Protein 5K91 (pdb70)

CATH classification: 3.30.70.3420

Organism: Cyanothece sp. (strain PCC 7425 / ATCC 29141) (NCBI:txid395961)

Nearest PDB structures (foldseek):
  5k91-assembly1_A  TM=1.006E+00  e=1.770E-37  Cyanothece sp. PCC 7425
  5mau-assembly1_B  TM=1.006E+00  e=3.650E-37  Cyanothece sp. PCC 7425
  5k91-assembly2_D  TM=1.005E+00  e=1.219E-36  Cyanothece sp. PCC 7425
  5k90-assembly2_C  TM=9.990E-01  e=1.445E-35  Cyanothece sp. PCC 7425
  3qpi-assembly2_B  TM=9.893E-01  e=1.207E-24  Nitrobacter winogradskyi Nb-255

Radius of gyration: 34.69 Å; Cα contacts (8 Å, |Δi|>4): 1515; chains: 4; bounding box: 61×82×93 Å

InterPro domains:
  IPR010644 Heme-dependent peroxidase ChdC/CLD [PF06778] (82-177)
  IPR011008 Dimeric alpha-beta barrel [SSF54909] (46-178)

Sequence (699 aa):
NNRYSFIIGGRTGQWQVVKIRNVLGPGLQLVEKVNILNGASAWRLQGFASNIRYAIRTELEALQAVQPMLNRAEAILAVLIPIKKSAQWWEMAQDERRDIFERESHHTAVGLEYLPGVARRLLHCRDLGEEFDFLTWFEFAPEHSSAFNEELLLRMMRASKEWEYVEREVEVWLKRLNNRYSFIIGGRTGQWQVVKIRNVLGPGLQLVEKVNILNGADSAWRLQGFASNIRYAIRTELEALQAVQPMLNNRAEAILAVLIPIKKSAQWWEMAQDERRDIFERESHHTAVGLEYLPGVARRLLHCRDLGEEFDFLTWFEFAPEHSSSAFNEELLLRMMRASKEWEYVEREVEVWLKRLNNRYSFIGGRTGQWQVVKIRNVLGPGLQLVEKVNILNGADSAWRLQGFASNIRYAIRTELEALQAVQPMMLNRAEAILAVLIPIKKSAQWWEMAQDERRDIFERESHHTAVGLEYLPGVARRLLHCRDLGEEFDFLTWFEFAPEHSSSAFNELLLRMMRASKEWEYVEREVEVWLKRLNNRYSFIGGRTGQWQVVKIRNVLGPGLQLVEKVNILNGADSAWRLQGFASNIRYAIRTELEALQAVQPMLNNRAEAILAVLIPIKKSAQWWEEMAQDERRDIFERESHHTAVGLEYLPGVARRLLHCRDLGEEFDFLTWFEFAPEHSSSAFNEELLLRMMRASKEWEYVEREVEVWLKRL

Solvent-accessible surface area: 33075 Å² total; per-residue (Å²): 132,46,42,31,2,4,36,0,7,184,92,22,83,21,89,18,92,94,27,123,79,42,81,38,98,33,16,130,116,20,100,63,0,34,33,82,90,13,100,122,55,30,123,1,16,0,0,37,35,19,66,32,32,11,48,63,92,26,17,92,43,16,108,82,63,65,27,154,36,124,50,89,83,0,57,27,0,0,0,4,0,12,58,15,21,67,118,2,31,129,26,0,13,51,48,1,52,61,9,25,16,161,66,10,93,54,15,50,20,18,45,108,19,25,85,8,5,1,100,78,90,0,16,1,90,9,25,64,32,87,2,2,27,2,16,13,33,6,0,6,71,137,46,26,92,37,0,61,96,15,15,112,89,17,53,90,17,62,4,38,133,25,10,80,24,3,0,3,0,20,1,108,87,125,136,43,43,36,4,6,37,0,4,139,92,24,81,23,86,16,90,98,28,128,83,42,83,41,95,33,15,119,122,20,102,65,0,34,33,86,89,14,113,147,73,41,30,136,11,19,0,0,40,35,19,67,33,34,10,51,64,92,26,16,94,42,18,108,93,50,69,25,135,51,112,30,83,93,0,52,29,0,0,0,4,0,10,59,15,20,69,125,1,31,132,25,0,14,49,50,1,51,62,11,27,16,162,79,11,88,54,13,53,23,16,42,110,16,22,77,8,5,1,96,80,92,0,15,1,88,8,25,64,35,118,3,3,28,1,18,15,34,9,0,8,71,144,56,29,94,37,1,66,95,14,15,114,93,19,53,90,19,74,4,38,129,24,10,82,23,3,0,3,0,22,2,90,69,124,143,44,42,32,2,4,36,0,4,157,82,23,80,20,91,18,90,94,28,123,80,42,81,38,98,33,15,130,115,21,98,64,0,32,34,86,90,17,104,138,70,54,29,119,1,16,0,0,38,34,19,65,29,33,10,49,65,91,25,17,92,44,16,108,83,64,46,24,133,42,124,50,90,82,0,55,28,0,0,0,3,0,11,58,14,20,67,123,2,30,131,27,0,13,48,50,1,51,63,13,26,17,161,77,9,93,52,14,52,21,17,45,109,19,24,86,9,5,1,102,78,92,0,15,1,92,9,26,65,33,85,1,4,28,1,17,14,35,6,0,6,68,132,48,26,89,35,1,61,92,15,14,113,92,18,53,91,16,79,4,37,126,25,10,80,25,4,0,3,0,20,1,100,84,126,144,44,46,33,1,6,37,0,6,143,93,24,81,18,86,16,90,94,28,124,80,44,83,42,97,32,16,133,116,22,106,63,0,34,34,83,90,19,90,148,72,56,28,131,11,16,0,0,38,34,22,66,31,33,11,50,65,93,27,16,94,43,18,109,92,50,69,26,135,41,107,32,83,92,0,51,28,0,0,0,4,0,11,58,15,20,67,119,2,31,133,26,0,13,50,49,1,50,57,13,26,17,162,75,10,90,53,14,53,22,17,42,108,17,21,79,8,4,1,99,78,90,0,16,1,89,8,26,64,42,117,2,3,27,1,18,14,34,4,0,6,70,142,58,28,94,35,1,60,97,13,15,116,92,19,54,90,19,81,4,37,118,32,10,81,25,4,0,3,0,23,2,91,81,127

B-factor: mean 22.39, std 7.95, range [7.85, 58.41]

Secondary structure (DSSP, 8-state):
--EEEEEEES-SSEEEEEEEEEESS-----SEEEEEE----EEEEEE----SS--HHHHHHHHHHPPPTT-TT--EEEEEEEEE-HHHHHS-HHHHHIIIIIIT-HHHHHHTTTTT-EEEEEE-GGGT-SSSEEEEEEE-GGGHHHHHHHHHHHHTSGGGGGEEEEEEEEEEE-/--EEEEEEES-SSEEEEEEEEEESS-----SEEEEEE-----EEEEEE----SS--HHHHHHHHHHPPPTT-TT--EEEEEEEEE-HHHHHS-HHHHHIIIIIIT-HHHHHHTTTTT-EEEEEE-GGGT-SSSEEEEEEE-GGGHHHHHHHHHHHHTSGGGGGEEEEEEEEEEE-/--EEEEEEES-SSEEEEEEEEEESS-----SEEEEES---EEEEEEEE----SS--HHHHHHHHHHPPPTT-TT--EEEEEEEEE-HHHHHS-HHHHHIIIIIIT-HHHHHHTTTTT-EEEEEE-GGGT-SSSEEEEEEE-GGGHHHHHHHHHHHHTSGGGGGEEEEEEEEEEE-/--EEEEEEES-SSEEEEEEEEEESS-----SEEEEEE-----EEEEEE----SS--HHHHHHHHHHPPPTT-TT--EEEEEEEEE-HHHHHS-HHHHHIIIIIIT-HHHHHHTTTTT-EEEEEE-GGGT-SSSEEEEEEE-GGGHHHHHHHHHHHHTSGGGGGEEEEEEEEEEE-

Structure (mmCIF, N/CA/C/O backbone):
data_5K91
#
_entry.id   5K91
#
_cell.length_a   51.146
_cell.length_b   54.697
_cell.length_c   94.266
_cell.angle_alpha   99.060
_cell.angle_beta   94.840
_cell.angle_gamma   99.040
#
_symmetry.space_group_name_H-M   'P 1'
#
loop_
_entity.id
_entity.type
_entity.pdbx_description
1 polymer 'Chlorite dismutase'
2 non-polymer 'PROTOPORPHYRIN IX CONTAINING FE'
3 non-polymer 'FLUORIDE ION'
4 non-polymer GLYCEROL
5 non-polymer 'SULFATE ION'
6 water water
#
loop_
_atom_site.group_PDB
_atom_site.id
_atom_site.type_symbol
_atom_site.label_atom_id
_atom_site.label_alt_id
_atom_site.label_comp_id
_atom_site.label_asym_id
_atom_site.label_entity_id
_atom_site.label_seq_id
_atom_site.pdbx_PDB_ins_code
_atom_site.Cartn_x
_atom_site.Cartn_y
_atom_site.Cartn_z
_atom_site.occupancy
_atom_site.B_iso_or_equiv
_atom_site.auth_seq_id
_atom_site.auth_comp_id
_atom_site.auth_asym_id
_atom_site.auth_atom_id
_atom_site.pdbx_PDB_model_num
ATOM 1 N N . ASN A 1 8 ? 16.096 38.674 111.175 1.00 33.90 2 ASN A N 1
ATOM 2 C 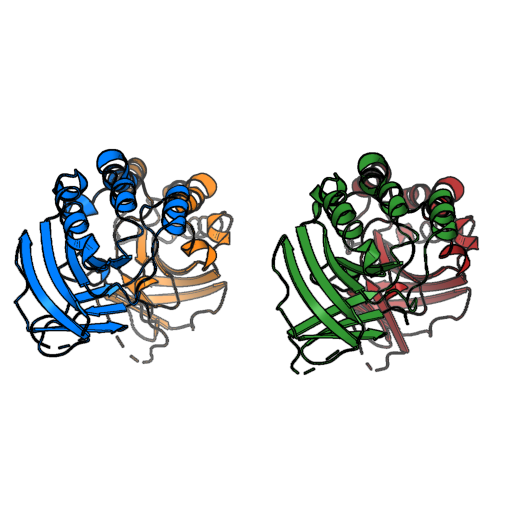CA . ASN A 1 8 ? 15.777 37.506 110.331 1.00 32.21 2 ASN A CA 1
ATOM 3 C C . ASN A 1 8 ? 16.873 37.494 109.273 1.00 28.45 2 ASN A C 1
ATOM 4 O O . ASN A 1 8 ? 17.233 38.554 108.738 1.00 28.18 2 ASN A O 1
ATOM 14 N N . ASN A 1 9 ? 17.427 36.326 108.921 1.00 25.12 3 ASN A N 1
ATOM 15 C CA . ASN A 1 9 ? 18.523 36.293 107.963 1.00 22.55 3 ASN A CA 1
ATOM 16 C C . ASN A 1 9 ? 18.080 35.982 106.546 1.00 19.64 3 ASN A C 1
ATOM 17 O O . ASN A 1 9 ? 18.943 35.869 105.668 1.00 18.63 3 ASN A O 1
ATOM 28 N N . ARG A 1 10 ? 16.783 35.788 106.290 1.00 19.17 4 ARG A N 1
ATOM 29 C CA . ARG A 1 10 ? 16.196 35.459 104.980 1.00 19.27 4 ARG A CA 1
ATOM 30 C C . ARG A 1 10 ? 15.727 36.732 104.257 1.00 19.13 4 ARG A C 1
ATOM 31 O O . ARG A 1 10 ? 15.093 37.611 104.849 1.00 19.95 4 ARG A O 1
ATOM 52 N N . TYR A 1 11 ? 16.015 36.783 102.966 1.00 18.70 5 TYR A N 1
ATOM 53 C CA . TYR A 1 11 ? 15.600 37.907 102.142 1.00 18.23 5 TYR A CA 1
ATOM 54 C C . TYR A 1 11 ? 14.948 37.342 100.891 1.00 18.57 5 TYR A C 1
ATOM 55 O O . TYR A 1 11 ? 15.437 36.372 100.326 1.00 19.67 5 TYR A O 1
ATOM 73 N N . SER A 1 12 ? 13.901 37.992 100.427 1.00 17.16 6 SER A N 1
ATOM 74 C CA . SER A 1 12 ? 13.208 37.631 99.186 1.00 17.23 6 SER A CA 1
ATOM 75 C C . SER A 1 12 ? 13.199 38.847 98.293 1.00 16.01 6 SER A C 1
ATOM 76 O O . SER A 1 12 ? 13.057 39.982 98.754 1.00 17.70 6 SER A O 1
ATOM 84 N N . PHE A 1 13 ? 13.375 38.588 96.997 1.00 15.80 7 PHE A N 1
ATOM 85 C CA . PHE A 1 13 ? 13.407 39.600 95.945 1.00 15.59 7 PHE A CA 1
ATOM 86 C C . PHE A 1 13 ? 12.316 39.162 94.978 1.00 16.24 7 PHE A C 1
ATOM 87 O O . PHE A 1 13 ? 12.440 38.113 94.320 1.00 16.56 7 PHE A O 1
ATOM 104 N N A ILE A 1 14 ? 11.286 39.987 94.816 0.49 16.77 8 ILE A N 1
ATOM 105 N N B ILE A 1 14 ? 11.255 39.974 94.881 0.51 16.91 8 ILE A N 1
ATOM 106 C CA A ILE A 1 14 ? 10.124 39.598 94.023 0.49 17.97 8 ILE A CA 1
ATOM 107 C CA B ILE A 1 14 ? 10.091 39.691 94.042 0.51 18.10 8 ILE A CA 1
ATOM 108 C C A ILE A 1 14 ? 10.020 40.559 92.847 0.49 17.39 8 ILE A C 1
ATOM 109 C C B ILE A 1 14 ? 10.175 40.605 92.840 0.51 17.76 8 ILE A C 1
ATOM 110 O O A ILE A 1 14 ? 9.697 41.741 93.031 0.49 16.99 8 ILE A O 1
ATOM 111 O O B ILE A 1 14 ? 10.106 41.827 92.990 0.51 17.93 8 ILE A O 1
ATOM 142 N N . GLY A 1 15 ? 10.230 40.042 91.636 1.00 17.95 9 GLY A N 1
ATOM 143 C CA . GLY A 1 15 ? 10.152 40.862 90.432 1.00 18.26 9 GLY A CA 1
ATOM 144 C C . GLY A 1 15 ? 8.719 40.982 89.989 1.00 18.62 9 GLY A C 1
ATOM 145 O O . GLY A 1 15 ? 8.040 39.973 89.831 1.00 19.25 9 GLY A O 1
ATOM 150 N N . GLY A 1 16 ? 8.256 42.212 89.807 1.00 18.56 10 GLY A N 1
ATOM 151 C CA . GLY A 1 16 ? 6.862 42.411 89.491 1.00 20.04 10 GLY A CA 1
ATOM 152 C C . GLY A 1 16 ? 6.523 43.872 89.396 1.00 21.01 10 GLY A C 1
ATOM 153 O O . GLY A 1 16 ? 7.312 44.664 88.914 1.00 20.82 10 GLY A O 1
ATOM 157 N N . ARG A 1 17 ? 5.319 44.225 89.813 1.00 22.10 11 ARG A N 1
ATOM 158 C CA . ARG A 1 17 ? 4.794 45.560 89.599 1.00 23.82 11 ARG A CA 1
ATOM 159 C C . ARG A 1 17 ? 4.979 46.458 90.797 1.00 24.99 11 ARG A C 1
ATOM 160 O O . ARG A 1 17 ? 4.643 47.620 90.696 1.00 27.09 11 ARG A O 1
ATOM 181 N N . THR A 1 18 ? 5.373 45.951 91.954 1.00 24.67 12 THR A N 1
ATOM 182 C CA . THR A 1 18 ? 5.532 46.773 93.141 1.00 25.56 12 THR A CA 1
ATOM 183 C C . THR A 1 18 ? 6.904 46.550 93.730 1.00 24.94 12 THR A C 1
ATOM 184 O O . THR A 1 18 ? 7.586 45.561 93.448 1.00 24.35 12 THR A O 1
ATOM 195 N N . GLY A 1 19 ? 7.279 47.455 94.615 1.00 25.55 13 GLY A N 1
ATOM 196 C CA . GLY A 1 19 ? 8.532 47.369 95.295 1.00 24.29 13 GLY A CA 1
ATOM 197 C C . GLY A 1 19 ? 9.226 48.699 95.492 1.00 23.35 13 GLY A C 1
ATOM 198 O O . GLY A 1 19 ? 8.805 49.717 94.946 1.00 24.59 13 GLY A O 1
ATOM 202 N N . GLN A 1 20 ? 10.358 48.667 96.182 1.00 21.54 14 GLN A N 1
ATOM 203 C CA . GLN A 1 20 ? 11.175 49.835 96.514 1.00 21.79 14 GLN A CA 1
ATOM 204 C C . GLN A 1 20 ? 12.176 50.226 95.443 1.00 20.56 14 GLN A C 1
ATOM 205 O O . GLN A 1 20 ? 12.806 51.295 95.559 1.00 20.77 14 GLN A O 1
ATOM 219 N N . TRP A 1 21 ? 12.299 49.391 94.408 1.00 19.28 15 TRP A N 1
ATOM 220 C CA . TRP A 1 21 ? 13.350 49.524 93.406 1.00 17.68 15 TRP A CA 1
ATOM 221 C C . TRP A 1 21 ? 12.736 49.413 92.022 1.00 17.32 15 TRP A C 1
ATOM 222 O O . TRP A 1 21 ? 11.978 48.487 91.754 1.00 18.34 15 TRP A O 1
ATOM 243 N N . GLN A 1 22 ? 13.073 50.365 91.154 1.00 16.68 16 GLN A N 1
ATOM 244 C CA . GLN A 1 22 ? 12.650 50.334 89.773 1.00 17.44 16 GLN A CA 1
ATOM 245 C C . GLN A 1 22 ? 13.696 49.582 88.960 1.00 17.22 16 GLN A C 1
ATOM 246 O O . GLN A 1 22 ? 14.886 49.829 89.116 1.00 18.01 16 GLN A O 1
ATOM 260 N N . VAL A 1 23 ? 13.262 48.663 88.136 1.00 16.47 17 VAL A N 1
ATOM 261 C CA . VAL A 1 23 ? 14.177 47.958 87.232 1.00 16.89 17 VAL A CA 1
ATOM 262 C C . VAL A 1 23 ? 14.587 48.900 86.102 1.00 17.71 17 VAL A C 1
ATOM 263 O O . VAL A 1 23 ? 13.759 49.418 85.329 1.00 20.59 17 VAL A O 1
ATOM 276 N N . VAL A 1 24 ? 15.894 49.119 86.001 1.00 16.39 18 VAL A N 1
ATOM 277 C CA . VAL A 1 24 ? 16.503 49.888 84.888 1.00 17.06 18 VAL A CA 1
ATOM 278 C C . VAL A 1 24 ? 16.703 49.002 83.681 1.00 17.89 18 VAL A C 1
ATOM 279 O O . VAL A 1 24 ? 16.339 49.367 82.564 1.00 19.56 18 VAL A O 1
ATOM 292 N N . LYS A 1 25 ? 17.282 47.825 83.898 1.00 17.27 19 LYS A N 1
ATOM 293 C CA . LYS A 1 25 ? 17.553 46.865 82.814 1.00 16.69 19 LYS A CA 1
ATOM 294 C C . LYS A 1 25 ? 17.838 45.523 83.452 1.00 15.88 19 LYS A C 1
ATOM 295 O O . LYS A 1 25 ? 18.198 45.445 84.631 1.00 16.41 19 LYS A O 1
ATOM 314 N N . ILE A 1 26 ? 17.708 44.464 82.658 1.00 15.91 20 ILE A N 1
ATOM 315 C CA . ILE A 1 26 ? 18.150 43.133 83.002 1.00 15.75 20 ILE A CA 1
ATOM 316 C C . ILE A 1 26 ? 19.102 42.670 81.899 1.00 16.37 20 ILE A C 1
ATOM 317 O O . ILE A 1 26 ? 18.742 42.735 80.732 1.00 19.24 20 ILE A O 1
ATOM 333 N N . ARG A 1 27 ? 20.268 42.208 82.271 1.00 15.30 21 ARG A N 1
ATOM 334 C CA . ARG A 1 27 ? 21.206 41.584 81.337 1.00 15.23 21 ARG A CA 1
ATOM 335 C C . ARG A 1 27 ? 21.312 40.105 81.676 1.00 15.36 21 ARG A C 1
ATOM 336 O O . ARG A 1 27 ? 21.770 39.732 82.749 1.00 16.27 21 ARG A O 1
ATOM 357 N N . ASN A 1 28 ? 20.876 39.273 80.736 1.00 16.42 22 ASN A N 1
ATOM 358 C CA . ASN A 1 28 ? 20.912 37.826 80.908 1.00 17.49 22 ASN A CA 1
ATOM 359 C C . ASN A 1 28 ? 22.269 37.299 80.447 1.00 17.89 22 ASN A C 1
ATOM 360 O O . ASN A 1 28 ? 22.448 36.833 79.336 1.00 19.94 22 ASN A O 1
ATOM 371 N N . VAL A 1 29 ? 23.260 37.396 81.292 1.00 17.08 23 VAL A N 1
ATOM 372 C CA . VAL A 1 29 ? 24.663 37.215 80.938 1.00 17.59 23 VAL A CA 1
ATOM 373 C C . VAL A 1 29 ? 24.947 35.781 80.513 1.00 17.96 23 VAL A C 1
ATOM 374 O O . VAL A 1 29 ? 25.598 35.536 79.488 1.00 19.52 23 VAL A O 1
ATOM 387 N N . LEU A 1 30 ? 24.500 34.791 81.291 1.00 16.76 24 LEU A N 1
ATOM 388 C CA . LEU A 1 30 ? 24.808 33.384 81.042 1.00 17.59 24 LEU A CA 1
ATOM 389 C C . LEU A 1 30 ? 23.677 32.521 81.545 1.00 17.28 24 LEU A C 1
ATOM 390 O O . LEU A 1 30 ? 23.244 32.645 82.710 1.00 16.49 24 LEU A O 1
ATOM 406 N N . GLY A 1 31 ? 23.256 31.577 80.729 1.00 18.13 25 GLY A N 1
ATOM 407 C CA . GLY A 1 31 ? 22.162 30.666 81.028 1.00 19.49 25 GLY A CA 1
ATOM 408 C C . GLY A 1 31 ? 20.808 31.334 81.001 1.00 19.45 25 GLY A C 1
ATOM 409 O O . GLY A 1 31 ? 20.681 32.463 80.568 1.00 19.47 25 GLY A O 1
ATOM 413 N N . PRO A 1 32 ? 19.761 30.627 81.441 1.00 19.88 26 PRO A N 1
ATOM 414 C CA . PRO A 1 32 ? 18.396 31.176 81.359 1.00 20.35 26 PRO A CA 1
ATOM 415 C C . PRO A 1 32 ? 18.291 32.502 82.085 1.00 19.19 26 PRO A C 1
ATOM 416 O O . PRO A 1 32 ? 1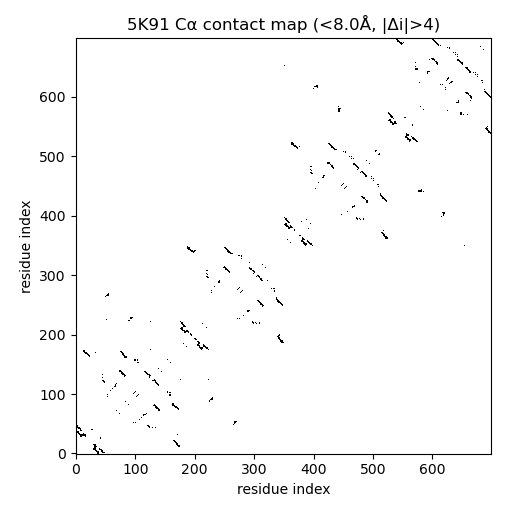8.826 32.669 83.170 1.00 18.49 26 PRO A O 1
ATOM 427 N N . GLY A 1 33 ? 17.601 33.460 81.478 1.00 18.82 27 GLY A N 1
ATOM 428 C CA . GLY A 1 33 ? 17.480 34.766 82.043 1.00 17.63 27 GLY A CA 1
ATOM 429 C C . GLY A 1 33 ? 16.407 34.871 83.104 1.00 18.02 27 GLY A C 1
ATOM 430 O O . GLY A 1 33 ? 15.800 33.893 83.553 1.00 20.17 27 GLY A O 1
ATOM 434 N N . LEU A 1 34 ? 16.170 36.118 83.517 1.00 16.59 28 LEU A N 1
ATOM 435 C CA . LEU A 1 34 ? 14.998 36.456 84.346 1.00 17.04 28 LEU A CA 1
ATOM 436 C C . LEU A 1 34 ? 14.103 37.417 83.581 1.00 17.45 28 LEU A C 1
ATOM 437 O O . LEU A 1 34 ? 14.562 38.353 82.941 1.00 18.17 28 LEU A O 1
ATOM 453 N N . GLN A 1 35 ? 12.800 37.194 83.721 1.00 16.94 29 GLN A N 1
ATOM 454 C CA . GLN A 1 35 ? 11.834 38.016 82.992 1.00 17.59 29 GLN A CA 1
ATOM 455 C C . GLN A 1 35 ? 11.917 39.470 83.411 1.00 17.37 29 GLN A C 1
ATOM 456 O O . GLN A 1 35 ? 12.013 39.799 84.580 1.00 16.68 29 GLN A O 1
ATOM 470 N N . LEU A 1 36 ? 11.904 40.346 82.416 1.00 17.09 30 LEU A N 1
ATOM 471 C CA . LEU A 1 36 ? 11.882 41.773 82.673 1.00 17.21 30 LEU A CA 1
ATOM 472 C C . LEU A 1 36 ? 10.589 42.149 83.360 1.00 17.06 30 LEU A C 1
ATOM 473 O O . LEU A 1 36 ? 9.510 41.663 83.020 1.00 18.64 30 LEU A O 1
ATOM 489 N N . VAL A 1 37 ? 10.709 42.992 84.358 1.00 15.57 31 VAL A N 1
ATOM 490 C CA . VAL A 1 37 ? 9.631 43.435 85.195 1.00 15.66 31 VAL A CA 1
ATOM 491 C C . VAL A 1 37 ? 9.807 44.918 85.486 1.00 15.95 31 VAL A C 1
ATOM 492 O O . VAL A 1 37 ? 10.876 45.479 85.247 1.00 16.72 31 VAL A O 1
ATOM 505 N N . GLU A 1 38 ? 8.766 45.516 86.081 1.00 16.93 32 GLU A N 1
ATOM 506 C CA . GLU A 1 38 ? 8.824 46.959 86.406 1.00 17.96 32 GLU A CA 1
ATOM 507 C C . GLU A 1 38 ? 9.699 47.247 87.612 1.00 17.29 32 GLU A C 1
ATOM 508 O O . GLU A 1 38 ? 10.430 48.243 87.639 1.00 17.23 32 GLU A O 1
ATOM 520 N N . LYS A 1 39 ? 9.567 46.428 88.653 1.00 17.49 33 LYS A N 1
ATOM 521 C CA . LYS A 1 39 ? 10.076 46.763 89.987 1.00 17.17 33 LYS A CA 1
ATOM 522 C C . LYS A 1 39 ? 10.528 45.495 90.693 1.00 16.10 33 LYS A C 1
ATOM 523 O O . LYS A 1 39 ? 10.125 44.389 90.338 1.00 16.55 33 LYS A O 1
ATOM 542 N N . VAL A 1 40 ? 11.331 45.684 91.722 1.00 16.24 34 VAL A N 1
ATOM 543 C CA . VAL A 1 40 ? 11.699 44.602 92.627 1.00 17.15 34 VAL A CA 1
ATOM 544 C C . VAL A 1 40 ? 11.283 45.004 94.020 1.00 17.74 34 VAL A C 1
ATOM 545 O O . VAL A 1 40 ? 11.591 46.120 94.470 1.00 18.31 34 VAL A O 1
ATOM 558 N N . ASN A 1 41 ? 10.597 44.089 94.673 1.00 18.23 35 ASN A N 1
ATOM 559 C CA . ASN A 1 41 ? 10.171 44.225 96.078 1.00 17.72 35 ASN A CA 1
ATOM 560 C C . ASN A 1 41 ? 11.039 43.337 96.953 1.00 17.84 35 ASN A C 1
ATOM 561 O O . ASN A 1 41 ? 11.141 42.126 96.701 1.00 18.52 35 ASN A O 1
ATOM 572 N N . ILE A 1 42 ? 11.677 43.928 97.950 1.00 17.67 36 ILE A N 1
ATOM 573 C CA . ILE A 1 42 ? 12.657 43.214 98.785 1.00 18.21 36 ILE A CA 1
ATOM 574 C C . ILE A 1 42 ? 12.035 43.093 100.173 1.00 19.13 36 ILE A C 1
ATOM 575 O O . ILE A 1 42 ? 11.660 44.101 100.779 1.00 21.14 36 ILE A O 1
ATOM 591 N N . LEU A 1 43 ? 11.887 41.855 100.615 1.00 19.57 37 LEU A N 1
ATOM 592 C CA . LEU A 1 43 ? 11.263 41.510 101.912 1.00 21.83 37 LEU A CA 1
ATOM 593 C C . LEU A 1 43 ? 12.263 40.778 102.795 1.00 22.62 37 LEU A C 1
ATOM 594 O O . LEU A 1 43 ? 12.948 39.863 102.328 1.00 22.16 37 LEU A O 1
ATOM 610 N N . ASN A 1 44 ? 12.375 41.197 104.065 1.00 25.49 38 ASN A N 1
ATOM 611 C CA . ASN A 1 44 ? 13.324 40.566 104.991 1.00 29.00 38 ASN A CA 1
ATOM 612 C C . ASN A 1 44 ? 12.447 39.572 105.705 1.00 32.75 38 ASN A C 1
ATOM 613 O O . ASN A 1 44 ? 11.680 39.937 106.596 1.00 34.88 38 ASN A O 1
ATOM 624 N N . GLY A 1 45 ? 12.413 38.397 105.095 1.00 35.41 39 GLY A N 1
ATOM 625 C CA . GLY A 1 45 ? 11.652 37.215 105.453 1.00 37.48 39 GLY A CA 1
ATOM 626 C C . GLY A 1 45 ? 11.359 36.389 104.210 1.00 38.88 39 GLY A C 1
ATOM 627 O O . GLY A 1 45 ? 11.662 36.786 103.038 1.00 37.90 39 GLY A O 1
ATOM 631 N N . ALA A 1 46 ? 10.783 35.207 104.468 1.00 40.88 40 ALA A N 1
ATOM 632 C CA . ALA A 1 46 ? 10.307 34.254 103.448 1.00 42.15 40 ALA A CA 1
ATOM 633 C C . ALA A 1 46 ? 8.921 34.625 102.871 1.00 42.91 40 ALA A C 1
ATOM 634 O O . ALA A 1 46 ? 8.616 34.375 101.671 1.00 43.37 40 ALA A O 1
ATOM 641 N N . SER A 1 54 ? 3.326 39.352 90.137 1.00 33.99 48 SER A N 1
ATOM 642 C CA . SER A 1 54 ? 4.769 38.942 90.187 1.00 34.10 48 SER A CA 1
ATOM 643 C C . SER A 1 54 ? 5.198 37.937 89.147 1.00 31.80 48 SER A C 1
ATOM 644 O O . SER A 1 54 ? 4.428 37.042 88.773 1.00 33.55 48 SER A O 1
ATOM 651 N N . ALA A 1 55 ? 6.440 38.061 88.686 1.00 28.19 49 ALA A N 1
ATOM 652 C CA . ALA A 1 55 ? 6.998 37.176 87.661 1.00 25.48 49 ALA A CA 1
ATOM 653 C C . ALA A 1 55 ? 8.001 36.173 88.215 1.00 23.90 49 ALA A C 1
ATOM 654 O O . ALA A 1 55 ? 8.115 35.055 87.660 1.00 24.64 49 ALA A O 1
ATOM 661 N N . TRP A 1 56 ? 8.670 36.505 89.308 1.00 21.92 50 TRP A N 1
ATOM 662 C CA . TRP A 1 56 ? 9.644 35.594 89.885 1.00 20.30 50 TRP A CA 1
ATOM 663 C C . TRP A 1 56 ? 9.929 36.025 91.308 1.00 18.29 50 TRP A C 1
ATOM 664 O O . TRP A 1 56 ? 9.735 37.178 91.699 1.00 18.59 50 TRP A O 1
ATOM 685 N N . ARG A 1 57 ? 10.402 35.057 92.075 1.00 18.79 51 ARG A N 1
ATOM 686 C CA . ARG A 1 57 ? 10.861 35.287 93.426 1.00 20.47 51 ARG A CA 1
ATOM 687 C C . ARG A 1 57 ? 12.210 34.608 93.572 1.00 20.42 51 ARG A C 1
ATOM 688 O O . ARG A 1 57 ? 12.323 33.399 93.324 1.00 22.60 51 ARG A O 1
ATOM 709 N N . LEU A 1 58 ? 13.155 35.313 94.136 1.00 17.54 52 LEU A N 1
ATOM 710 C CA . LEU A 1 58 ? 14.450 34.790 94.511 1.00 17.29 52 LEU A CA 1
ATOM 711 C C . LEU A 1 58 ? 14.532 34.906 96.031 1.00 16.61 52 LEU A C 1
ATOM 712 O O . LEU A 1 58 ? 14.034 35.863 96.617 1.00 18.81 52 LEU A O 1
ATOM 728 N N . GLN A 1 59 ? 15.219 33.992 96.667 1.00 16.55 53 GLN A N 1
ATOM 729 C CA . GLN A 1 59 ? 15.393 34.106 98.098 1.00 16.97 53 GLN A CA 1
ATOM 730 C C . GLN A 1 59 ? 16.743 33.573 98.498 1.00 15.76 53 GLN A C 1
ATOM 731 O O . GLN A 1 59 ? 17.317 32.725 97.814 1.00 16.22 53 GLN A O 1
ATOM 745 N N . GLY A 1 60 ? 17.280 34.107 99.579 1.00 14.31 54 GLY A N 1
ATOM 746 C CA . GLY A 1 60 ? 18.521 33.618 100.120 1.00 14.49 54 GLY A CA 1
ATOM 747 C C . GLY A 1 60 ? 18.738 34.105 101.520 1.00 15.02 54 GLY A C 1
ATOM 748 O O . GLY A 1 60 ? 17.960 34.881 102.040 1.00 16.50 54 GLY A O 1
ATOM 752 N N . PHE A 1 61 ? 19.739 33.535 102.151 1.00 13.51 55 PHE A N 1
ATOM 753 C CA . PHE A 1 61 ? 20.073 33.894 103.536 1.00 12.69 55 PHE A CA 1
ATOM 754 C C . PHE A 1 61 ? 21.490 34.449 103.704 1.00 11.03 55 PHE A C 1
ATOM 755 O O . PHE A 1 61 ? 22.439 34.098 103.022 1.00 11.27 55 PHE A O 1
ATOM 772 N N . ALA A 1 62 ? 21.589 35.327 104.701 1.00 13.10 56 ALA A N 1
ATOM 773 C CA . ALA A 1 62 ? 22.872 35.806 105.166 1.00 12.85 56 ALA A CA 1
ATOM 774 C C . ALA A 1 62 ? 23.507 34.735 106.049 1.00 13.84 56 ALA A C 1
ATOM 775 O O . ALA A 1 62 ? 22.813 34.084 106.815 1.00 15.77 56 ALA A O 1
ATOM 782 N N . SER A 1 63 ? 24.814 34.512 105.877 1.00 12.58 57 SER A N 1
ATOM 783 C CA . SER A 1 63 ? 25.500 33.394 106.552 1.00 11.82 57 SER A CA 1
ATOM 784 C C . SER A 1 63 ? 26.875 33.771 107.034 1.00 11.65 57 SER A C 1
ATOM 785 O O . SER A 1 63 ? 27.336 34.916 106.916 1.00 13.28 57 SER A O 1
ATOM 793 N N . ASN A 1 64 ? 27.495 32.820 107.630 1.00 12.53 58 ASN A N 1
ATOM 794 C CA . ASN A 1 64 ? 28.867 32.977 108.056 1.00 12.51 58 ASN A CA 1
ATOM 795 C C . ASN A 1 64 ? 29.854 32.984 106.910 1.00 11.33 58 ASN A C 1
ATOM 796 O O . ASN A 1 64 ? 29.576 32.539 105.811 1.00 11.78 58 ASN A O 1
ATOM 807 N N . ILE A 1 65 ? 31.044 33.527 107.178 1.00 11.87 59 ILE A N 1
ATOM 808 C CA . ILE A 1 65 ? 32.232 33.600 106.282 1.00 12.34 59 ILE A CA 1
ATOM 809 C C . ILE A 1 65 ? 32.611 32.174 105.897 1.00 11.66 59 ILE A C 1
ATOM 810 O O . ILE A 1 65 ? 32.758 31.323 106.769 1.00 12.45 59 ILE A O 1
ATOM 826 N N . ARG A 1 66 ? 32.914 31.986 104.588 1.00 11.16 60 ARG A N 1
ATOM 827 C CA . ARG A 1 66 ? 33.341 30.742 103.979 1.00 10.32 60 ARG A CA 1
ATOM 828 C C . ARG A 1 66 ? 34.769 30.676 103.517 1.00 12.33 60 ARG A C 1
ATOM 829 O O . ARG A 1 66 ? 35.308 29.546 103.453 1.00 14.50 60 ARG A O 1
ATOM 850 N N . TYR A 1 67 ? 35.481 31.819 103.233 1.00 12.87 61 TYR A N 1
ATOM 851 C CA . TYR A 1 67 ? 36.769 31.895 102.570 1.00 12.87 61 TYR A CA 1
ATOM 852 C C . TYR A 1 67 ? 37.683 32.910 103.187 1.00 13.99 61 TYR A C 1
ATOM 853 O O . TYR A 1 67 ? 38.856 32.641 103.344 1.00 15.04 61 TYR A O 1
ATOM 871 N N . ALA A 1 68 ? 37.060 34.060 103.518 1.00 14.94 62 ALA A N 1
ATOM 872 C CA . ALA A 1 68 ? 37.869 35.203 103.942 1.00 15.01 62 ALA A CA 1
ATOM 873 C C . ALA A 1 68 ? 38.636 34.863 105.205 1.00 15.71 62 ALA A C 1
ATOM 874 O O . ALA A 1 68 ? 38.095 34.328 106.176 1.00 15.55 62 ALA A O 1
ATOM 881 N N . ILE A 1 69 ? 39.911 35.218 105.211 1.00 16.30 63 ILE A N 1
ATOM 882 C CA . ILE A 1 69 ? 40.722 35.063 106.404 1.00 16.48 63 ILE A CA 1
ATOM 883 C C . ILE A 1 69 ? 40.755 36.331 107.221 1.00 16.18 63 ILE A C 1
ATOM 884 O O . ILE A 1 69 ? 40.388 37.393 106.734 1.00 16.69 63 ILE A O 1
ATOM 900 N N . ARG A 1 70 ? 41.244 36.213 108.451 1.00 16.22 64 ARG A N 1
ATOM 901 C CA . ARG A 1 70 ? 41.226 37.367 109.353 1.00 17.42 64 ARG A CA 1
ATOM 902 C C . ARG A 1 70 ? 41.859 38.636 108.771 1.00 18.11 64 ARG A C 1
ATOM 903 O O . ARG A 1 70 ? 41.271 39.707 108.861 1.00 18.95 64 ARG A O 1
ATOM 924 N N . THR A 1 71 ? 43.005 38.537 108.121 1.00 18.35 65 THR A N 1
ATOM 925 C CA . THR A 1 71 ? 43.588 39.787 107.595 1.00 19.55 65 THR A CA 1
ATOM 926 C C . THR A 1 71 ? 42.755 40.406 106.485 1.00 18.49 65 THR A C 1
ATOM 927 O O . THR A 1 71 ? 42.715 41.623 106.350 1.00 19.27 65 THR A O 1
ATOM 938 N N . GLU A 1 72 ? 42.040 39.581 105.699 1.00 17.29 66 GLU A N 1
ATOM 939 C CA . GLU A 1 72 ? 41.127 40.072 104.677 1.00 18.16 66 GLU A CA 1
ATOM 940 C C . GLU A 1 72 ? 39.932 40.742 105.318 1.00 17.82 66 GLU A C 1
ATOM 941 O O . GLU A 1 72 ? 39.521 41.825 104.904 1.00 17.48 66 GLU A O 1
ATOM 953 N N . LEU A 1 73 ? 39.311 40.103 106.295 1.00 17.85 67 LEU A N 1
ATOM 954 C CA . LEU A 1 73 ? 38.244 40.785 106.991 1.00 18.67 67 LEU A CA 1
ATOM 955 C C . LEU A 1 73 ? 38.650 42.111 107.584 1.00 19.10 67 LEU A C 1
ATOM 956 O O . LEU A 1 73 ? 37.838 43.039 107.564 1.00 17.87 67 LEU A O 1
ATOM 972 N N . GLU A 1 74 ? 39.857 42.198 108.145 1.00 19.67 68 GLU A N 1
ATOM 973 C CA . GLU A 1 74 ? 40.283 43.488 108.697 1.00 21.62 68 GLU A CA 1
ATOM 974 C C . GLU A 1 74 ? 40.386 44.539 107.597 1.00 20.13 68 GLU A C 1
ATOM 975 O O . GLU A 1 74 ? 39.946 45.683 107.777 1.00 21.01 68 GLU A O 1
ATOM 987 N N . ALA A 1 75 ? 40.906 44.169 106.449 1.00 19.37 69 ALA A N 1
ATOM 988 C CA . ALA A 1 75 ? 41.028 45.099 105.351 1.00 19.68 69 ALA A CA 1
ATOM 989 C C . ALA A 1 75 ? 39.666 45.545 104.878 1.00 18.76 69 ALA A C 1
ATOM 990 O O . ALA A 1 75 ? 39.449 46.720 104.538 1.00 19.72 69 ALA A O 1
ATOM 997 N N . LEU A 1 76 ? 38.757 44.580 104.754 1.00 17.86 70 LEU A N 1
ATOM 998 C CA . LEU A 1 76 ? 37.380 44.890 104.343 1.00 18.28 70 LEU A CA 1
ATOM 999 C C . LEU A 1 76 ? 36.694 45.802 105.336 1.00 19.16 70 LEU A C 1
ATOM 1000 O O . LEU A 1 76 ? 36.026 46.775 104.961 1.00 19.07 70 LEU A O 1
ATOM 1016 N N . GLN A 1 77 ? 36.828 45.492 106.609 1.00 20.37 71 GLN A N 1
ATOM 1017 C CA . GLN A 1 77 ? 36.148 46.265 107.623 1.00 22.67 71 GLN A CA 1
ATOM 1018 C C . GLN A 1 77 ? 36.670 47.695 107.641 1.00 23.04 71 GLN A C 1
ATOM 1019 O O . GLN A 1 77 ? 35.917 48.625 107.963 1.00 23.89 71 GLN A O 1
ATOM 1033 N N . ALA A 1 78 ? 37.943 47.917 107.254 1.00 22.59 72 ALA A N 1
ATOM 1034 C CA . ALA A 1 78 ? 38.494 49.261 107.323 1.00 23.80 72 ALA A CA 1
ATOM 1035 C C . ALA A 1 78 ? 37.882 50.174 106.291 1.00 22.90 72 ALA A C 1
ATOM 1036 O O . ALA A 1 78 ? 37.949 51.395 106.476 1.00 25.43 72 ALA A O 1
ATOM 1043 N N . VAL A 1 79 ? 37.372 49.645 105.177 1.00 21.78 73 VAL A N 1
ATOM 1044 C CA . VAL A 1 79 ? 36.950 50.496 104.072 1.00 21.25 73 VAL A CA 1
ATOM 1045 C C . VAL A 1 79 ? 35.545 50.244 103.578 1.00 21.19 73 VAL A C 1
ATOM 1046 O O . VAL A 1 79 ? 34.994 51.102 102.873 1.00 22.00 73 VAL A O 1
ATOM 1059 N N . GLN A 1 80 ? 34.944 49.086 103.817 1.00 19.63 74 GLN A N 1
ATOM 1060 C CA . GLN A 1 80 ? 33.654 48.809 103.182 1.00 18.04 74 GLN A CA 1
ATOM 1061 C C . GLN A 1 80 ? 32.570 49.740 103.720 1.00 17.67 74 GLN A C 1
ATOM 1062 O O . GLN A 1 80 ? 32.486 49.993 104.930 1.00 19.67 74 GLN A O 1
ATOM 1076 N N . PRO A 1 81 ? 31.710 50.229 102.860 1.00 16.97 75 PRO A N 1
ATOM 1077 C CA . PRO A 1 81 ? 30.617 51.093 103.294 1.00 17.17 75 PRO A CA 1
ATOM 1078 C C . PRO A 1 81 ? 29.428 50.276 103.768 1.00 17.21 75 PRO A C 1
ATOM 1079 O O . PRO A 1 81 ? 29.257 49.090 103.467 1.00 17.98 75 PRO A O 1
ATOM 1090 N N . MET A 1 82 ? 28.570 50.929 104.532 1.00 17.40 76 MET A N 1
ATOM 1091 C CA . MET A 1 82 ? 27.268 50.377 104.882 1.00 17.48 76 MET A CA 1
ATOM 1092 C C . MET A 1 82 ? 26.265 50.426 103.749 1.00 16.69 76 MET A C 1
ATOM 1093 O O . MET A 1 82 ? 26.326 51.284 102.875 1.00 16.98 76 MET A O 1
ATOM 1107 N N . LEU A 1 83 ? 25.280 49.541 103.797 1.00 17.06 77 LEU A N 1
ATOM 1108 C CA . LEU A 1 83 ? 24.142 49.682 102.928 1.00 16.68 77 LEU A CA 1
ATOM 1109 C C . LEU A 1 83 ? 23.317 50.903 103.348 1.00 15.54 77 LEU A C 1
ATOM 1110 O O . LEU A 1 83 ? 23.476 51.422 104.453 1.00 16.61 77 LEU A O 1
ATOM 1126 N N . ASN A 1 84 ? 22.464 51.359 102.458 1.00 15.40 78 ASN A N 1
ATOM 1127 C CA . ASN A 1 84 ? 21.504 52.428 102.741 1.00 16.08 78 ASN A CA 1
ATOM 1128 C C . ASN A 1 84 ? 22.132 53.805 102.870 1.00 14.88 78 ASN A C 1
ATOM 1129 O O . ASN A 1 84 ? 21.516 54.710 103.415 1.00 14.93 78 ASN A O 1
ATOM 1140 N N . ARG A 1 85 ? 23.306 54.034 102.287 1.00 15.33 79 ARG A N 1
ATOM 1141 C CA . ARG A 1 85 ? 23.767 55.406 102.168 1.00 15.39 79 ARG A CA 1
ATOM 1142 C C . ARG A 1 85 ? 22.769 56.225 101.385 1.00 15.18 79 ARG A C 1
ATOM 1143 O O . ARG A 1 85 ? 22.228 55.777 100.379 1.00 16.20 79 ARG A O 1
ATOM 1164 N N . ALA A 1 86 ? 22.601 57.482 101.791 1.00 15.40 80 ALA A N 1
ATOM 1165 C CA . ALA A 1 86 ? 21.724 58.381 101.049 1.00 17.08 80 ALA A CA 1
ATOM 1166 C C . ALA A 1 86 ? 22.135 58.471 99.577 1.00 16.44 80 ALA A C 1
ATOM 1167 O O . ALA A 1 86 ? 21.278 58.514 98.685 1.00 18.04 80 ALA A O 1
ATOM 1174 N N . GLU A 1 87 ? 23.427 58.456 99.305 1.00 15.94 81 GLU A N 1
ATOM 1175 C CA . GLU A 1 87 ? 23.896 58.590 97.931 1.00 16.82 81 GLU A CA 1
ATOM 1176 C C . GLU A 1 87 ? 23.676 57.347 97.072 1.00 16.47 81 GLU A C 1
ATOM 1177 O O . GLU A 1 87 ? 23.868 57.434 95.854 1.00 16.73 81 GLU A O 1
ATOM 1189 N N . ALA A 1 88 ? 23.433 56.181 97.663 1.00 16.58 82 ALA A N 1
ATOM 1190 C CA . ALA A 1 88 ? 23.519 54.921 96.939 1.00 16.26 82 ALA A CA 1
ATOM 1191 C C . ALA A 1 88 ? 22.168 54.606 96.330 1.00 16.76 82 ALA A C 1
ATOM 1192 O O . ALA A 1 88 ? 21.467 53.694 96.745 1.00 18.48 82 ALA A O 1
ATOM 1199 N N . ILE A 1 89 ? 21.864 55.357 95.263 1.00 15.48 83 ILE A N 1
ATOM 1200 C CA . ILE A 1 89 ? 20.563 55.242 94.626 1.00 15.97 83 ILE A CA 1
ATOM 1201 C C . ILE A 1 89 ? 20.528 54.221 93.505 1.00 16.39 83 ILE A C 1
ATOM 1202 O O . ILE A 1 89 ? 19.449 53.942 92.999 1.00 17.72 83 ILE A O 1
ATOM 1218 N N . LEU A 1 90 ? 21.658 53.654 93.114 1.00 15.68 84 LEU A N 1
ATOM 1219 C CA . LEU A 1 90 ? 21.673 52.585 92.144 1.00 15.78 84 LEU A CA 1
ATOM 1220 C C . LEU A 1 90 ? 22.030 51.283 92.841 1.00 15.25 84 LEU A C 1
ATOM 1221 O O . LEU A 1 90 ? 22.786 51.263 93.787 1.00 15.50 84 LEU A O 1
ATOM 1237 N N . ALA A 1 91 ? 21.491 50.202 92.338 1.00 14.60 85 ALA A N 1
ATOM 1238 C CA . ALA A 1 91 ? 21.813 48.881 92.842 1.00 13.89 85 ALA A CA 1
ATOM 1239 C C . ALA A 1 91 ? 21.833 47.892 91.687 1.00 13.17 85 ALA A C 1
ATOM 1240 O O . ALA A 1 91 ? 21.308 48.153 90.623 1.00 13.95 85 ALA A O 1
ATOM 1247 N N . VAL A 1 92 ? 22.452 46.742 91.943 1.00 13.07 86 VAL A N 1
ATOM 1248 C CA . VAL A 1 92 ? 22.502 45.632 91.020 1.00 13.17 86 VAL A CA 1
ATOM 1249 C C . VAL A 1 92 ? 22.345 44.359 91.831 1.00 12.45 86 VAL A C 1
ATOM 1250 O O . VAL A 1 92 ? 23.077 44.147 92.781 1.00 13.32 86 VAL A O 1
ATOM 1263 N N . LEU A 1 93 ? 21.352 43.555 91.455 1.00 11.81 87 LEU A N 1
ATOM 1264 C CA . LEU A 1 93 ? 21.142 42.236 92.009 1.00 11.71 87 LEU A CA 1
ATOM 1265 C C . LEU A 1 93 ? 21.675 41.238 90.991 1.00 12.23 87 LEU A C 1
ATOM 1266 O O . LEU A 1 93 ? 21.220 41.240 89.847 1.00 12.79 87 LEU A O 1
ATOM 1282 N N . ILE A 1 94 ? 22.605 40.406 91.393 1.00 12.10 88 ILE A N 1
ATOM 1283 C CA . ILE A 1 94 ? 23.236 39.437 90.487 1.00 12.32 88 ILE A CA 1
ATOM 1284 C C . ILE A 1 94 ? 23.151 38.016 91.058 1.00 11.61 88 ILE A C 1
ATOM 1285 O O . ILE A 1 94 ? 24.016 37.606 91.851 1.00 12.25 88 ILE A O 1
ATOM 1301 N N . PRO A 1 95 ? 22.140 37.273 90.663 1.00 11.84 89 PRO A N 1
ATOM 1302 C CA . PRO A 1 95 ? 22.096 35.854 91.010 1.00 12.52 89 PRO A CA 1
ATOM 1303 C C . PRO A 1 95 ? 23.153 35.096 90.228 1.00 12.83 89 PRO A C 1
ATOM 1304 O O . PRO A 1 95 ? 23.353 35.356 89.039 1.00 14.45 89 PRO A O 1
ATOM 1315 N N . ILE A 1 96 ? 23.817 34.170 90.919 1.00 12.38 90 ILE A N 1
ATOM 1316 C CA . ILE A 1 96 ? 24.910 33.364 90.414 1.00 12.63 90 ILE A CA 1
ATOM 1317 C C . ILE A 1 96 ? 24.719 31.900 90.732 1.00 12.75 90 ILE A C 1
ATOM 1318 O O . ILE A 1 96 ? 24.341 31.578 91.862 1.00 12.76 90 ILE A O 1
ATOM 1334 N N . LYS A 1 97 ? 25.000 31.020 89.773 1.00 13.17 91 LYS A N 1
ATOM 1335 C CA . LYS A 1 97 ? 25.037 29.582 89.997 1.00 13.53 91 LYS A CA 1
ATOM 1336 C C . LYS A 1 97 ? 26.405 29.072 89.595 1.00 13.75 91 LYS A C 1
ATOM 1337 O O . LYS A 1 97 ? 26.897 29.429 88.520 1.00 14.83 91 LYS A O 1
ATOM 1356 N N . LYS A 1 98 ? 27.002 28.270 90.443 1.00 13.47 92 LYS A N 1
ATOM 1357 C CA . LYS A 1 98 ? 28.255 27.617 90.162 1.00 13.85 92 LYS A CA 1
ATOM 1358 C C . LYS A 1 98 ? 28.019 26.130 89.837 1.00 15.10 92 LYS A C 1
ATOM 1359 O O . LYS A 1 98 ? 27.019 25.526 90.193 1.00 15.91 92 LYS A O 1
ATOM 1378 N N . SER A 1 99 ? 28.979 25.537 89.120 1.00 15.30 93 SER A N 1
ATOM 1379 C CA . SER A 1 99 ? 28.839 24.187 88.604 1.00 16.56 93 SER A CA 1
ATOM 1380 C C . SER A 1 99 ? 29.021 23.109 89.655 1.00 16.13 93 SER A C 1
ATOM 1381 O O . SER A 1 99 ? 29.574 23.289 90.733 1.00 15.61 93 SER A O 1
ATOM 1389 N N . ALA A 1 100 ? 28.533 21.932 89.276 1.00 17.58 94 ALA A N 1
ATOM 1390 C CA . ALA A 1 100 ? 28.694 20.760 90.127 1.00 18.17 94 ALA A CA 1
ATOM 1391 C C . ALA A 1 100 ? 30.151 20.458 90.421 1.00 18.18 94 ALA A C 1
ATOM 1392 O O . ALA A 1 100 ? 30.497 20.062 91.542 1.00 18.51 94 ALA A O 1
ATOM 1399 N N . GLN A 1 101 ? 31.016 20.731 89.462 1.00 18.33 95 GLN A N 1
ATOM 1400 C CA . GLN A 1 101 ? 32.421 20.508 89.668 1.00 19.97 95 GLN A CA 1
ATOM 1401 C C . GLN A 1 101 ? 32.986 21.408 90.742 1.00 18.72 95 GLN A C 1
ATOM 1402 O O . GLN A 1 101 ? 33.826 20.972 91.533 1.00 19.94 95 GLN A O 1
ATOM 1416 N N . TRP A 1 102 ? 32.507 22.653 90.840 1.00 16.65 96 TRP A N 1
ATOM 1417 C CA . TRP A 1 102 ? 32.945 23.526 91.928 1.00 15.30 96 TRP A CA 1
ATOM 1418 C C . TRP A 1 102 ? 32.556 22.949 93.267 1.00 14.22 96 TRP A C 1
ATOM 1419 O O . TRP A 1 102 ? 33.373 22.852 94.174 1.00 14.63 96 TRP A O 1
ATOM 1440 N N . TRP A 1 103 ? 31.306 22.535 93.408 1.00 14.08 97 TRP A N 1
ATOM 1441 C CA . TRP A 1 103 ? 30.800 22.166 94.722 1.00 14.83 97 TRP A CA 1
ATOM 1442 C C . TRP A 1 103 ? 31.386 20.853 95.215 1.00 15.39 97 TRP A C 1
ATOM 1443 O O . TRP A 1 103 ? 31.388 20.607 96.402 1.00 17.02 97 TRP A O 1
ATOM 1464 N N . GLU A 1 104 ? 31.854 19.996 94.325 1.00 15.81 98 GLU A N 1
ATOM 1465 C CA . GLU A 1 104 ? 32.508 18.772 94.736 1.00 17.30 98 GLU A CA 1
ATOM 1466 C C . GLU A 1 104 ? 33.933 18.996 95.214 1.00 16.91 98 GLU A C 1
ATOM 1467 O O . GLU A 1 104 ? 34.512 18.104 95.845 1.00 17.17 98 GLU A O 1
ATOM 1479 N N . MET A 1 105 ? 34.557 20.128 94.910 1.00 16.08 99 MET A N 1
ATOM 1480 C CA . MET A 1 105 ? 35.904 20.388 95.386 1.00 16.77 99 MET A CA 1
ATOM 1481 C C . MET A 1 105 ? 35.947 20.553 96.892 1.00 16.19 99 MET A C 1
ATOM 1482 O O . MET A 1 105 ? 34.969 20.907 97.538 1.00 15.74 99 MET A O 1
ATOM 1496 N N . ALA A 1 106 ? 37.077 20.185 97.455 1.00 14.87 100 ALA A N 1
ATOM 1497 C CA . ALA A 1 106 ? 37.395 20.367 98.846 1.00 15.58 100 ALA A CA 1
ATOM 1498 C C . ALA A 1 106 ? 37.584 21.839 99.170 1.00 14.32 100 ALA A C 1
ATOM 1499 O O . ALA A 1 106 ? 37.667 22.719 98.305 1.00 14.87 100 ALA A O 1
ATOM 1506 N N . GLN A 1 107 ? 37.637 22.100 100.477 1.00 13.50 101 GLN A N 1
ATOM 1507 C CA . GLN A 1 107 ? 37.733 23.493 100.901 1.00 13.40 101 GLN A CA 1
ATOM 1508 C C . GLN A 1 107 ? 39.022 24.177 100.455 1.00 14.37 101 GLN A C 1
ATOM 1509 O O . GLN A 1 107 ? 38.957 25.377 100.086 1.00 14.40 101 GLN A O 1
ATOM 1523 N N . ASP A 1 108 ? 40.182 23.538 100.607 1.00 15.29 102 ASP A N 1
ATOM 1524 C CA . ASP A 1 108 ? 41.412 24.137 100.150 1.00 15.28 102 ASP A CA 1
ATOM 1525 C C . ASP A 1 108 ? 41.361 24.391 98.664 1.00 15.86 102 ASP A C 1
ATOM 1526 O O . ASP A 1 108 ? 41.837 25.435 98.196 1.00 17.47 102 ASP A O 1
ATOM 1535 N N . GLU A 1 109 ? 40.771 23.475 97.883 1.00 16.44 103 GLU A N 1
ATOM 1536 C CA . GLU A 1 109 ? 40.748 23.667 96.452 1.00 16.28 103 GLU A CA 1
ATOM 1537 C C . GLU A 1 109 ? 39.935 24.879 96.079 1.00 15.32 103 GLU A C 1
ATOM 1538 O O . GLU A 1 109 ? 40.324 25.659 95.180 1.00 16.70 103 GLU A O 1
ATOM 1550 N N . ARG A 1 110 ? 38.777 25.047 96.720 1.00 14.46 104 ARG A N 1
ATOM 1551 C CA . ARG A 1 110 ? 37.917 26.189 96.422 1.00 14.25 104 ARG A CA 1
ATOM 1552 C C . ARG A 1 110 ? 38.549 27.513 96.910 1.00 14.04 104 ARG A C 1
ATOM 1553 O O . ARG A 1 110 ? 38.552 28.488 96.166 1.00 14.64 104 ARG A O 1
ATOM 1574 N N . ARG A 1 111 ? 39.142 27.544 98.119 1.00 14.14 105 ARG A N 1
ATOM 1575 C CA . ARG A 1 111 ? 39.811 28.748 98.598 1.00 15.39 105 ARG A CA 1
ATOM 1576 C C . ARG A 1 111 ? 40.929 29.133 97.628 1.00 15.71 105 ARG A C 1
ATOM 1577 O O . ARG A 1 111 ? 41.172 30.309 97.365 1.00 16.29 105 ARG A O 1
ATOM 1598 N N . ASP A 1 112 ? 41.669 28.151 97.128 1.00 16.63 106 ASP A N 1
ATOM 1599 C CA . ASP A 1 112 ? 42.800 28.452 96.255 1.00 18.48 106 ASP A CA 1
ATOM 1600 C C . ASP A 1 112 ? 42.336 29.104 94.972 1.00 17.22 106 ASP A C 1
ATOM 1601 O O . ASP A 1 112 ? 43.008 30.031 94.481 1.00 17.99 106 ASP A O 1
ATOM 1610 N N . ILE A 1 113 ? 41.236 28.622 94.403 1.00 17.27 107 ILE A N 1
ATOM 1611 C CA . ILE A 1 113 ? 40.721 29.256 93.208 1.00 16.50 107 ILE A CA 1
ATOM 1612 C C . ILE A 1 113 ? 40.187 30.634 93.511 1.00 16.21 107 ILE A C 1
ATOM 1613 O O . ILE A 1 113 ? 40.439 31.587 92.764 1.00 16.28 107 ILE A O 1
ATOM 1629 N N . PHE A 1 114 ? 39.402 30.751 94.583 1.00 15.43 108 PHE A N 1
ATOM 1630 C CA . PHE A 1 114 ? 38.775 32.020 94.940 1.00 14.88 108 PHE A CA 1
ATOM 1631 C C . PHE A 1 114 ? 39.775 33.132 95.166 1.00 15.58 108 PHE A C 1
ATOM 1632 O O . PHE A 1 114 ? 39.557 34.235 94.656 1.00 16.00 108 PHE A O 1
ATOM 1649 N N . GLU A 1 115 ? 40.847 32.877 95.919 1.00 16.58 109 GLU A N 1
ATOM 1650 C CA . GLU A 1 115 ? 41.752 33.933 96.313 1.00 18.83 109 GLU A CA 1
ATOM 1651 C C . GLU A 1 115 ? 43.119 33.795 95.667 1.00 19.82 109 GLU A C 1
ATOM 1652 O O . GLU A 1 115 ? 43.544 34.735 94.987 1.00 19.94 109 GLU A O 1
ATOM 1664 N N . ARG A 1 116 ? 43.823 32.690 95.841 1.00 20.29 110 ARG A N 1
ATOM 1665 C CA . ARG A 1 116 ? 45.168 32.591 95.295 1.00 21.30 110 ARG A CA 1
ATOM 1666 C C . ARG A 1 116 ? 45.173 32.789 93.790 1.00 21.12 110 ARG A C 1
ATOM 1667 O O . ARG A 1 116 ? 46.046 33.496 93.283 1.00 22.31 110 ARG A O 1
ATOM 1688 N N . GLU A 1 117 ? 44.233 32.193 93.052 1.00 20.68 111 GLU A N 1
ATOM 1689 C CA . GLU A 1 117 ? 44.213 32.319 91.608 1.00 22.56 111 GLU A CA 1
ATOM 1690 C C . GLU A 1 117 ? 43.451 33.493 91.124 1.00 20.90 111 GLU A C 1
ATOM 1691 O O . GLU A 1 117 ? 43.895 34.188 90.237 1.00 23.34 111 GLU A O 1
ATOM 1703 N N . SER A 1 118 ? 42.295 33.769 91.734 1.00 19.11 112 SER A N 1
ATOM 1704 C CA . SER A 1 118 ? 41.376 34.743 91.157 1.00 19.04 112 SER A CA 1
ATOM 1705 C C . SER A 1 118 ? 41.417 36.068 91.883 1.00 18.55 112 SER A C 1
ATOM 1706 O O . SER A 1 118 ? 40.931 37.069 91.346 1.00 19.82 112 SER A O 1
ATOM 1714 N N . HIS A 1 119 ? 42.001 36.108 93.065 1.00 18.46 113 HIS A N 1
ATOM 1715 C CA . HIS A 1 119 ? 42.270 37.367 93.770 1.00 19.67 113 HIS A CA 1
ATOM 1716 C C . HIS A 1 119 ? 40.973 38.073 94.044 1.00 17.07 113 HIS A C 1
ATOM 1717 O O . HIS A 1 119 ? 40.792 39.305 93.993 1.00 17.63 113 HIS A O 1
ATOM 1731 N N . HIS A 1 120 ? 39.903 37.307 94.368 1.00 15.17 114 HIS A N 1
ATOM 1732 C CA . HIS A 1 120 ? 38.529 37.884 94.474 1.00 14.94 114 HIS A CA 1
ATOM 1733 C C . HIS A 1 120 ? 38.449 39.060 95.409 1.00 15.64 114 HIS A C 1
ATOM 1734 O O . HIS A 1 120 ? 37.925 40.133 95.055 1.00 15.45 114 HIS A O 1
ATOM 1748 N N . THR A 1 121 ? 38.897 38.869 96.654 1.00 16.52 115 THR A N 1
ATOM 1749 C CA . THR A 1 121 ? 38.753 39.907 97.661 1.00 17.42 115 THR A CA 1
ATOM 1750 C C . THR A 1 121 ? 39.668 41.067 97.329 1.00 16.90 115 THR A C 1
ATOM 1751 O O . THR A 1 121 ? 39.320 42.248 97.449 1.00 16.73 115 THR A O 1
ATOM 1762 N N . ALA A 1 122 ? 40.858 40.751 96.871 1.00 17.12 116 ALA A N 1
ATOM 1763 C CA . ALA A 1 122 ? 41.821 41.822 96.536 1.00 18.07 116 ALA A CA 1
ATOM 1764 C C . ALA A 1 122 ? 41.301 42.703 95.421 1.00 18.72 116 ALA A C 1
ATOM 1765 O O . ALA A 1 122 ? 41.489 43.940 95.441 1.00 19.62 116 ALA A O 1
ATOM 1772 N N . VAL A 1 123 ? 40.718 42.092 94.394 1.00 18.35 117 VAL A N 1
ATOM 1773 C CA . VAL A 1 123 ? 40.141 42.873 93.321 1.00 17.51 117 VAL A CA 1
ATOM 1774 C C . VAL A 1 123 ? 38.926 43.656 93.793 1.00 16.56 117 VAL A C 1
ATOM 1775 O O . VAL A 1 123 ? 38.839 44.868 93.529 1.00 16.71 117 VAL A O 1
ATOM 1788 N N . GLY A 1 124 ? 38.016 43.030 94.548 1.00 16.84 118 GLY A N 1
ATOM 1789 C CA . GLY A 1 124 ? 36.876 43.768 94.985 1.00 16.39 118 GLY A CA 1
ATOM 1790 C C . GLY A 1 124 ? 37.214 44.917 95.875 1.00 16.16 118 GLY A C 1
ATOM 1791 O O . GLY A 1 124 ? 36.595 45.962 95.777 1.00 15.73 118 GLY A O 1
ATOM 1795 N N . LEU A 1 125 ? 38.288 44.790 96.687 1.00 16.27 119 LEU A N 1
ATOM 1796 C CA . LEU A 1 125 ? 38.698 45.877 97.557 1.00 17.32 119 LEU A CA 1
ATOM 1797 C C . LEU A 1 125 ? 39.019 47.149 96.771 1.00 16.97 119 LEU A C 1
ATOM 1798 O O . LEU A 1 125 ? 38.895 48.244 97.297 1.00 18.02 119 LEU A O 1
ATOM 1814 N N . GLU A 1 126 ? 39.466 47.021 95.531 1.00 18.06 120 GLU A N 1
ATOM 1815 C CA . GLU A 1 126 ? 39.782 48.190 94.723 1.00 18.71 120 GLU A CA 1
ATOM 1816 C C . GLU A 1 126 ? 38.577 49.057 94.464 1.00 18.58 120 GLU A C 1
ATOM 1817 O O . GLU A 1 126 ? 38.739 50.199 94.035 1.00 20.41 120 GLU A O 1
ATOM 1829 N N . TYR A 1 127 ? 37.361 48.549 94.663 1.00 16.93 121 TYR A N 1
ATOM 1830 C CA . TYR A 1 127 ? 36.108 49.219 94.346 1.00 16.82 121 TYR A CA 1
ATOM 1831 C C . TYR A 1 127 ? 35.422 49.741 95.583 1.00 16.94 121 TYR A C 1
ATOM 1832 O O . TYR A 1 127 ? 34.279 50.235 95.495 1.00 17.28 121 TYR A O 1
ATOM 1850 N N . LEU A 1 128 ? 36.090 49.643 96.716 1.00 17.35 122 LEU A N 1
ATOM 1851 C CA . LEU A 1 128 ? 35.605 50.189 97.984 1.00 17.56 122 LEU A CA 1
ATOM 1852 C C . LEU A 1 128 ? 36.389 51.458 98.271 1.00 18.66 122 LEU A C 1
ATOM 1853 O O . LEU A 1 128 ? 37.575 51.505 97.961 1.00 19.82 122 LEU A O 1
ATOM 1869 N N . PRO A 1 129 ? 35.702 52.421 98.872 1.00 18.91 123 PRO A N 1
ATOM 1870 C CA . PRO A 1 129 ? 34.384 52.454 99.507 1.00 18.73 123 PRO A CA 1
ATOM 1871 C C . PRO A 1 129 ? 33.196 52.758 98.565 1.00 17.47 123 PRO A C 1
ATOM 1872 O O . PRO A 1 129 ? 32.108 52.805 99.079 1.00 18.47 123 PRO A O 1
ATOM 1883 N N . GLY A 1 130 ? 33.416 52.875 97.261 1.00 16.68 124 GLY A N 1
ATOM 1884 C CA . GLY A 1 130 ? 32.323 53.296 96.387 1.00 17.21 124 GLY A CA 1
ATOM 1885 C C . GLY A 1 130 ? 31.176 52.298 96.381 1.00 16.56 124 GLY A C 1
ATOM 1886 O O . GLY A 1 130 ? 30.018 52.667 96.472 1.00 15.82 124 GLY A O 1
ATOM 1890 N N . VAL A 1 131 ? 31.485 50.998 96.378 1.00 14.80 125 VAL A N 1
ATOM 1891 C CA . VAL A 1 131 ? 30.472 49.937 96.240 1.00 15.08 125 VAL A CA 1
ATOM 1892 C C . VAL A 1 131 ? 30.213 49.265 97.590 1.00 14.34 125 VAL A C 1
ATOM 1893 O O . VAL A 1 131 ? 31.136 48.747 98.222 1.00 15.03 125 VAL A O 1
ATOM 1906 N N . ALA A 1 132 ? 28.935 49.270 98.007 1.00 14.15 126 ALA A N 1
ATOM 1907 C CA . ALA A 1 132 ? 28.466 48.452 99.102 1.00 13.28 126 ALA A CA 1
ATOM 1908 C C . ALA A 1 132 ? 27.886 47.140 98.604 1.00 13.65 126 ALA A C 1
ATOM 1909 O O . ALA A 1 132 ? 27.395 47.079 97.493 1.00 15.36 126 ALA A O 1
ATOM 1916 N N . ARG A 1 133 ? 27.910 46.128 99.466 1.00 13.77 127 ARG A N 1
ATOM 1917 C CA . ARG A 1 133 ? 27.521 44.801 98.992 1.00 14.26 127 ARG A CA 1
ATOM 1918 C C . ARG A 1 133 ? 26.847 44.027 100.094 1.00 14.24 127 ARG A C 1
ATOM 1919 O O . ARG A 1 133 ? 27.013 44.289 101.285 1.00 15.06 127 ARG A O 1
ATOM 1940 N N . ARG A 1 134 ? 26.083 43.016 99.648 1.00 13.72 128 ARG A N 1
ATOM 1941 C CA . ARG A 1 134 ? 25.545 42.013 100.529 1.00 13.84 128 ARG A CA 1
ATOM 1942 C C . ARG A 1 134 ? 25.617 40.680 99.809 1.00 12.94 128 ARG A C 1
ATOM 1943 O O . ARG A 1 134 ? 25.302 40.585 98.620 1.00 14.85 128 ARG A O 1
ATOM 1964 N N . LEU A 1 135 ? 26.070 39.634 100.479 1.00 12.81 129 LEU A N 1
ATOM 1965 C CA . LEU A 1 135 ? 26.137 38.268 99.947 1.00 12.01 129 LEU A CA 1
ATOM 1966 C C . LEU A 1 135 ? 25.042 37.401 100.572 1.00 11.03 129 LEU A C 1
ATOM 1967 O O . LEU A 1 135 ? 24.983 37.316 101.809 1.00 12.21 129 LEU A O 1
ATOM 1983 N N . LEU A 1 136 ? 24.184 36.744 99.772 1.00 10.96 130 LEU A N 1
ATOM 1984 C CA . LEU A 1 136 ? 23.189 35.808 100.276 1.00 11.27 130 LEU A CA 1
ATOM 1985 C C . LEU A 1 136 ? 23.478 34.486 99.614 1.00 11.23 130 LEU A C 1
ATOM 1986 O O . LEU A 1 136 ? 23.838 34.389 98.430 1.00 12.46 130 LEU A O 1
ATOM 2002 N N . HIS A 1 137 ? 23.186 33.431 100.350 1.00 11.56 131 HIS A N 1
ATOM 2003 C CA . HIS A 1 137 ? 23.371 32.051 99.930 1.00 11.93 131 HIS A CA 1
ATOM 2004 C C . HIS A 1 137 ? 22.003 31.413 99.692 1.00 11.92 131 HIS A C 1
ATOM 2005 O O . HIS A 1 137 ? 21.072 31.584 100.513 1.00 12.86 131 HIS A O 1
ATOM 2019 N N . CYS A 1 138 ? 21.889 30.587 98.691 1.00 11.24 132 CYS A N 1
ATOM 2020 C CA . CYS A 1 138 ? 20.614 29.904 98.419 1.00 12.56 132 CYS A CA 1
ATOM 2021 C C . CYS A 1 138 ? 20.653 28.487 97.804 1.00 12.07 132 CYS A C 1
ATOM 2022 O O . CYS A 1 138 ? 19.583 27.841 97.694 1.00 13.31 132 CYS A O 1
ATOM 2030 N N . ARG A 1 139 ? 21.873 27.999 97.459 1.00 12.04 133 ARG A N 1
ATOM 2031 C CA . ARG A 1 139 ? 21.993 26.588 97.052 1.00 12.62 133 ARG A CA 1
ATOM 2032 C C . ARG A 1 139 ? 21.328 25.661 98.080 1.00 13.16 133 ARG A C 1
ATOM 2033 O O . ARG A 1 139 ? 20.588 24.728 97.725 1.00 14.33 133 ARG A O 1
ATOM 2054 N N . ASP A 1 140 ? 21.570 25.909 99.360 1.00 13.71 134 ASP A N 1
ATOM 2055 C CA . ASP A 1 140 ? 21.100 25.039 100.419 1.00 14.27 134 ASP A CA 1
ATOM 2056 C C . ASP A 1 140 ? 19.605 25.145 100.609 1.00 15.67 134 ASP A C 1
ATOM 2057 O O . ASP A 1 140 ? 19.047 24.233 101.262 1.00 17.17 134 ASP A O 1
ATOM 2066 N N . LEU A 1 141 ? 18.877 26.125 100.015 1.00 15.76 135 LEU A N 1
ATOM 2067 C CA . LEU A 1 141 ? 17.408 26.200 100.012 1.00 16.96 135 LEU A CA 1
ATOM 2068 C C . LEU A 1 141 ? 16.810 25.441 98.853 1.00 17.60 135 LEU A C 1
ATOM 2069 O O . LEU A 1 141 ? 15.612 25.443 98.722 1.00 19.33 135 LEU A O 1
ATOM 2085 N N . GLY A 1 142 ? 17.635 24.876 97.969 1.00 17.78 136 GLY A N 1
ATOM 2086 C CA . GLY A 1 142 ? 17.073 24.242 96.772 1.00 17.28 136 GLY A CA 1
ATOM 2087 C C . GLY A 1 142 ? 16.689 25.221 95.690 1.00 17.24 136 GLY A C 1
ATOM 2088 O O . GLY A 1 142 ? 15.997 24.855 94.746 1.00 19.37 136 GLY A O 1
ATOM 2092 N N . GLU A 1 143 ? 17.222 26.441 95.749 1.00 16.73 137 GLU A N 1
ATOM 2093 C CA . GLU A 1 143 ? 16.957 27.454 94.728 1.00 16.55 137 GLU A CA 1
ATOM 2094 C C . GLU A 1 143 ? 17.687 27.125 93.441 1.00 17.14 137 GLU A C 1
ATOM 2095 O O . GLU A 1 143 ? 18.644 26.368 93.417 1.00 17.38 137 GLU A O 1
ATOM 2107 N N . GLU A 1 144 ? 17.227 27.747 92.341 1.00 17.60 138 GLU A N 1
ATOM 2108 C CA . GLU A 1 144 ? 17.860 27.561 91.042 1.00 19.63 138 GLU A CA 1
ATOM 2109 C C . GLU A 1 144 ? 19.170 28.291 90.856 1.00 19.01 138 GLU A C 1
ATOM 2110 O O . GLU A 1 144 ? 19.806 28.154 89.828 1.00 22.89 138 GLU A O 1
ATOM 2122 N N . PHE A 1 145 ? 19.469 29.294 91.689 1.00 15.18 139 PHE A N 1
ATOM 2123 C CA . PHE A 1 145 ? 20.753 29.924 91.801 1.00 13.79 139 PHE A CA 1
ATOM 2124 C C . PHE A 1 145 ? 21.401 29.469 93.105 1.00 13.09 139 PHE A C 1
ATOM 2125 O O . PHE A 1 145 ? 20.726 28.910 93.974 1.00 14.26 139 PHE A O 1
ATOM 2142 N N . ASP A 1 146 ? 22.690 29.694 93.219 1.00 12.59 140 ASP A N 1
ATOM 2143 C CA . ASP A 1 146 ? 23.459 29.403 94.448 1.00 11.73 140 ASP A CA 1
ATOM 2144 C C . ASP A 1 146 ? 23.647 30.578 95.361 1.00 11.70 140 ASP A C 1
ATOM 2145 O O . ASP A 1 146 ? 23.739 30.405 96.574 1.00 12.63 140 ASP A O 1
ATOM 2154 N N . PHE A 1 147 ? 23.742 31.794 94.808 1.00 11.78 141 PHE A N 1
ATOM 2155 C CA . PHE A 1 147 ? 24.093 33.034 95.493 1.00 11.49 141 PHE A CA 1
ATOM 2156 C C . PHE A 1 147 ? 23.096 34.076 94.954 1.00 11.81 141 PHE A C 1
ATOM 2157 O O . PHE A 1 147 ? 22.797 34.108 93.750 1.00 12.63 141 PHE A O 1
ATOM 2174 N N . LEU A 1 148 ? 22.716 35.016 95.794 1.00 11.75 142 LEU A N 1
ATOM 2175 C CA . LEU A 1 148 ? 22.187 36.302 95.384 1.00 12.05 142 LEU A CA 1
ATOM 2176 C C . LEU A 1 148 ? 23.154 37.360 95.865 1.00 11.75 142 LEU A C 1
ATOM 2177 O O . LEU A 1 148 ? 23.404 37.458 97.068 1.00 13.28 142 LEU A O 1
ATOM 2193 N N . THR A 1 149 ? 23.825 38.081 94.954 1.00 11.44 143 THR A N 1
ATOM 2194 C CA . THR A 1 149 ? 24.729 39.136 95.317 1.00 11.75 143 THR A CA 1
ATOM 2195 C C . THR A 1 149 ? 24.056 40.438 95.056 1.00 12.55 143 THR A C 1
ATOM 2196 O O . THR A 1 149 ? 23.326 40.615 94.102 1.00 13.83 143 THR A O 1
ATOM 2207 N N . TRP A 1 150 ? 24.306 41.360 95.941 1.00 12.12 144 TRP A N 1
ATOM 2208 C CA . TRP A 1 150 ? 23.679 42.673 95.921 1.00 10.65 144 TRP A CA 1
ATOM 2209 C C . TRP A 1 150 ? 24.734 43.728 96.047 1.00 11.11 144 TRP A C 1
ATOM 2210 O O . TRP A 1 150 ? 25.606 43.635 96.894 1.00 12.67 144 TRP A O 1
ATOM 2231 N N . PHE A 1 151 ? 24.592 44.753 95.201 1.00 11.84 145 PHE A N 1
ATOM 2232 C CA . PHE A 1 151 ? 25.567 45.850 95.183 1.00 12.36 145 PHE A CA 1
ATOM 2233 C C . PHE A 1 151 ? 24.836 47.165 95.109 1.00 13.68 145 PHE A C 1
ATOM 2234 O O . PHE A 1 151 ? 23.837 47.238 94.417 1.00 15.44 145 PHE A O 1
ATOM 2251 N N . GLU A 1 152 ? 25.309 48.210 95.785 1.00 13.12 146 GLU A N 1
ATOM 2252 C CA . GLU A 1 152 ? 24.693 49.538 95.658 1.00 13.77 146 GLU A CA 1
ATOM 2253 C C . GLU A 1 152 ? 25.734 50.599 95.709 1.00 14.41 146 GLU A C 1
ATOM 2254 O O . GLU A 1 152 ? 26.726 50.474 96.402 1.00 14.51 146 GLU A O 1
ATOM 2266 N N . PHE A 1 153 ? 25.422 51.684 95.023 1.00 14.46 147 PHE A N 1
ATOM 2267 C CA . PHE A 1 153 ? 26.423 52.729 94.842 1.00 14.98 147 PHE A CA 1
ATOM 2268 C C . PHE A 1 153 ? 25.780 53.982 94.232 1.00 15.15 147 PHE A C 1
ATOM 2269 O O . PHE A 1 153 ? 24.707 53.929 93.665 1.00 15.58 147 PHE A O 1
ATOM 2286 N N . ALA A 1 154 ? 26.471 55.095 94.358 1.00 16.26 148 ALA A N 1
ATOM 2287 C CA . ALA A 1 154 ? 26.096 56.326 93.676 1.00 17.43 148 ALA A CA 1
ATOM 2288 C C . ALA A 1 154 ? 26.425 56.203 92.193 1.00 16.75 148 ALA A C 1
ATOM 2289 O O . ALA A 1 154 ? 27.314 55.447 91.805 1.00 16.75 148 ALA A O 1
ATOM 2296 N N . PRO A 1 155 ? 25.754 56.979 91.353 1.00 19.03 149 PRO A N 1
ATOM 2297 C CA . PRO A 1 155 ? 25.972 56.869 89.915 1.00 20.92 149 PRO A CA 1
ATOM 2298 C C . PRO A 1 155 ? 27.387 57.100 89.485 1.00 21.45 149 PRO A C 1
ATOM 2299 O O . PRO A 1 155 ? 27.787 56.567 88.435 1.00 22.91 149 PRO A O 1
ATOM 2310 N N . GLU A 1 156 ? 28.175 57.856 90.219 1.00 21.69 150 GLU A N 1
ATOM 2311 C CA . GLU A 1 156 ? 29.536 58.106 89.779 1.00 24.15 150 GLU A CA 1
ATOM 2312 C C . GLU A 1 156 ? 30.359 56.835 89.735 1.00 23.05 150 GLU A C 1
ATOM 2313 O O . GLU A 1 156 ? 31.400 56.825 89.064 1.00 24.36 150 GLU A O 1
ATOM 2325 N N . HIS A 1 157 ? 29.913 55.757 90.395 1.00 21.04 151 HIS A N 1
ATOM 2326 C CA . HIS A 1 157 ? 30.631 54.499 90.418 1.00 19.50 151 HIS A CA 1
ATOM 2327 C C . HIS A 1 157 ? 30.127 53.463 89.422 1.00 18.90 151 HIS A C 1
ATOM 2328 O O . HIS A 1 157 ? 30.683 52.360 89.363 1.00 18.69 151 HIS A O 1
ATOM 2342 N N . SER A 1 158 ? 29.170 53.822 88.576 1.00 18.96 152 SER A N 1
ATOM 2343 C CA . SER A 1 158 ? 28.620 52.850 87.635 1.00 19.91 152 SER A CA 1
ATOM 2344 C C . SER A 1 158 ? 29.695 52.323 86.687 1.00 19.20 152 SER A C 1
ATOM 2345 O O . SER A 1 158 ? 29.747 51.124 86.419 1.00 18.19 152 SER A O 1
ATOM 2353 N N . SER A 1 159 ? 30.501 53.215 86.096 1.00 19.61 153 SER A N 1
ATOM 2354 C CA . SER A 1 159 ? 31.534 52.749 85.155 1.00 20.38 153 SER A CA 1
ATOM 2355 C C . SER A 1 159 ? 32.506 51.805 85.820 1.00 19.08 153 SER A C 1
ATOM 2356 O O . SER A 1 159 ? 32.859 50.775 85.241 1.00 19.25 153 SER A O 1
ATOM 2364 N N . ALA A 1 160 ? 32.944 52.136 87.026 1.00 18.86 154 ALA A N 1
ATOM 2365 C CA . ALA A 1 160 ? 33.899 51.292 87.736 1.00 18.44 154 ALA A CA 1
ATOM 2366 C C . ALA A 1 160 ? 33.235 49.946 88.053 1.00 17.89 154 ALA A C 1
ATOM 2367 O O . ALA A 1 160 ? 33.872 48.886 87.924 1.00 17.72 154 ALA A O 1
ATOM 2374 N N . PHE A 1 161 ? 31.946 49.945 88.438 1.00 17.58 155 PHE A N 1
ATOM 2375 C CA . PHE A 1 161 ? 31.325 48.679 88.752 1.00 16.54 155 PHE A CA 1
ATOM 2376 C C . PHE A 1 161 ? 31.259 47.807 87.513 1.00 16.13 155 PHE A C 1
ATOM 2377 O O . PHE A 1 161 ? 31.493 46.598 87.587 1.00 15.80 155 PHE A O 1
ATOM 2394 N N . ASN A 1 162 ? 30.976 48.396 86.355 1.00 17.02 156 ASN A N 1
ATOM 2395 C CA . ASN A 1 162 ? 30.964 47.631 85.122 1.00 18.40 156 ASN A CA 1
ATOM 2396 C C . ASN A 1 162 ? 32.345 47.046 84.804 1.00 17.55 156 ASN A C 1
ATOM 2397 O O . ASN A 1 162 ? 32.442 45.903 84.320 1.00 18.20 156 ASN A O 1
ATOM 2408 N N A GLU A 1 163 ? 33.399 47.815 85.068 0.50 17.47 157 GLU A N 1
ATOM 2409 N N B GLU A 1 163 ? 33.428 47.760 85.115 0.50 17.74 157 GLU A N 1
ATOM 2410 C CA A GLU A 1 163 ? 34.762 47.308 84.985 0.50 17.44 157 GLU A CA 1
ATOM 2411 C CA B GLU A 1 163 ? 34.755 47.169 84.927 0.50 17.97 157 GLU A CA 1
ATOM 2412 C C A GLU A 1 163 ? 34.950 46.078 85.858 0.50 16.57 157 GLU A C 1
ATOM 2413 C C B GLU A 1 163 ? 35.014 46.034 85.901 0.50 16.90 157 GLU A C 1
ATOM 2414 O O A GLU A 1 163 ? 35.402 45.038 85.379 0.50 16.83 157 GLU A O 1
ATOM 2415 O O B GLU A 1 163 ? 35.657 45.045 85.551 0.50 17.30 157 GLU A O 1
ATOM 2438 N N . LEU A 1 164 ? 34.569 46.187 87.139 1.00 16.69 158 LEU A N 1
ATOM 2439 C CA . LEU A 1 164 ? 34.721 45.088 88.090 1.00 16.35 158 LEU A CA 1
ATOM 2440 C C . LEU A 1 164 ? 34.033 43.834 87.583 1.00 15.93 158 LEU A C 1
ATOM 2441 O O . LEU A 1 164 ? 34.592 42.753 87.680 1.00 15.98 158 LEU A O 1
ATOM 2458 N N . LEU A 1 165 ? 32.812 43.962 87.055 1.00 16.01 159 LEU A N 1
ATOM 2459 C CA . LEU A 1 165 ? 32.115 42.778 86.559 1.00 15.57 159 LEU A CA 1
ATOM 2460 C C . LEU A 1 165 ? 32.940 42.069 85.489 1.00 15.78 159 LEU A C 1
ATOM 2461 O O . LEU A 1 165 ? 33.055 40.846 85.513 1.00 17.41 159 LEU A O 1
ATOM 2477 N N . LEU A 1 166 ? 33.526 42.826 84.558 1.00 16.45 160 LEU A N 1
ATOM 2478 C CA . LEU A 1 166 ? 34.320 42.189 83.511 1.00 17.25 160 LEU A CA 1
ATOM 2479 C C . LEU A 1 166 ? 35.616 41.611 84.060 1.00 16.92 160 LEU A C 1
ATOM 2480 O O . LEU A 1 166 ? 36.071 40.576 83.568 1.00 18.42 160 LEU A O 1
ATOM 2496 N N . ARG A 1 167 ? 36.231 42.242 85.057 1.00 17.51 161 ARG A N 1
ATOM 2497 C CA . ARG A 1 167 ? 37.431 41.660 85.675 1.00 18.39 161 ARG A CA 1
ATOM 2498 C C . ARG A 1 167 ? 37.104 40.336 86.359 1.00 17.79 161 ARG A C 1
ATOM 2499 O O . ARG A 1 167 ? 37.832 39.337 86.240 1.00 18.86 161 ARG A O 1
ATOM 2520 N N A MET A 1 168 ? 35.970 40.290 87.059 0.48 17.61 162 MET A N 1
ATOM 2521 N N B MET A 1 168 ? 35.957 40.273 87.027 0.52 17.17 162 MET A N 1
ATOM 2522 C CA A MET A 1 168 ? 35.564 39.038 87.700 0.48 17.66 162 MET A CA 1
ATOM 2523 C CA B MET A 1 168 ? 35.581 39.012 87.673 0.52 17.07 162 MET A CA 1
ATOM 2524 C C A MET A 1 168 ? 35.305 37.952 86.661 0.48 17.27 162 MET A C 1
ATOM 2525 C C B MET A 1 168 ? 35.304 37.936 86.643 0.52 16.97 162 MET A C 1
ATOM 2526 O O A MET A 1 168 ? 35.722 36.794 86.833 0.48 17.59 162 MET A O 1
ATOM 2527 O O B MET A 1 168 ? 35.699 36.770 86.812 0.52 17.31 162 MET A O 1
ATOM 2554 N N . ARG A 1 169 ? 34.617 38.295 85.573 1.00 17.46 163 ARG A N 1
ATOM 2555 C CA . ARG A 1 169 ? 34.311 37.310 84.556 1.00 19.55 163 ARG A CA 1
ATOM 2556 C C . ARG A 1 169 ? 35.545 36.774 83.869 1.00 19.81 163 ARG A C 1
ATOM 2557 O O . ARG A 1 169 ? 35.465 35.691 83.268 1.00 22.23 163 ARG A O 1
ATOM 2579 N N . ALA A 1 170 ? 36.669 37.484 83.952 1.00 18.61 164 ALA A N 1
ATOM 2580 C CA . ALA A 1 170 ? 37.937 37.013 83.364 1.00 19.96 164 ALA A CA 1
ATOM 2581 C C . ALA A 1 170 ? 38.704 36.057 84.288 1.00 21.10 164 ALA A C 1
ATOM 2582 O O . ALA A 1 170 ? 39.705 35.464 83.877 1.00 23.40 164 ALA A O 1
ATOM 2589 N N . SER A 1 171 ? 38.249 35.859 85.531 1.00 20.45 165 SER A N 1
ATOM 2590 C CA . SER A 1 171 ? 38.997 35.115 86.535 1.00 20.01 165 SER A CA 1
ATOM 2591 C C . SER A 1 171 ? 38.777 33.608 86.438 1.00 18.96 165 SER A C 1
ATOM 2592 O O . SER A 1 171 ? 37.769 33.120 85.875 1.00 18.79 165 SER A O 1
ATOM 2600 N N . LYS A 1 172 ? 39.699 32.867 87.061 1.00 19.06 166 LYS A N 1
ATOM 2601 C CA . LYS A 1 172 ? 39.564 31.412 87.151 1.00 19.24 166 LYS A CA 1
ATOM 2602 C C . LYS A 1 172 ? 38.246 31.026 87.820 1.00 17.45 166 LYS A C 1
ATOM 2603 O O . LYS A 1 172 ? 37.595 30.060 87.401 1.00 18.08 166 LYS A O 1
ATOM 2622 N N . GLU A 1 173 ? 37.877 31.696 88.917 1.00 17.30 167 GLU A N 1
ATOM 2623 C CA . GLU A 1 173 ? 36.608 31.388 89.614 1.00 16.44 167 GLU A CA 1
ATOM 2624 C C . GLU A 1 173 ? 35.451 31.356 88.646 1.00 15.99 167 GLU A C 1
ATOM 2625 O O . GLU A 1 173 ? 34.524 30.531 88.768 1.00 15.32 167 GLU A O 1
ATOM 2637 N N . TRP A 1 174 ? 35.423 32.313 87.711 1.00 15.50 168 TRP A N 1
ATOM 2638 C CA . TRP A 1 174 ? 34.300 32.418 86.822 1.00 16.40 168 TRP A CA 1
ATOM 2639 C C . TRP A 1 174 ? 34.221 31.308 85.766 1.00 17.46 168 TRP A C 1
ATOM 2640 O O . TRP A 1 174 ? 33.172 31.114 85.168 1.00 17.48 168 TRP A O 1
ATOM 2661 N N . GLU A 1 175 ? 35.234 30.484 85.620 1.00 17.61 169 GLU A N 1
ATOM 2662 C CA . GLU A 1 175 ? 35.117 29.318 84.755 1.00 18.86 169 GLU A CA 1
ATOM 2663 C C . GLU A 1 175 ? 34.164 28.302 85.337 1.00 17.82 169 GLU A C 1
ATOM 2664 O O . GLU A 1 175 ? 33.673 27.449 84.637 1.00 19.51 169 GLU A O 1
ATOM 2676 N N . TYR A 1 176 ? 33.813 28.449 86.627 1.00 16.42 170 TYR A N 1
ATOM 2677 C CA . TYR A 1 176 ? 32.848 27.585 87.290 1.00 16.97 170 TYR A CA 1
ATOM 2678 C C . TYR A 1 176 ? 31.476 28.202 87.402 1.00 17.42 170 TYR A C 1
ATOM 2679 O O . TYR A 1 176 ? 30.581 27.532 87.903 1.00 18.73 170 TYR A O 1
ATOM 2697 N N . VAL A 1 177 ? 31.253 29.410 86.887 1.00 16.27 171 VAL A N 1
ATOM 2698 C CA . VAL A 1 177 ? 29.934 30.020 86.915 1.00 15.98 171 VAL A CA 1
ATOM 2699 C C . VAL A 1 177 ? 29.159 29.526 85.706 1.00 16.60 171 VAL A C 1
ATOM 2700 O O . VAL A 1 177 ? 29.598 29.686 84.573 1.00 18.92 171 VAL A O 1
ATOM 2713 N N . GLU A 1 178 ? 27.964 28.972 85.944 1.00 15.89 172 GLU A N 1
ATOM 2714 C CA . GLU A 1 178 ? 27.106 28.443 84.912 1.00 17.59 172 GLU A CA 1
ATOM 2715 C C . GLU A 1 178 ? 25.853 29.224 84.672 1.00 16.73 172 GLU A C 1
ATOM 2716 O O . GLU A 1 178 ? 25.228 29.008 83.632 1.00 18.63 172 GLU A O 1
ATOM 2728 N N . ARG A 1 179 ? 25.474 30.128 85.567 1.00 16.04 173 ARG A N 1
ATOM 2729 C CA . ARG A 1 179 ? 24.308 30.961 85.339 1.00 16.32 173 ARG A CA 1
ATOM 2730 C C . ARG A 1 179 ? 24.585 32.306 86.008 1.00 15.51 173 ARG A C 1
ATOM 2731 O O . ARG A 1 179 ? 25.073 32.335 87.132 1.00 16.31 173 ARG A O 1
ATOM 2752 N N . GLU A 1 180 ? 24.238 33.401 85.347 1.00 16.06 174 GLU A N 1
ATOM 2753 C CA . GLU A 1 180 ? 24.438 34.733 85.880 1.00 15.92 174 GLU A CA 1
ATOM 2754 C C . GLU A 1 180 ? 23.449 35.679 85.211 1.00 15.10 174 GLU A C 1
ATOM 2755 O O . GLU A 1 180 ? 23.311 35.650 83.984 1.00 16.09 174 GLU A O 1
ATOM 2767 N N . VAL A 1 181 ? 22.792 36.526 86.004 1.00 13.87 175 VAL A N 1
ATOM 2768 C CA . VAL A 1 181 ? 21.894 37.548 85.505 1.00 14.79 175 VAL A CA 1
ATOM 2769 C C . VAL A 1 181 ? 22.160 38.828 86.262 1.00 14.78 175 VAL A C 1
ATOM 2770 O O . VAL A 1 181 ? 22.450 38.786 87.449 1.00 15.17 175 VAL A O 1
ATOM 2783 N N . GLU A 1 182 ? 22.110 39.953 85.595 1.00 15.00 176 GLU A N 1
ATOM 2784 C CA . GLU A 1 182 ? 22.233 41.260 86.239 1.00 14.91 176 GLU A CA 1
ATOM 2785 C C . GLU A 1 182 ? 20.888 41.971 86.222 1.00 14.44 176 GLU A C 1
ATOM 2786 O O . GLU A 1 182 ? 20.327 42.193 85.149 1.00 15.88 176 GLU A O 1
ATOM 2798 N N . VAL A 1 183 ? 20.382 42.365 87.378 1.00 14.00 177 VAL A N 1
ATOM 2799 C CA . VAL A 1 183 ? 19.157 43.138 87.481 1.00 14.43 177 VAL A CA 1
ATOM 2800 C C . VAL A 1 183 ? 19.563 44.508 88.005 1.00 14.39 177 VAL A C 1
ATOM 2801 O O . VAL A 1 183 ? 19.876 44.651 89.202 1.00 14.07 177 VAL A O 1
ATOM 2814 N N . TRP A 1 184 ? 19.574 45.505 87.140 1.00 14.30 178 TRP A N 1
ATOM 2815 C CA . TRP A 1 184 ? 19.981 46.867 87.501 1.00 14.42 178 TRP A CA 1
ATOM 2816 C C . TRP A 1 184 ? 18.756 47.626 88.012 1.00 14.30 178 TRP A C 1
ATOM 2817 O O . TRP A 1 184 ? 17.691 47.567 87.381 1.00 15.18 178 TRP A O 1
ATOM 2838 N N . LEU A 1 185 ? 18.933 48.309 89.146 1.00 14.00 179 LEU A N 1
ATOM 2839 C CA . LEU A 1 185 ? 17.814 48.899 89.873 1.00 14.82 179 LEU A CA 1
ATOM 2840 C C . LEU A 1 185 ? 18.107 50.362 90.201 1.00 15.07 179 LEU A C 1
ATOM 2841 O O . LEU A 1 185 ? 19.263 50.783 90.380 1.00 15.31 179 LEU A O 1
ATOM 2857 N N . LYS A 1 186 ? 17.054 51.136 90.444 1.00 15.74 180 LYS A N 1
ATOM 2858 C CA . LYS A 1 186 ? 17.182 52.511 90.919 1.00 17.56 180 LYS A CA 1
ATOM 2859 C C . LYS A 1 186 ? 16.213 52.663 92.092 1.00 17.50 180 LYS A C 1
ATOM 2860 O O . LYS A 1 186 ? 15.073 52.195 92.072 1.00 17.68 180 LYS A O 1
ATOM 2879 N N . ARG A 1 187 ? 16.691 53.290 93.131 1.00 18.35 181 ARG A N 1
ATOM 2880 C CA . ARG A 1 187 ? 15.918 53.370 94.378 1.00 19.73 181 ARG A CA 1
ATOM 2881 C C . ARG A 1 187 ? 14.774 54.359 94.191 1.00 21.15 181 ARG A C 1
ATOM 2882 O O . ARG A 1 187 ? 14.986 55.494 93.766 1.00 23.59 181 ARG A O 1
ATOM 2903 N N . LEU A 1 188 ? 13.555 53.929 94.506 1.00 21.53 182 LEU A N 1
ATOM 2904 C CA . LEU A 1 188 ? 12.392 54.819 94.401 1.00 23.90 182 LEU A CA 1
ATOM 2905 C C . LEU A 1 188 ? 12.230 55.718 95.591 1.00 26.40 182 LEU A C 1
ATOM 2906 O O . LEU A 1 188 ? 11.566 56.743 95.482 1.00 29.69 182 LEU A O 1
ATOM 2923 N N . ASN B 1 8 ? 16.332 15.765 97.494 1.00 36.71 2 ASN B N 1
ATOM 2924 C CA . ASN B 1 8 ? 16.070 16.775 98.506 1.00 35.14 2 ASN B CA 1
ATOM 2925 C C . ASN B 1 8 ? 17.124 16.694 99.646 1.00 31.69 2 ASN B C 1
ATOM 2926 O O . ASN B 1 8 ? 17.529 15.645 100.180 1.00 30.89 2 ASN B O 1
ATOM 2936 N N . ASN B 1 9 ? 17.645 17.850 99.967 1.00 27.92 3 ASN B N 1
ATOM 2937 C CA . ASN B 1 9 ? 18.725 17.886 100.920 1.00 25.63 3 ASN B CA 1
ATOM 2938 C C . ASN B 1 9 ? 18.265 18.190 102.331 1.00 22.27 3 ASN B C 1
ATOM 2939 O O . ASN B 1 9 ? 19.117 18.241 103.221 1.00 20.56 3 ASN B O 1
ATOM 2950 N N . ARG B 1 10 ? 16.969 18.324 102.547 1.00 21.34 4 ARG B N 1
ATOM 2951 C CA . ARG B 1 10 ? 16.385 18.608 103.872 1.00 21.15 4 ARG B CA 1
ATOM 2952 C C . ARG B 1 10 ? 15.897 17.348 104.598 1.00 20.30 4 ARG B C 1
ATOM 2953 O O . ARG B 1 10 ? 15.277 16.471 104.012 1.00 21.73 4 ARG B O 1
ATOM 2974 N N . TYR B 1 11 ? 16.217 17.259 105.880 1.00 19.06 5 TYR B N 1
ATOM 2975 C CA . TYR B 1 11 ? 15.814 16.162 106.746 1.00 19.14 5 TYR B CA 1
ATOM 2976 C C . TYR B 1 11 ? 15.187 16.739 108.002 1.00 18.46 5 TYR B C 1
ATOM 2977 O O . TYR B 1 11 ? 15.633 17.744 108.527 1.00 19.47 5 TYR B O 1
ATOM 2995 N N . SER B 1 12 ? 14.109 16.079 108.438 1.00 18.15 6 SER B N 1
ATOM 2996 C CA . SER B 1 12 ? 13.433 16.447 109.647 1.00 19.25 6 SER B CA 1
ATOM 2997 C C . SER B 1 12 ? 13.424 15.229 110.586 1.00 17.54 6 SER B C 1
ATOM 2998 O O . SER B 1 12 ? 13.294 14.069 110.144 1.00 18.92 6 SER B O 1
ATOM 3006 N N . PHE B 1 13 ? 13.615 15.498 111.875 1.00 17.72 7 PHE B N 1
ATOM 3007 C CA . PHE B 1 13 ? 13.625 14.481 112.947 1.00 17.38 7 PHE B CA 1
ATOM 3008 C C . PHE B 1 13 ? 12.535 14.893 113.933 1.00 17.39 7 PHE B C 1
ATOM 3009 O O . PHE B 1 13 ? 12.640 15.947 114.570 1.00 18.22 7 PHE B O 1
ATOM 3026 N N A ILE B 1 14 ? 11.474 14.086 113.989 0.43 17.85 8 ILE B N 1
ATOM 3027 N N B ILE B 1 14 ? 11.474 14.103 114.054 0.57 18.12 8 ILE B N 1
ATOM 3028 C CA A ILE B 1 14 ? 10.323 14.332 114.839 0.43 18.80 8 ILE B CA 1
ATOM 3029 C CA B ILE B 1 14 ? 10.321 14.495 114.854 0.57 19.56 8 ILE B CA 1
ATOM 3030 C C A ILE B 1 14 ? 10.443 13.435 116.065 0.43 18.13 8 ILE B C 1
ATOM 3031 C C B ILE B 1 14 ? 10.232 13.524 116.019 0.57 18.26 8 ILE B C 1
ATOM 3032 O O A ILE B 1 14 ? 10.495 12.204 115.953 0.43 17.84 8 ILE B O 1
ATOM 3033 O O B ILE B 1 14 ? 9.965 12.335 115.812 0.57 17.62 8 ILE B O 1
ATOM 3064 N N . GLY B 1 15 ? 10.448 14.043 117.232 1.00 18.57 9 GLY B N 1
ATOM 3065 C CA . GLY B 1 15 ? 10.417 13.272 118.473 1.00 18.89 9 GLY B CA 1
ATOM 3066 C C . GLY B 1 15 ? 8.982 13.133 118.932 1.00 19.52 9 GLY B C 1
ATOM 3067 O O . GLY B 1 15 ? 8.276 14.135 119.000 1.00 20.85 9 GLY B O 1
ATOM 3072 N N . GLY B 1 16 ? 8.477 11.908 119.088 1.00 19.26 10 GLY B N 1
ATOM 3073 C CA . GLY B 1 16 ? 7.081 11.717 119.397 1.00 20.68 10 GLY B CA 1
ATOM 3074 C C . GLY B 1 16 ? 6.800 10.250 119.567 1.00 21.95 10 GLY B C 1
ATOM 3075 O O . GLY B 1 16 ? 7.582 9.463 120.096 1.00 21.98 10 GLY B O 1
ATOM 3079 N N . ARG B 1 17 ? 5.602 9.874 119.159 1.00 23.58 11 ARG B N 1
ATOM 3080 C CA . ARG B 1 17 ? 5.103 8.536 119.448 1.00 25.04 11 ARG B CA 1
ATOM 3081 C C . ARG B 1 17 ? 5.326 7.571 118.294 1.00 26.08 11 ARG B C 1
ATOM 3082 O O . ARG B 1 17 ? 5.123 6.367 118.480 1.00 27.63 11 ARG B O 1
ATOM 3103 N N . THR B 1 18 ? 5.743 8.070 117.114 1.00 25.97 12 THR B N 1
ATOM 3104 C CA . THR B 1 18 ? 5.887 7.241 115.926 1.00 26.82 12 THR B CA 1
ATOM 3105 C C . THR B 1 18 ? 7.274 7.431 115.310 1.00 25.30 12 THR B C 1
ATOM 3106 O O . THR B 1 18 ? 7.978 8.414 115.550 1.00 24.69 12 THR B O 1
ATOM 3117 N N . GLY B 1 19 ? 7.651 6.479 114.473 1.00 25.65 13 GLY B N 1
ATOM 3118 C CA . GLY B 1 19 ? 8.890 6.591 113.734 1.00 25.23 13 GLY B CA 1
ATOM 3119 C C . GLY B 1 19 ? 9.657 5.295 113.531 1.00 24.88 13 GLY B C 1
ATOM 3120 O O . GLY B 1 19 ? 9.287 4.237 114.041 1.00 25.47 13 GLY B O 1
ATOM 3124 N N . GLN B 1 20 ? 10.764 5.376 112.816 1.00 24.26 14 GLN B N 1
ATOM 3125 C CA . GLN B 1 20 ? 11.600 4.222 112.500 1.00 24.16 14 GLN B CA 1
ATOM 3126 C C . GLN B 1 20 ? 12.600 3.866 113.581 1.00 21.57 14 GLN B C 1
ATOM 3127 O O . GLN B 1 20 ? 13.242 2.813 113.486 1.00 22.54 14 GLN B O 1
ATOM 3141 N N . TRP B 1 21 ? 12.742 4.715 114.598 1.00 19.56 15 TRP B N 1
ATOM 3142 C CA . TRP B 1 21 ? 13.781 4.598 115.590 1.00 18.82 15 TRP B CA 1
ATOM 3143 C C . TRP B 1 21 ? 13.152 4.714 116.987 1.00 18.32 15 TRP B C 1
ATOM 3144 O O . TRP B 1 21 ? 12.376 5.638 117.272 1.00 19.73 15 TRP B O 1
ATOM 3165 N N . GLN B 1 22 ? 13.510 3.796 117.839 1.00 17.80 16 GLN B N 1
ATOM 3166 C CA . GLN B 1 22 ? 13.072 3.846 119.233 1.00 18.64 16 GLN B CA 1
ATOM 3167 C C . GLN B 1 22 ? 14.098 4.602 120.082 1.00 17.28 16 GLN B C 1
ATOM 3168 O O . GLN B 1 22 ? 15.298 4.354 119.946 1.00 17.45 16 GLN B O 1
ATOM 3182 N N . VAL B 1 23 ? 13.630 5.526 120.915 1.00 16.98 17 VAL B N 1
ATOM 3183 C CA . VAL B 1 23 ? 14.525 6.223 121.807 1.00 17.76 17 VAL B CA 1
ATOM 3184 C C . VAL B 1 23 ? 14.967 5.290 122.925 1.00 18.23 17 VAL B C 1
ATOM 3185 O O . VAL B 1 23 ? 14.139 4.793 123.705 1.00 21.48 17 VAL B O 1
ATOM 3198 N N . VAL B 1 24 ? 16.268 5.132 123.067 1.00 17.87 18 VAL B N 1
ATOM 3199 C CA . VAL B 1 24 ? 16.884 4.410 124.172 1.00 18.45 18 VAL B CA 1
ATOM 3200 C C . VAL B 1 24 ? 17.068 5.302 125.365 1.00 18.76 18 VAL B C 1
ATOM 3201 O O . VAL B 1 24 ? 16.724 4.944 126.491 1.00 20.35 18 VAL B O 1
ATOM 3214 N N . LYS B 1 25 ? 17.599 6.509 125.142 1.00 18.44 19 LYS B N 1
ATOM 3215 C CA . LYS B 1 25 ? 17.780 7.480 126.211 1.00 18.43 19 LYS B CA 1
ATOM 3216 C C . LYS B 1 25 ? 18.084 8.828 125.562 1.00 17.04 19 LYS B C 1
ATOM 3217 O O . LYS B 1 25 ? 18.473 8.881 124.384 1.00 16.93 19 LYS B O 1
ATOM 3236 N N . ILE B 1 26 ? 17.926 9.879 126.332 1.00 17.27 20 ILE B N 1
ATOM 3237 C CA . ILE B 1 26 ? 18.384 11.206 125.950 1.00 17.43 20 ILE B CA 1
ATOM 3238 C C . ILE B 1 26 ? 19.291 11.726 127.047 1.00 18.39 20 ILE B C 1
ATOM 3239 O O . ILE B 1 26 ? 18.898 11.684 128.217 1.00 20.07 20 ILE B O 1
ATOM 3255 N N . ARG B 1 27 ? 20.490 12.185 126.691 1.00 17.48 21 ARG B N 1
ATOM 3256 C CA . ARG B 1 27 ? 21.397 12.818 127.613 1.00 18.23 21 ARG B CA 1
ATOM 3257 C C . ARG B 1 27 ? 21.451 14.285 127.292 1.00 18.06 21 ARG B C 1
ATOM 3258 O O . ARG B 1 27 ? 21.884 14.658 126.213 1.00 18.11 21 ARG B O 1
ATOM 3279 N N . ASN B 1 28 ? 21.020 15.122 128.220 1.00 19.04 22 ASN B N 1
ATOM 3280 C CA . ASN B 1 28 ? 21.028 16.578 128.026 1.00 19.66 22 ASN B CA 1
ATOM 3281 C C . ASN B 1 28 ? 22.385 17.126 128.484 1.00 19.65 22 ASN B C 1
ATOM 3282 O O . ASN B 1 28 ? 22.562 17.568 129.620 1.00 21.46 22 ASN B O 1
ATOM 3293 N N . VAL B 1 29 ? 23.382 17.024 127.610 1.00 18.22 23 VAL B N 1
ATOM 3294 C CA . VAL B 1 29 ? 24.794 17.272 127.938 1.00 19.44 23 VAL B CA 1
ATOM 3295 C C . VAL B 1 29 ? 25.031 18.694 128.381 1.00 19.47 23 VAL B C 1
ATOM 3296 O O . VAL B 1 29 ? 25.737 18.931 129.369 1.00 20.58 23 VAL B O 1
ATOM 3309 N N . LEU B 1 30 ? 24.549 19.661 127.609 1.00 18.91 24 LEU B N 1
ATOM 3310 C CA . LEU B 1 30 ? 24.849 21.048 127.865 1.00 19.28 24 LEU B CA 1
ATOM 3311 C C . LEU B 1 30 ? 23.718 21.922 127.368 1.00 19.29 24 LEU B C 1
ATOM 3312 O O . LEU B 1 30 ? 23.260 21.802 126.223 1.00 19.90 24 LEU B O 1
ATOM 3328 N N . GLY B 1 31 ? 23.260 22.823 128.229 1.00 21.07 25 GLY B N 1
ATOM 3329 C CA . GLY B 1 31 ? 22.168 23.714 127.904 1.00 21.21 25 GLY B CA 1
ATOM 3330 C C . GLY B 1 31 ? 20.802 23.054 127.933 1.00 22.01 25 GLY B C 1
ATOM 3331 O O . GLY B 1 31 ? 20.652 21.921 128.357 1.00 22.33 25 GLY B O 1
ATOM 3335 N N . PRO B 1 32 ? 19.791 23.726 127.426 1.00 21.89 26 PRO B N 1
ATOM 3336 C CA . PRO B 1 32 ? 18.438 23.165 127.535 1.00 21.75 26 PRO B CA 1
ATOM 3337 C C . PRO B 1 32 ? 18.332 21.848 126.807 1.00 20.61 26 PRO B C 1
ATOM 3338 O O . PRO B 1 32 ? 18.861 21.675 125.702 1.00 20.41 26 PRO B O 1
ATOM 3349 N N . GLY B 1 33 ? 17.597 20.912 127.386 1.00 20.49 27 GLY B N 1
ATOM 3350 C CA . GLY B 1 33 ? 17.488 19.598 126.814 1.00 20.37 27 GLY B CA 1
ATOM 3351 C C . GLY B 1 33 ? 16.419 19.454 125.734 1.00 19.45 27 GLY B C 1
ATOM 3352 O O . GLY B 1 33 ? 15.843 20.411 125.214 1.00 21.30 27 GLY B O 1
ATOM 3356 N N . LEU B 1 34 ? 16.212 18.223 125.342 1.00 18.08 28 LEU B N 1
ATOM 3357 C CA . LEU B 1 34 ? 15.096 17.850 124.508 1.00 18.84 28 LEU B CA 1
ATOM 3358 C C . LEU B 1 34 ? 14.196 16.906 125.277 1.00 19.05 28 LEU B C 1
ATOM 3359 O O . LEU B 1 34 ? 14.666 15.992 125.965 1.00 19.13 28 LEU B O 1
ATOM 3375 N N . GLN B 1 35 ? 12.895 17.111 125.154 1.00 18.36 29 GLN B N 1
ATOM 3376 C CA . GLN B 1 35 ? 11.918 16.296 125.905 1.00 19.69 29 GLN B CA 1
ATOM 3377 C C . GLN B 1 35 ? 12.048 14.824 125.514 1.00 18.03 29 GLN B C 1
ATOM 3378 O O . GLN B 1 35 ? 12.115 14.459 124.339 1.00 18.17 29 GLN B O 1
ATOM 3392 N N . LEU B 1 36 ? 12.108 13.962 126.525 1.00 17.63 30 LEU B N 1
ATOM 3393 C CA . LEU B 1 36 ? 12.030 12.545 126.277 1.00 17.38 30 LEU B CA 1
ATOM 3394 C C . LEU B 1 36 ? 10.752 12.148 125.557 1.00 17.81 30 LEU B C 1
ATOM 3395 O O . LEU B 1 36 ? 9.642 12.609 125.897 1.00 19.21 30 LEU B O 1
ATOM 3411 N N . VAL B 1 37 ? 10.920 11.249 124.581 1.00 17.90 31 VAL B N 1
ATOM 3412 C CA . VAL B 1 37 ? 9.861 10.798 123.719 1.00 17.78 31 VAL B CA 1
ATOM 3413 C C . VAL B 1 37 ? 10.089 9.321 123.449 1.00 17.76 31 VAL B C 1
ATOM 3414 O O . VAL B 1 37 ? 11.137 8.785 123.749 1.00 17.30 31 VAL B O 1
ATOM 3427 N N . GLU B 1 38 ? 9.065 8.665 122.895 1.00 17.95 32 GLU B N 1
ATOM 3428 C CA . GLU B 1 38 ? 9.192 7.231 122.612 1.00 18.50 32 GLU B CA 1
ATOM 3429 C C . GLU B 1 38 ? 10.048 6.915 121.393 1.00 17.58 32 GLU B C 1
ATOM 3430 O O . GLU B 1 38 ? 10.758 5.924 121.395 1.00 17.75 32 GLU B O 1
ATOM 3442 N N . LYS B 1 39 ? 9.887 7.684 120.319 1.00 17.89 33 LYS B N 1
ATOM 3443 C CA . LYS B 1 39 ? 10.459 7.364 119.010 1.00 18.82 33 LYS B CA 1
ATOM 3444 C C . LYS B 1 39 ? 10.837 8.635 118.294 1.00 17.33 33 LYS B C 1
ATOM 3445 O O . LYS B 1 39 ? 10.447 9.745 118.651 1.00 17.95 33 LYS B O 1
ATOM 3464 N N . VAL B 1 40 ? 11.668 8.445 117.282 1.00 16.97 34 VAL B N 1
ATOM 3465 C CA . VAL B 1 40 ? 11.937 9.524 116.348 1.00 17.90 34 VAL B CA 1
ATOM 3466 C C . VAL B 1 40 ? 11.566 9.096 114.958 1.00 19.34 34 VAL B C 1
ATOM 3467 O O . VAL B 1 40 ? 11.901 7.979 114.532 1.00 19.57 34 VAL B O 1
ATOM 3480 N N . ASN B 1 41 ? 10.880 10.001 114.269 1.00 19.51 35 ASN B N 1
ATOM 3481 C CA . ASN B 1 41 ? 10.455 9.786 112.897 1.00 20.89 35 ASN B CA 1
ATOM 3482 C C . ASN B 1 41 ? 11.325 10.675 112.032 1.00 20.16 35 ASN B C 1
ATOM 3483 O O . ASN B 1 41 ? 11.455 11.887 112.289 1.00 19.61 35 ASN B O 1
ATOM 3494 N N . ILE B 1 42 ? 11.948 10.094 111.030 1.00 20.60 36 ILE B N 1
ATOM 3495 C CA . ILE B 1 42 ? 12.894 10.838 110.179 1.00 21.16 36 ILE B CA 1
ATOM 3496 C C . ILE B 1 42 ? 12.332 10.929 108.783 1.00 21.60 36 ILE B C 1
ATOM 3497 O O . ILE B 1 42 ? 11.959 9.901 108.203 1.00 23.16 36 ILE B O 1
ATOM 3513 N N . LEU B 1 43 ? 12.239 12.156 108.291 1.00 22.17 37 LEU B N 1
ATOM 3514 C CA . LEU B 1 43 ? 11.635 12.418 106.990 1.00 24.83 37 LEU B CA 1
ATOM 3515 C C . LEU B 1 43 ? 12.630 13.195 106.133 1.00 25.62 37 LEU B C 1
ATOM 3516 O O . LEU B 1 43 ? 13.311 14.089 106.605 1.00 24.94 37 LEU B O 1
ATOM 3532 N N . ASN B 1 44 ? 12.720 12.802 104.871 1.00 28.11 38 ASN B N 1
ATOM 3533 C CA . ASN B 1 44 ? 13.570 13.501 103.902 1.00 31.30 38 ASN B CA 1
ATOM 3534 C C . ASN B 1 44 ? 12.634 14.445 103.172 1.00 34.07 38 ASN B C 1
ATOM 3535 O O . ASN B 1 44 ? 11.768 13.990 102.409 1.00 35.76 38 ASN B O 1
ATOM 3546 N N . GLY B 1 45 ? 12.803 15.730 103.434 1.00 36.32 39 GLY B N 1
ATOM 3547 C CA . GLY B 1 45 ? 11.803 16.762 103.276 1.00 37.54 39 GLY B CA 1
ATOM 3548 C C . GLY B 1 45 ? 11.598 17.557 104.569 1.00 38.21 39 GLY B C 1
ATOM 3549 O O . GLY B 1 45 ? 11.988 17.144 105.679 1.00 36.95 39 GLY B O 1
ATOM 3553 N N . ALA B 1 46 ? 10.942 18.709 104.379 1.00 39.85 40 ALA B N 1
ATOM 3554 C CA . ALA B 1 46 ? 10.468 19.652 105.416 1.00 40.55 40 ALA B CA 1
ATOM 3555 C C . ALA B 1 46 ? 9.085 19.239 105.951 1.00 41.10 40 ALA B C 1
ATOM 3556 O O . ALA B 1 46 ? 8.181 18.903 105.181 1.00 41.76 40 ALA B O 1
ATOM 3563 N N . ASP B 1 53 ? 0.810 14.014 118.156 1.00 38.27 47 ASP B N 1
ATOM 3564 C CA . ASP B 1 53 ? 1.367 13.633 119.465 1.00 38.94 47 ASP B CA 1
ATOM 3565 C C . ASP B 1 53 ? 2.894 13.726 119.557 1.00 37.50 47 ASP B C 1
ATOM 3566 O O . ASP B 1 53 ? 3.510 12.997 120.321 1.00 37.12 47 ASP B O 1
ATOM 3574 N N . SER B 1 54 ? 3.489 14.613 118.786 1.00 35.26 48 SER B N 1
ATOM 3575 C CA . SER B 1 54 ? 4.938 14.795 118.787 1.00 33.71 48 SER B CA 1
ATOM 3576 C C . SER B 1 54 ? 5.319 15.956 119.704 1.00 32.27 48 SER B C 1
ATOM 3577 O O . SER B 1 54 ? 4.489 16.817 120.023 1.00 34.42 48 SER B O 1
ATOM 3585 N N . ALA B 1 55 ? 6.566 15.957 120.157 1.00 29.07 49 ALA B N 1
ATOM 3586 C CA . ALA B 1 55 ? 7.070 16.902 121.142 1.00 26.47 49 ALA B CA 1
ATOM 3587 C C . ALA B 1 55 ? 8.061 17.922 120.576 1.00 25.66 49 ALA B C 1
ATOM 3588 O O . ALA B 1 55 ? 8.156 19.045 121.090 1.00 26.60 49 ALA B O 1
ATOM 3595 N N . TRP B 1 56 ? 8.857 17.561 119.580 1.00 22.92 50 TRP B N 1
ATOM 3596 C CA . TRP B 1 56 ? 9.819 18.502 118.975 1.00 21.46 50 TRP B CA 1
ATOM 3597 C C . TRP B 1 56 ? 10.089 18.069 117.551 1.00 19.93 50 TRP B C 1
ATOM 3598 O O . TRP B 1 56 ? 9.862 16.897 117.175 1.00 19.55 50 TRP B O 1
ATOM 3619 N N . ARG B 1 57 ? 10.549 19.035 116.764 1.00 20.72 51 ARG B N 1
ATOM 3620 C CA . ARG B 1 57 ? 10.963 18.790 115.394 1.00 21.42 51 ARG B CA 1
ATOM 3621 C C . ARG B 1 57 ? 12.311 19.462 115.241 1.00 20.78 51 ARG B C 1
ATOM 3622 O O . ARG B 1 57 ? 12.441 20.630 115.596 1.00 23.67 51 ARG B O 1
ATOM 3643 N N . LEU B 1 58 ? 13.297 18.754 114.720 1.00 19.12 52 LEU B N 1
ATOM 3644 C CA . LEU B 1 58 ? 14.595 19.319 114.337 1.00 18.88 52 LEU B CA 1
ATOM 3645 C C . LEU B 1 58 ? 14.670 19.165 112.823 1.00 18.91 52 LEU B C 1
ATOM 3646 O O . LEU B 1 58 ? 14.156 18.214 112.251 1.00 19.88 52 LEU B O 1
ATOM 3662 N N . GLN B 1 59 ? 15.333 20.112 112.154 1.00 18.17 53 GLN B N 1
ATOM 3663 C CA . GLN B 1 59 ? 15.526 19.947 110.722 1.00 18.46 53 GLN B CA 1
ATOM 3664 C C . GLN B 1 59 ? 16.867 20.523 110.323 1.00 16.48 53 GLN B C 1
ATOM 3665 O O . GLN B 1 59 ? 17.370 21.427 110.975 1.00 16.62 53 GLN B O 1
ATOM 3679 N N . GLY B 1 60 ? 17.435 20.028 109.247 1.00 15.30 54 GLY B N 1
ATOM 3680 C CA . GLY B 1 60 ? 18.708 20.526 108.740 1.00 14.63 54 GLY B CA 1
ATOM 3681 C C . GLY B 1 60 ? 18.855 20.117 107.304 1.00 14.84 54 GLY B C 1
ATOM 3682 O O . GLY B 1 60 ? 18.146 19.278 106.802 1.00 15.55 54 GLY B O 1
ATOM 3686 N N . PHE B 1 61 ? 19.865 20.633 106.669 1.00 13.79 55 PHE B N 1
ATOM 3687 C CA . PHE B 1 61 ? 20.172 20.297 105.303 1.00 13.47 55 PHE B CA 1
ATOM 3688 C C . PHE B 1 61 ? 21.591 19.774 105.133 1.00 12.85 55 PHE B C 1
ATOM 3689 O O . PHE B 1 61 ? 22.529 20.115 105.849 1.00 12.42 55 PHE B O 1
ATOM 3706 N N . ALA B 1 62 ? 21.730 18.863 104.164 1.00 12.46 56 ALA B N 1
ATOM 3707 C CA . ALA B 1 62 ? 23.054 18.416 103.750 1.00 12.44 56 ALA B CA 1
ATOM 3708 C C . ALA B 1 62 ? 23.732 19.487 102.869 1.00 12.59 56 ALA B C 1
ATOM 3709 O O . ALA B 1 62 ? 23.007 20.140 102.110 1.00 15.41 56 ALA B O 1
ATOM 3716 N N . SER B 1 63 ? 25.013 19.752 103.033 1.00 11.67 57 SER B N 1
ATOM 3717 C CA . SER B 1 63 ? 25.634 20.894 102.370 1.00 11.61 57 SER B CA 1
ATOM 3718 C C . SER B 1 63 ? 26.935 20.523 101.865 1.00 11.21 57 SER B C 1
ATOM 3719 O O . SER B 1 63 ? 27.530 19.421 102.009 1.00 12.58 57 SER B O 1
ATOM 3727 N N . ASN B 1 64 ? 27.375 21.583 101.215 1.00 11.98 58 ASN B N 1
ATOM 3728 C CA . ASN B 1 64 ? 28.708 21.440 100.857 1.00 11.46 58 ASN B CA 1
ATOM 3729 C C . ASN B 1 64 ? 29.746 21.405 101.991 1.00 8.93 58 ASN B C 1
ATOM 3730 O O . ASN B 1 64 ? 29.641 21.814 103.084 1.00 11.50 58 ASN B O 1
ATOM 3741 N N . ILE B 1 65 ? 30.988 20.923 101.743 1.00 8.38 59 ILE B N 1
ATOM 3742 C CA . ILE B 1 65 ? 32.180 20.859 102.619 1.00 8.84 59 ILE B CA 1
ATOM 3743 C C . ILE B 1 65 ? 32.627 22.270 103.009 1.00 11.68 59 ILE B C 1
ATOM 3744 O O . ILE B 1 65 ? 32.898 23.097 102.138 1.00 12.27 59 ILE B O 1
ATOM 3760 N N . ARG B 1 66 ? 32.924 22.483 104.322 1.00 11.39 60 ARG B N 1
ATOM 3761 C CA . ARG B 1 66 ? 33.157 23.808 104.916 1.00 10.11 60 ARG B CA 1
ATOM 3762 C C . ARG B 1 66 ? 34.677 23.879 105.337 1.00 11.46 60 ARG B C 1
ATOM 3763 O O . ARG B 1 66 ? 35.202 24.984 105.519 1.00 13.37 60 ARG B O 1
ATOM 3784 N N . TYR B 1 67 ? 35.399 22.716 105.714 1.00 10.68 61 TYR B N 1
ATOM 3785 C CA . TYR B 1 67 ? 36.800 22.624 106.289 1.00 12.34 61 TYR B CA 1
ATOM 3786 C C . TYR B 1 67 ? 37.810 21.609 105.705 1.00 14.07 61 TYR B C 1
ATOM 3787 O O . TYR B 1 67 ? 38.995 21.877 105.589 1.00 15.38 61 TYR B O 1
ATOM 3805 N N . ALA B 1 68 ? 37.246 20.391 105.443 1.00 13.88 62 ALA B N 1
ATOM 3806 C CA . ALA B 1 68 ? 38.106 19.317 105.027 1.00 14.67 62 ALA B CA 1
ATOM 3807 C C . ALA B 1 68 ? 38.808 19.680 103.728 1.00 13.69 62 ALA B C 1
ATOM 3808 O O . ALA B 1 68 ? 38.234 20.231 102.801 1.00 15.21 62 ALA B O 1
ATOM 3815 N N . ILE B 1 69 ? 40.090 19.386 103.689 1.00 13.91 63 ILE B N 1
ATOM 3816 C CA . ILE B 1 69 ? 40.987 19.559 102.554 1.00 15.26 63 ILE B CA 1
ATOM 3817 C C . ILE B 1 69 ? 40.933 18.296 101.744 1.00 15.56 63 ILE B C 1
ATOM 3818 O O . ILE B 1 69 ? 40.523 17.228 102.205 1.00 14.86 63 ILE B O 1
ATOM 3834 N N . ARG B 1 70 ? 41.478 18.362 100.527 1.00 15.81 64 ARG B N 1
ATOM 3835 C CA . ARG B 1 70 ? 41.381 17.216 99.645 1.00 16.86 64 ARG B CA 1
ATOM 3836 C C . ARG B 1 70 ? 42.036 15.966 100.233 1.00 17.91 64 ARG B C 1
ATOM 3837 O O . ARG B 1 70 ? 41.480 14.899 100.108 1.00 17.13 64 ARG B O 1
ATOM 3858 N N . THR B 1 71 ? 43.182 16.071 100.869 1.00 17.76 65 THR B N 1
ATOM 3859 C CA . THR B 1 71 ? 43.807 14.849 101.393 1.00 17.79 65 THR B CA 1
ATOM 3860 C C . THR B 1 71 ? 42.979 14.239 102.517 1.00 16.91 65 THR B C 1
ATOM 3861 O O . THR B 1 71 ? 42.978 13.012 102.711 1.00 17.88 65 THR B O 1
ATOM 3872 N N . GLU B 1 72 ? 42.298 15.064 103.291 1.00 16.30 66 GLU B N 1
ATOM 3873 C CA . GLU B 1 72 ? 41.387 14.571 104.299 1.00 16.03 66 GLU B CA 1
ATOM 3874 C C . GLU B 1 72 ? 40.177 13.875 103.686 1.00 14.80 66 GLU B C 1
ATOM 3875 O O . GLU B 1 72 ? 39.795 12.793 104.116 1.00 15.03 66 GLU B O 1
ATOM 3887 N N . LEU B 1 73 ? 39.591 14.471 102.670 1.00 15.14 67 LEU B N 1
ATOM 3888 C CA . LEU B 1 73 ? 38.510 13.818 101.967 1.00 16.24 67 LEU B CA 1
ATOM 3889 C C . LEU B 1 73 ? 38.937 12.490 101.382 1.00 17.29 67 LEU B C 1
ATOM 3890 O O . LEU B 1 73 ? 38.185 11.513 101.379 1.00 17.46 67 LEU B O 1
ATOM 3906 N N . GLU B 1 74 ? 40.133 12.429 100.806 1.00 18.06 68 GLU B N 1
ATOM 3907 C CA . GLU B 1 74 ? 40.651 11.150 100.316 1.00 18.92 68 GLU B CA 1
ATOM 3908 C C . GLU B 1 74 ? 40.725 10.100 101.439 1.00 18.00 68 GLU B C 1
ATOM 3909 O O . GLU B 1 74 ? 40.355 8.921 101.234 1.00 18.41 68 GLU B O 1
ATOM 3921 N N . ALA B 1 75 ? 41.264 10.464 102.604 1.00 17.48 69 ALA B N 1
ATOM 3922 C CA . ALA B 1 75 ? 41.351 9.511 103.701 1.00 18.06 69 ALA B CA 1
ATOM 3923 C C . ALA B 1 75 ? 39.961 9.080 104.162 1.00 16.96 69 ALA B C 1
ATOM 3924 O O . ALA B 1 75 ? 39.721 7.883 104.417 1.00 17.58 69 ALA B O 1
ATOM 3931 N N . LEU B 1 76 ? 39.007 10.022 104.241 1.00 15.59 70 LEU B N 1
ATOM 3932 C CA . LEU B 1 76 ? 37.642 9.695 104.657 1.00 15.45 70 LEU B CA 1
ATOM 3933 C C . LEU B 1 76 ? 36.999 8.777 103.630 1.00 16.63 70 LEU B C 1
ATOM 3934 O O . LEU B 1 76 ? 36.348 7.790 103.966 1.00 16.92 70 LEU B O 1
ATOM 3950 N N . GLN B 1 77 ? 37.186 9.077 102.360 1.00 17.33 71 GLN B N 1
ATOM 3951 C CA . GLN B 1 77 ? 36.544 8.283 101.323 1.00 18.18 71 GLN B CA 1
ATOM 3952 C C . GLN B 1 77 ? 37.099 6.852 101.307 1.00 18.45 71 GLN B C 1
ATOM 3953 O O . GLN B 1 77 ? 36.391 5.906 100.925 1.00 19.84 71 GLN B O 1
ATOM 3967 N N . ALA B 1 78 ? 38.371 6.668 101.684 1.00 18.87 72 ALA B N 1
ATOM 3968 C CA . ALA B 1 78 ? 38.956 5.339 101.667 1.00 19.76 72 ALA B CA 1
ATOM 3969 C C . ALA B 1 78 ? 38.291 4.418 102.673 1.00 19.55 72 ALA B C 1
ATOM 3970 O O . ALA B 1 78 ? 38.303 3.212 102.471 1.00 21.00 72 ALA B O 1
ATOM 3977 N N . VAL B 1 79 ? 37.764 4.935 103.774 1.00 19.27 73 VAL B N 1
ATOM 3978 C CA . VAL B 1 79 ? 37.319 4.111 104.885 1.00 18.17 73 VAL B CA 1
ATOM 3979 C C . VAL B 1 79 ? 35.879 4.354 105.354 1.00 17.64 73 VAL B C 1
ATOM 3980 O O . VAL B 1 79 ? 35.353 3.486 106.054 1.00 18.91 73 VAL B O 1
ATOM 3993 N N . GLN B 1 80 ? 35.194 5.471 105.044 1.00 16.35 74 GLN B N 1
ATOM 3994 C CA . GLN B 1 80 ? 33.951 5.721 105.714 1.00 15.22 74 GLN B CA 1
ATOM 3995 C C . GLN B 1 80 ? 32.900 4.744 105.178 1.00 14.91 74 GLN B C 1
ATOM 3996 O O . GLN B 1 80 ? 32.797 4.519 103.953 1.00 15.73 74 GLN B O 1
ATOM 4010 N N . PRO B 1 81 ? 32.055 4.228 106.065 1.00 13.90 75 PRO B N 1
ATOM 4011 C CA . PRO B 1 81 ? 31.030 3.277 105.674 1.00 14.80 75 PRO B CA 1
ATOM 4012 C C . PRO B 1 81 ? 29.763 3.951 105.167 1.00 15.24 75 PRO B C 1
ATOM 4013 O O . PRO B 1 81 ? 29.444 5.094 105.479 1.00 15.74 75 PRO B O 1
ATOM 4024 N N . MET B 1 82 ? 28.997 3.197 104.391 1.00 15.38 76 MET B N 1
ATOM 4025 C CA . MET B 1 82 ? 27.661 3.605 103.988 1.00 16.07 76 MET B CA 1
ATOM 4026 C C . MET B 1 82 ? 26.700 3.695 105.184 1.00 16.18 76 MET B C 1
ATOM 4027 O O . MET B 1 82 ? 26.864 3.004 106.176 1.00 15.65 76 MET B O 1
ATOM 4041 N N . LEU B 1 83 ? 25.674 4.507 105.032 1.00 17.09 77 LEU B N 1
ATOM 4042 C CA . LEU B 1 83 ? 24.529 4.478 105.922 1.00 17.30 77 LEU B CA 1
ATOM 4043 C C . LEU B 1 83 ? 23.697 3.233 105.625 1.00 17.71 77 LEU B C 1
ATOM 4044 O O . LEU B 1 83 ? 23.734 2.666 104.547 1.00 18.26 77 LEU B O 1
ATOM 4060 N N A ASN B 1 84 ? 22.946 2.796 106.627 0.56 17.85 78 ASN B N 1
ATOM 4061 N N B ASN B 1 84 ? 22.958 2.789 106.634 0.44 17.70 78 ASN B N 1
ATOM 4062 C CA A ASN B 1 84 ? 21.965 1.715 106.505 0.56 19.11 78 ASN B CA 1
ATOM 4063 C CA B ASN B 1 84 ? 21.990 1.695 106.483 0.44 18.61 78 ASN B CA 1
ATOM 4064 C C A ASN B 1 84 ? 22.597 0.314 106.361 0.56 18.93 78 ASN B C 1
ATOM 4065 C C B ASN B 1 84 ? 22.669 0.347 106.204 0.44 18.53 78 ASN B C 1
ATOM 4066 O O A ASN B 1 84 ? 21.936 -0.643 105.915 0.56 19.45 78 ASN B O 1
ATOM 4067 O O B ASN B 1 84 ? 22.127 -0.510 105.481 0.44 18.95 78 ASN B O 1
ATOM 4088 N N . ARG B 1 85 ? 23.821 0.135 106.849 1.00 18.11 79 ARG B N 1
ATOM 4089 C CA . ARG B 1 85 ? 24.352 -1.214 106.934 1.00 18.85 79 ARG B CA 1
ATOM 4090 C C . ARG B 1 85 ? 23.445 -2.073 107.783 1.00 19.57 79 ARG B C 1
ATOM 4091 O O . ARG B 1 85 ? 22.851 -1.609 108.755 1.00 19.84 79 ARG B O 1
ATOM 4113 N N . ALA B 1 86 ? 23.344 -3.338 107.433 1.00 20.83 80 ALA B N 1
ATOM 4114 C CA . ALA B 1 86 ? 22.446 -4.218 108.170 1.00 21.71 80 ALA B CA 1
ATOM 4115 C C . ALA B 1 86 ? 22.780 -4.265 109.644 1.00 21.55 80 ALA B C 1
ATOM 4116 O O . ALA B 1 86 ? 21.881 -4.366 110.507 1.00 23.03 80 ALA B O 1
ATOM 4123 N N . GLU B 1 87 ? 24.055 -4.250 109.975 1.00 21.45 81 GLU B N 1
ATOM 4124 C CA . GLU B 1 87 ? 24.425 -4.365 111.364 1.00 21.15 81 GLU B CA 1
ATOM 4125 C C . GLU B 1 87 ? 24.263 -3.087 112.172 1.00 19.13 81 GLU B C 1
ATOM 4126 O O . GLU B 1 87 ? 24.424 -3.151 113.398 1.00 19.85 81 GLU B O 1
ATOM 4138 N N . ALA B 1 88 ? 24.065 -1.925 111.534 1.00 18.55 82 ALA B N 1
ATOM 4139 C CA . ALA B 1 88 ? 24.067 -0.631 112.217 1.00 18.27 82 ALA B CA 1
ATOM 4140 C C . ALA B 1 88 ? 22.700 -0.336 112.841 1.00 18.29 82 ALA B C 1
ATOM 4141 O O . ALA B 1 88 ? 21.927 0.529 112.420 1.00 20.12 82 ALA B O 1
ATOM 4148 N N . ILE B 1 89 ? 22.412 -1.105 113.882 1.00 18.12 83 ILE B N 1
ATOM 4149 C CA . ILE B 1 89 ? 21.109 -1.050 114.547 1.00 17.93 83 ILE B CA 1
ATOM 4150 C C . ILE B 1 89 ? 21.040 -0.007 115.648 1.00 17.56 83 ILE B C 1
ATOM 4151 O O . ILE B 1 89 ? 19.962 0.232 116.180 1.00 19.43 83 ILE B O 1
ATOM 4167 N N . LEU B 1 90 ? 22.140 0.619 116.008 1.00 16.37 84 LEU B N 1
ATOM 4168 C CA . LEU B 1 90 ? 22.146 1.695 116.971 1.00 16.72 84 LEU B CA 1
ATOM 4169 C C . LEU B 1 90 ? 22.458 2.980 116.252 1.00 15.72 84 LEU B C 1
ATOM 4170 O O . LEU B 1 90 ? 23.268 3.019 115.326 1.00 16.40 84 LEU B O 1
ATOM 4186 N N . ALA B 1 91 ? 21.898 4.054 116.729 1.00 15.43 85 ALA B N 1
ATOM 4187 C CA . ALA B 1 91 ? 22.204 5.385 116.215 1.00 14.97 85 ALA B CA 1
ATOM 4188 C C . ALA B 1 91 ? 22.194 6.395 117.343 1.00 14.50 85 ALA B C 1
ATOM 4189 O O . ALA B 1 91 ? 21.663 6.158 118.441 1.00 15.20 85 ALA B O 1
ATOM 4196 N N . VAL B 1 92 ? 22.819 7.535 117.063 1.00 14.16 86 VAL B N 1
ATOM 4197 C CA . VAL B 1 92 ? 22.823 8.666 117.968 1.00 14.11 86 VAL B CA 1
ATOM 4198 C C . VAL B 1 92 ? 22.621 9.929 117.142 1.00 13.79 86 VAL B C 1
ATOM 4199 O O . VAL B 1 92 ? 23.355 10.142 116.181 1.00 14.52 86 VAL B O 1
ATOM 4212 N N . LEU B 1 93 ? 21.624 10.721 117.518 1.00 13.38 87 LEU B N 1
ATOM 4213 C CA . LEU B 1 93 ? 21.412 12.029 116.957 1.00 13.25 87 LEU B CA 1
ATOM 4214 C C . LEU B 1 93 ? 21.918 13.063 117.937 1.00 12.84 87 LEU B C 1
ATOM 4215 O O . LEU B 1 93 ? 21.452 13.069 119.105 1.00 14.09 87 LEU B O 1
ATOM 4231 N N . ILE B 1 94 ? 22.844 13.910 117.536 1.00 12.83 88 ILE B N 1
ATOM 4232 C CA . ILE B 1 94 ? 23.481 14.843 118.447 1.00 13.02 88 ILE B CA 1
ATOM 4233 C C . ILE B 1 94 ? 23.318 16.253 117.876 1.00 12.10 88 ILE B C 1
ATOM 4234 O O . ILE B 1 94 ? 24.146 16.734 117.080 1.00 12.53 88 ILE B O 1
ATOM 4250 N N . PRO B 1 95 ? 22.263 16.970 118.255 1.00 12.70 89 PRO B N 1
ATOM 4251 C CA . PRO B 1 95 ? 22.187 18.404 117.864 1.00 13.56 89 PRO B CA 1
ATOM 4252 C C . PRO B 1 95 ? 23.199 19.226 118.664 1.00 14.39 89 PRO B C 1
ATOM 4253 O O . PRO B 1 95 ? 23.378 19.033 119.878 1.00 15.53 89 PRO B O 1
ATOM 4264 N N . ILE B 1 96 ? 23.864 20.185 117.980 1.00 13.56 90 ILE B N 1
ATOM 4265 C CA . ILE B 1 96 ? 24.923 21.001 118.544 1.00 13.92 90 ILE B CA 1
ATOM 4266 C C . ILE B 1 96 ? 24.714 22.442 118.156 1.00 13.99 90 ILE B C 1
ATOM 4267 O O . ILE B 1 96 ? 24.346 22.752 117.017 1.00 13.49 90 ILE B O 1
ATOM 4283 N N . LYS B 1 97 ? 24.963 23.330 119.111 1.00 14.95 91 LYS B N 1
ATOM 4284 C CA . LYS B 1 97 ? 24.993 24.759 118.856 1.00 14.82 91 LYS B CA 1
ATOM 4285 C C . LYS B 1 97 ? 26.336 25.304 119.296 1.00 14.99 91 LYS B C 1
ATOM 4286 O O . LYS B 1 97 ? 26.799 24.984 120.407 1.00 16.53 91 LYS B O 1
ATOM 4305 N N . LYS B 1 98 ? 26.955 26.122 118.415 1.00 14.22 92 LYS B N 1
ATOM 4306 C CA . LYS B 1 98 ? 28.189 26.826 118.716 1.00 14.38 92 LYS B CA 1
ATOM 4307 C C . LYS B 1 98 ? 27.900 28.293 119.037 1.00 16.13 92 LYS B C 1
ATOM 4308 O O . LYS B 1 98 ? 26.855 28.835 118.687 1.00 17.02 92 LYS B O 1
ATOM 4327 N N . SER B 1 99 ? 28.841 28.891 119.767 1.00 16.71 93 SER B N 1
ATOM 4328 C CA . SER B 1 99 ? 28.672 30.225 120.299 1.00 17.34 93 SER B CA 1
ATOM 4329 C C . SER B 1 99 ? 28.803 31.310 119.229 1.00 17.63 93 SER B C 1
ATOM 4330 O O . SER B 1 99 ? 29.407 31.132 118.159 1.00 17.17 93 SER B O 1
ATOM 4338 N N . ALA B 1 100 ? 28.356 32.487 119.604 1.00 19.13 94 ALA B N 1
ATOM 4339 C CA . ALA B 1 100 ? 28.464 33.647 118.719 1.00 19.74 94 ALA B CA 1
ATOM 4340 C C . ALA B 1 100 ? 29.917 33.985 118.464 1.00 19.55 94 ALA B C 1
ATOM 4341 O O . ALA B 1 100 ? 30.282 34.341 117.350 1.00 19.58 94 ALA B O 1
ATOM 4348 N N . GLN B 1 101 ? 30.787 33.730 119.446 1.00 19.49 95 GLN B N 1
ATOM 4349 C CA . GLN B 1 101 ? 32.211 33.980 119.250 1.00 20.87 95 GLN B CA 1
ATOM 4350 C C . GLN B 1 101 ? 32.789 33.081 118.148 1.00 19.43 95 GLN B C 1
ATOM 4351 O O . GLN B 1 101 ? 33.652 33.483 117.355 1.00 19.79 95 GLN B O 1
ATOM 4365 N N . TRP B 1 102 ? 32.321 31.842 118.068 1.00 17.93 96 TRP B N 1
ATOM 4366 C CA . TRP B 1 102 ? 32.792 30.970 116.996 1.00 16.23 96 TRP B CA 1
ATOM 4367 C C . TRP B 1 102 ? 32.394 31.534 115.648 1.00 15.77 96 TRP B C 1
ATOM 4368 O O . TRP B 1 102 ? 33.220 31.655 114.726 1.00 15.72 96 TRP B O 1
ATOM 4389 N N . TRP B 1 103 ? 31.141 31.891 115.499 1.00 15.70 97 TRP B N 1
ATOM 4390 C CA . TRP B 1 103 ? 30.669 32.271 114.167 1.00 16.30 97 TRP B CA 1
ATOM 4391 C C . TRP B 1 103 ? 31.232 33.593 113.682 1.00 17.08 97 TRP B C 1
ATOM 4392 O O . TRP B 1 103 ? 31.227 33.839 112.490 1.00 18.81 97 TRP B O 1
ATOM 4413 N N . GLU B 1 104 ? 31.650 34.463 114.589 1.00 17.37 98 GLU B N 1
ATOM 4414 C CA . GLU B 1 104 ? 32.303 35.704 114.186 1.00 18.71 98 GLU B CA 1
ATOM 4415 C C . GLU B 1 104 ? 33.710 35.492 113.692 1.00 17.19 98 GLU B C 1
ATOM 4416 O O . GLU B 1 104 ? 34.273 36.389 113.068 1.00 17.90 98 GLU B O 1
ATOM 4428 N N . MET B 1 105 ? 34.344 34.380 114.035 1.00 16.90 99 MET B N 1
ATOM 4429 C CA . MET B 1 105 ? 35.708 34.147 113.563 1.00 16.70 99 MET B CA 1
ATOM 4430 C C . MET B 1 105 ? 35.747 33.989 112.052 1.00 16.10 99 MET B C 1
ATOM 4431 O O . MET B 1 105 ? 34.791 33.564 111.411 1.00 15.50 99 MET B O 1
ATOM 4445 N N . ALA B 1 106 ? 36.899 34.324 111.504 1.00 15.95 100 ALA B N 1
ATOM 4446 C CA . ALA B 1 106 ? 37.170 34.146 110.094 1.00 15.20 100 ALA B CA 1
ATOM 4447 C C . ALA B 1 106 ? 37.450 32.678 109.779 1.00 14.70 100 ALA B C 1
ATOM 4448 O O . ALA B 1 106 ? 37.552 31.804 110.653 1.00 15.54 100 ALA B O 1
ATOM 4455 N N . GLN B 1 107 ? 37.518 32.421 108.465 1.00 14.43 101 GLN B N 1
ATOM 4456 C CA . GLN B 1 107 ? 37.548 31.031 108.015 1.00 14.38 101 GLN B CA 1
ATOM 4457 C C . GLN B 1 107 ? 38.833 30.385 108.493 1.00 14.90 101 GLN B C 1
ATOM 4458 O O . GLN B 1 107 ? 38.883 29.216 108.874 1.00 16.00 101 GLN B O 1
ATOM 4472 N N . ASP B 1 108 ? 39.957 31.086 108.367 1.00 15.24 102 ASP B N 1
ATOM 4473 C CA . ASP B 1 108 ? 41.221 30.506 108.832 1.00 16.21 102 ASP B CA 1
ATOM 4474 C C . ASP B 1 108 ? 41.266 30.245 110.323 1.00 16.17 102 ASP B C 1
ATOM 4475 O O . ASP B 1 108 ? 41.809 29.240 110.769 1.00 17.22 102 ASP B O 1
ATOM 4484 N N . GLU B 1 109 ? 40.695 31.142 111.122 1.00 15.57 103 GLU B N 1
ATOM 4485 C CA . GLU B 1 109 ? 40.645 30.947 112.563 1.00 15.93 103 GLU B CA 1
ATOM 4486 C C . GLU B 1 109 ? 39.833 29.712 112.912 1.00 16.03 103 GLU B C 1
ATOM 4487 O O . GLU B 1 109 ? 40.223 28.917 113.747 1.00 17.71 103 GLU B O 1
ATOM 4499 N N . ARG B 1 110 ? 38.716 29.532 112.259 1.00 15.55 104 ARG B N 1
ATOM 4500 C CA . ARG B 1 110 ? 37.901 28.360 112.555 1.00 15.51 104 ARG B CA 1
ATOM 4501 C C . ARG B 1 110 ? 38.530 27.052 112.070 1.00 15.16 104 ARG B C 1
ATOM 4502 O O . ARG B 1 110 ? 38.540 26.067 112.792 1.00 15.50 104 ARG B O 1
ATOM 4523 N N . ARG B 1 111 ? 39.128 27.063 110.856 1.00 14.55 105 ARG B N 1
ATOM 4524 C CA . ARG B 1 111 ? 39.833 25.885 110.393 1.00 14.98 105 ARG B CA 1
ATOM 4525 C C . ARG B 1 111 ? 40.968 25.513 111.338 1.00 15.08 105 ARG B C 1
ATOM 4526 O O . ARG B 1 111 ? 41.150 24.324 111.651 1.00 16.74 105 ARG B O 1
ATOM 4547 N N . ASP B 1 112 ? 41.702 26.501 111.819 1.00 16.09 106 ASP B N 1
ATOM 4548 C CA . ASP B 1 112 ? 42.802 26.219 112.747 1.00 17.94 106 ASP B CA 1
ATOM 4549 C C . ASP B 1 112 ? 42.334 25.573 114.041 1.00 17.80 106 ASP B C 1
ATOM 4550 O O . ASP B 1 112 ? 42.975 24.666 114.530 1.00 18.43 106 ASP B O 1
ATOM 4559 N N . ILE B 1 113 ? 41.218 26.006 114.582 1.00 17.46 107 ILE B N 1
ATOM 4560 C CA . ILE B 1 113 ? 40.692 25.362 115.768 1.00 17.73 107 ILE B CA 1
ATOM 4561 C C . ILE B 1 113 ? 40.207 23.966 115.453 1.00 17.27 107 ILE B C 1
ATOM 4562 O O . ILE B 1 113 ? 40.470 23.024 116.212 1.00 17.54 107 ILE B O 1
ATOM 4578 N N . PHE B 1 114 ? 39.427 23.835 114.372 1.00 16.50 108 PHE B N 1
ATOM 4579 C CA . PHE B 1 114 ? 38.758 22.572 114.010 1.00 16.29 108 PHE B CA 1
ATOM 4580 C C . PHE B 1 114 ? 39.768 21.462 113.810 1.00 16.09 108 PHE B C 1
ATOM 4581 O O . PHE B 1 114 ? 39.599 20.364 114.372 1.00 16.95 108 PHE B O 1
ATOM 4598 N N . GLU B 1 115 ? 40.863 21.733 113.042 1.00 16.82 109 GLU B N 1
ATOM 4599 C CA . GLU B 1 115 ? 41.829 20.678 112.724 1.00 19.51 109 GLU B CA 1
ATOM 4600 C C . GLU B 1 115 ? 43.191 20.843 113.362 1.00 19.60 109 GLU B C 1
ATOM 4601 O O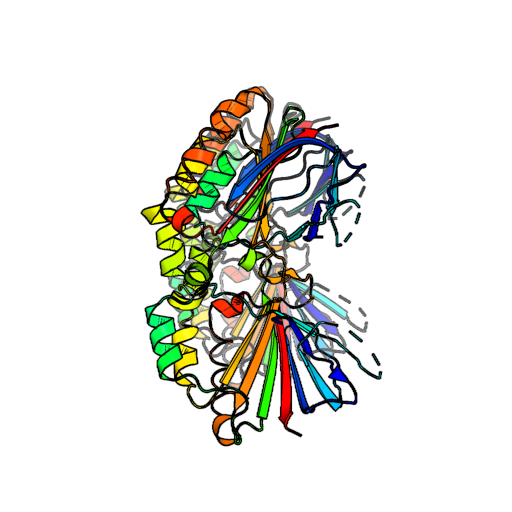 . GLU B 1 115 ? 43.676 19.908 113.987 1.00 19.21 109 GLU B O 1
ATOM 4613 N N . ARG B 1 116 ? 43.814 21.995 113.220 1.00 20.79 110 ARG B N 1
ATOM 4614 C CA . ARG B 1 116 ? 45.170 22.088 113.715 1.00 23.50 110 ARG B CA 1
ATOM 4615 C C . ARG B 1 116 ? 45.249 21.913 115.209 1.00 24.22 110 ARG B C 1
ATOM 4616 O O . ARG B 1 116 ? 46.163 21.253 115.700 1.00 24.93 110 ARG B O 1
ATOM 4637 N N . GLU B 1 117 ? 44.304 22.494 115.946 1.00 22.13 111 GLU B N 1
ATOM 4638 C CA . GLU B 1 117 ? 44.260 22.368 117.376 1.00 22.75 111 GLU B CA 1
ATOM 4639 C C . GLU B 1 117 ? 43.462 21.182 117.859 1.00 21.81 111 GLU B C 1
ATOM 4640 O O . GLU B 1 117 ? 43.910 20.485 118.779 1.00 23.76 111 GLU B O 1
ATOM 4652 N N . SER B 1 118 ? 42.323 20.916 117.265 1.00 20.02 112 SER B N 1
ATOM 4653 C CA . SER B 1 118 ? 41.442 19.905 117.793 1.00 18.64 112 SER B CA 1
ATOM 4654 C C . SER B 1 118 ? 41.532 18.570 117.080 1.00 18.35 112 SER B C 1
ATOM 4655 O O . SER B 1 118 ? 41.053 17.552 117.621 1.00 19.68 112 SER B O 1
ATOM 4663 N N . HIS B 1 119 ? 42.092 18.529 115.881 1.00 17.60 113 HIS B N 1
ATOM 4664 C CA . HIS B 1 119 ? 42.294 17.273 115.149 1.00 17.42 113 HIS B CA 1
ATOM 4665 C C . HIS B 1 119 ? 40.978 16.558 114.947 1.00 16.38 113 HIS B C 1
ATOM 4666 O O . HIS B 1 119 ? 40.899 15.325 114.969 1.00 18.00 113 HIS B O 1
ATOM 4680 N N . HIS B 1 120 ? 39.929 17.299 114.610 1.00 15.64 114 HIS B N 1
ATOM 4681 C CA . HIS B 1 120 ? 38.592 16.711 114.546 1.00 15.03 114 HIS B CA 1
ATOM 4682 C C . HIS B 1 120 ? 38.511 15.555 113.553 1.00 15.05 114 HIS B C 1
ATOM 4683 O O . HIS B 1 120 ? 38.056 14.443 113.907 1.00 15.67 114 HIS B O 1
ATOM 4697 N N . THR B 1 121 ? 39.108 15.748 112.354 1.00 15.72 115 THR B N 1
ATOM 4698 C CA . THR B 1 121 ? 39.013 14.705 111.361 1.00 16.73 115 THR B CA 1
ATOM 4699 C C . THR B 1 121 ? 39.962 13.549 111.664 1.00 16.35 115 THR B C 1
ATOM 4700 O O . THR B 1 121 ? 39.574 12.376 111.521 1.00 17.31 115 THR B O 1
ATOM 4711 N N . ALA B 1 122 ? 41.169 13.856 112.102 1.00 16.78 116 ALA B N 1
ATOM 4712 C CA . ALA B 1 122 ? 42.093 12.784 112.448 1.00 17.53 116 ALA B CA 1
ATOM 4713 C C . ALA B 1 122 ? 41.564 11.897 113.559 1.00 18.07 116 ALA B C 1
ATOM 4714 O O . ALA B 1 122 ? 41.719 10.678 113.504 1.00 18.60 116 ALA B O 1
ATOM 4721 N N . VAL B 1 123 ? 41.006 12.497 114.601 1.00 17.95 117 VAL B N 1
ATOM 4722 C CA . VAL B 1 123 ? 40.425 11.728 115.701 1.00 17.37 117 VAL B CA 1
ATOM 4723 C C . VAL B 1 123 ? 39.212 10.947 115.228 1.00 15.89 117 VAL B C 1
ATOM 4724 O O . VAL B 1 123 ? 39.105 9.737 115.465 1.00 16.47 117 VAL B O 1
ATOM 4737 N N . GLY B 1 124 ? 38.324 11.577 114.486 1.00 15.26 118 GLY B N 1
ATOM 4738 C CA . GLY B 1 124 ? 37.180 10.839 114.009 1.00 14.81 118 GLY B CA 1
ATOM 4739 C C . GLY B 1 124 ? 37.544 9.665 113.133 1.00 15.08 118 GLY B C 1
ATOM 4740 O O . GLY B 1 124 ? 36.900 8.626 113.202 1.00 15.55 118 GLY B O 1
ATOM 4744 N N . LEU B 1 125 ? 38.573 9.813 112.305 1.00 15.78 119 LEU B N 1
ATOM 4745 C CA . LEU B 1 125 ? 39.015 8.714 111.435 1.00 16.79 119 LEU B CA 1
ATOM 4746 C C . LEU B 1 125 ? 39.350 7.450 112.213 1.00 16.92 119 LEU B C 1
ATOM 4747 O O . LEU B 1 125 ? 39.235 6.341 111.679 1.00 17.57 119 LEU B O 1
ATOM 4763 N N . GLU B 1 126 ? 39.768 7.584 113.473 1.00 17.57 120 GLU B N 1
ATOM 4764 C CA . GLU B 1 126 ? 40.120 6.410 114.292 1.00 18.18 120 GLU B CA 1
ATOM 4765 C C . GLU B 1 126 ? 38.930 5.524 114.561 1.00 18.02 120 GLU B C 1
ATOM 4766 O O . GLU B 1 126 ? 39.144 4.404 114.990 1.00 19.98 120 GLU B O 1
ATOM 4778 N N . TYR B 1 127 ? 37.726 6.031 114.369 1.00 16.52 121 TYR B N 1
ATOM 4779 C CA . TYR B 1 127 ? 36.497 5.337 114.719 1.00 15.69 121 TYR B CA 1
ATOM 4780 C C . TYR B 1 127 ? 35.810 4.833 113.500 1.00 15.96 121 TYR B C 1
ATOM 4781 O O . TYR B 1 127 ? 34.698 4.290 113.606 1.00 16.33 121 TYR B O 1
ATOM 4799 N N . LEU B 1 128 ? 36.443 4.966 112.332 1.00 16.47 122 LEU B N 1
ATOM 4800 C CA . LEU B 1 128 ? 35.917 4.396 111.105 1.00 16.81 122 LEU B CA 1
ATOM 4801 C C . LEU B 1 128 ? 36.695 3.123 110.808 1.00 18.36 122 LEU B C 1
ATOM 4802 O O . LEU B 1 128 ? 37.886 3.039 111.113 1.00 19.47 122 LEU B O 1
ATOM 4818 N N . PRO B 1 129 ? 36.054 2.114 110.211 1.00 18.04 123 PRO B N 1
ATOM 4819 C CA . PRO B 1 129 ? 34.741 2.072 109.622 1.00 18.12 123 PRO B CA 1
ATOM 4820 C C . PRO B 1 129 ? 33.589 1.763 110.564 1.00 16.80 123 PRO B C 1
ATOM 4821 O O . PRO B 1 129 ? 32.452 1.729 110.080 1.00 18.02 123 PRO B O 1
ATOM 4832 N N . GLY B 1 130 ? 33.856 1.556 111.834 1.00 16.09 124 GLY B N 1
ATOM 4833 C CA . GLY B 1 130 ? 32.777 1.209 112.735 1.00 16.58 124 GLY B CA 1
ATOM 4834 C C . GLY B 1 130 ? 31.597 2.170 112.702 1.00 16.08 124 GLY B C 1
ATOM 4835 O O . GLY B 1 130 ? 30.428 1.773 112.625 1.00 15.68 124 GLY B O 1
ATOM 4839 N N . VAL B 1 131 ? 31.878 3.480 112.760 1.00 15.80 125 VAL B N 1
ATOM 4840 C CA . VAL B 1 131 ? 30.842 4.522 112.841 1.00 14.95 125 VAL B CA 1
ATOM 4841 C C . VAL B 1 131 ? 30.570 5.132 111.473 1.00 14.78 125 VAL B C 1
ATOM 4842 O O . VAL B 1 131 ? 31.495 5.650 110.839 1.00 14.81 125 VAL B O 1
ATOM 4855 N N . ALA B 1 132 ? 29.337 5.093 111.055 1.00 14.28 126 ALA B N 1
ATOM 4856 C CA . ALA B 1 132 ? 28.820 5.860 109.912 1.00 14.06 126 ALA B CA 1
ATOM 4857 C C . ALA B 1 132 ? 28.219 7.162 110.402 1.00 14.77 126 ALA B C 1
ATOM 4858 O O . ALA B 1 132 ? 27.718 7.222 111.522 1.00 14.97 126 ALA B O 1
ATOM 4865 N N . ARG B 1 133 ? 28.197 8.178 109.552 1.00 14.39 127 ARG B N 1
ATOM 4866 C CA . ARG B 1 133 ? 27.857 9.507 109.965 1.00 14.57 127 ARG B CA 1
ATOM 4867 C C . ARG B 1 133 ? 27.162 10.275 108.868 1.00 13.51 127 ARG B C 1
ATOM 4868 O O . ARG B 1 133 ? 27.338 10.022 107.681 1.00 14.71 127 ARG B O 1
ATOM 4889 N N . ARG B 1 134 ? 26.365 11.258 109.315 1.00 12.81 128 ARG B N 1
ATOM 4890 C CA . ARG B 1 134 ? 25.860 12.308 108.440 1.00 13.62 128 ARG B CA 1
ATOM 4891 C C . ARG B 1 134 ? 25.886 13.632 109.190 1.00 12.73 128 ARG B C 1
ATOM 4892 O O . ARG B 1 134 ? 25.531 13.694 110.370 1.00 14.74 128 ARG B O 1
ATOM 4913 N N . LEU B 1 135 ? 26.279 14.696 108.506 1.00 12.30 129 LEU B N 1
ATOM 4914 C CA . LEU B 1 135 ? 26.334 16.065 109.022 1.00 11.46 129 LEU B CA 1
ATOM 4915 C C . LEU B 1 135 ? 25.204 16.853 108.363 1.00 10.30 129 LEU B C 1
ATOM 4916 O O . LEU B 1 135 ? 25.189 16.939 107.117 1.00 11.88 129 LEU B O 1
ATOM 4932 N N . LEU B 1 136 ? 24.316 17.504 109.118 1.00 10.56 130 LEU B N 1
ATOM 4933 C CA . LEU B 1 136 ? 23.285 18.409 108.655 1.00 11.31 130 LEU B CA 1
ATOM 4934 C C . LEU B 1 136 ? 23.552 19.760 109.285 1.00 11.05 130 LEU B C 1
ATOM 4935 O O . LEU B 1 136 ? 23.945 19.880 110.447 1.00 12.31 130 LEU B O 1
ATOM 4951 N N . HIS B 1 137 ? 23.236 20.796 108.518 1.00 11.07 131 HIS B N 1
ATOM 4952 C CA . HIS B 1 137 ? 23.415 22.193 108.945 1.00 12.57 131 HIS B CA 1
ATOM 4953 C C . HIS B 1 137 ? 22.040 22.796 109.172 1.00 13.34 131 HIS B C 1
ATOM 4954 O O . HIS B 1 137 ? 21.151 22.641 108.349 1.00 13.70 131 HIS B O 1
ATOM 4968 N N . CYS B 1 138 ? 21.972 23.638 110.175 1.00 12.39 132 CYS B N 1
ATOM 4969 C CA . CYS B 1 138 ? 20.704 24.283 110.426 1.00 14.03 132 CYS B CA 1
ATOM 4970 C C . CYS B 1 138 ? 20.717 25.683 111.019 1.00 14.30 132 CYS B C 1
ATOM 4971 O O . CYS B 1 138 ? 19.637 26.288 111.114 1.00 14.75 132 CYS B O 1
ATOM 4979 N N . ARG B 1 139 ? 21.864 26.225 111.336 1.00 13.36 133 ARG B N 1
ATOM 4980 C CA . ARG B 1 139 ? 21.914 27.615 111.767 1.00 13.90 133 ARG B CA 1
ATOM 4981 C C . ARG B 1 139 ? 21.288 28.527 110.737 1.00 14.09 133 ARG B C 1
ATOM 4982 O O . ARG B 1 139 ? 20.538 29.449 111.106 1.00 14.78 133 ARG B O 1
ATOM 5003 N N . ASP B 1 140 ? 21.530 28.278 109.462 1.00 13.74 134 ASP B N 1
ATOM 5004 C CA . ASP B 1 140 ? 21.057 29.153 108.409 1.00 14.11 134 ASP B CA 1
ATOM 5005 C C . ASP B 1 140 ? 19.540 29.074 108.210 1.00 16.20 134 ASP B C 1
ATOM 5006 O O . ASP B 1 140 ? 18.974 29.957 107.545 1.00 17.39 134 ASP B O 1
ATOM 5015 N N . LEU B 1 141 ? 18.853 28.076 108.788 1.00 16.04 135 LEU B N 1
ATOM 5016 C CA . LEU B 1 141 ? 17.415 27.935 108.781 1.00 17.41 135 LEU B CA 1
ATOM 5017 C C . LEU B 1 141 ? 16.805 28.699 109.924 1.00 18.00 135 LEU B C 1
ATOM 5018 O O . LEU B 1 141 ? 15.582 28.690 110.038 1.00 19.64 135 LEU B O 1
ATOM 5034 N N . GLY B 1 142 ? 17.599 29.255 110.816 1.00 17.26 136 GLY B N 1
ATOM 5035 C CA . GLY B 1 142 ? 17.038 29.901 112.025 1.00 18.42 136 GLY B CA 1
ATOM 5036 C C . GLY B 1 142 ? 16.651 28.948 113.140 1.00 18.94 136 GLY B C 1
ATOM 5037 O O . GLY B 1 142 ? 15.851 29.320 114.014 1.00 20.31 136 GLY B O 1
ATOM 5041 N N . GLU B 1 143 ? 17.170 27.725 113.117 1.00 18.48 137 GLU B N 1
ATOM 5042 C CA . GLU B 1 143 ? 16.858 26.716 114.123 1.00 18.37 137 GLU B CA 1
ATOM 5043 C C . GLU B 1 143 ? 17.601 27.038 115.403 1.00 19.59 137 GLU B C 1
ATOM 5044 O O . GLU B 1 143 ? 18.548 27.823 115.434 1.00 20.00 137 GLU B O 1
ATOM 5056 N N . GLU B 1 144 ? 17.116 26.420 116.490 1.00 20.61 138 GLU B N 1
ATOM 5057 C CA . GLU B 1 144 ? 17.743 26.569 117.786 1.00 22.07 138 GLU B CA 1
ATOM 5058 C C . GLU B 1 144 ? 19.110 25.950 117.851 1.00 21.35 138 GLU B C 1
ATOM 5059 O O . GLU B 1 144 ? 19.895 26.344 118.692 1.00 26.60 138 GLU B O 1
ATOM 5071 N N . PHE B 1 145 ? 19.387 24.882 117.143 1.00 16.96 139 PHE B N 1
ATOM 5072 C CA . PHE B 1 145 ? 20.726 24.296 117.046 1.00 15.30 139 PHE B CA 1
ATOM 5073 C C . PHE B 1 145 ? 21.367 24.757 115.738 1.00 14.62 139 PHE B C 1
ATOM 5074 O O . PHE B 1 145 ? 20.689 25.305 114.849 1.00 15.74 139 PHE B O 1
ATOM 5091 N N . ASP B 1 146 ? 22.691 24.577 115.649 1.00 13.44 140 ASP B N 1
ATOM 5092 C CA . ASP B 1 146 ? 23.418 24.885 114.420 1.00 12.95 140 ASP B CA 1
ATOM 5093 C C . ASP B 1 146 ? 23.617 23.688 113.519 1.00 12.15 140 ASP B C 1
ATOM 5094 O O . ASP B 1 146 ? 23.763 23.861 112.297 1.00 12.96 140 ASP B O 1
ATOM 5103 N N . PHE B 1 147 ? 23.785 22.494 114.085 1.00 11.71 141 PHE B N 1
ATOM 5104 C CA . PHE B 1 147 ? 24.074 21.278 113.371 1.00 11.34 141 PHE B CA 1
ATOM 5105 C C . PHE B 1 147 ? 23.162 20.191 113.929 1.00 11.92 141 PHE B C 1
ATOM 5106 O O . PHE B 1 147 ? 22.899 20.150 115.141 1.00 12.77 141 PHE B O 1
ATOM 5123 N N . LEU B 1 148 ? 22.844 19.232 113.084 1.00 11.56 142 LEU B N 1
ATOM 5124 C CA . LEU B 1 148 ? 22.363 17.927 113.498 1.00 13.11 142 LEU B CA 1
ATOM 5125 C C . LEU B 1 148 ? 23.365 16.916 113.027 1.00 13.21 142 LEU B C 1
ATOM 5126 O O . LEU B 1 148 ? 23.595 16.791 111.813 1.00 13.96 142 LEU B O 1
ATOM 5142 N N . THR B 1 149 ? 23.983 16.231 113.944 1.00 12.68 143 THR B N 1
ATOM 5143 C CA . THR B 1 149 ? 24.920 15.172 113.655 1.00 13.05 143 THR B CA 1
ATOM 5144 C C . THR B 1 149 ? 24.292 13.827 113.920 1.00 12.47 143 THR B C 1
ATOM 5145 O O . THR B 1 149 ? 23.517 13.668 114.851 1.00 13.99 143 THR B O 1
ATOM 5156 N N . TRP B 1 150 ? 24.557 12.894 113.042 1.00 12.54 144 TRP B N 1
ATOM 5157 C CA . TRP B 1 150 ? 23.966 11.568 113.034 1.00 13.09 144 TRP B CA 1
ATOM 5158 C C . TRP B 1 150 ? 25.053 10.535 112.939 1.00 13.05 144 TRP B C 1
ATOM 5159 O O . TRP B 1 150 ? 25.923 10.633 112.076 1.00 13.49 144 TRP B O 1
ATOM 5180 N N . PHE B 1 151 ? 24.958 9.526 113.789 1.00 12.75 145 PHE B N 1
ATOM 5181 C CA . PHE B 1 151 ? 25.933 8.442 113.821 1.00 12.90 145 PHE B CA 1
ATOM 5182 C C . PHE B 1 151 ? 25.190 7.121 113.960 1.00 13.37 145 PHE B C 1
ATOM 5183 O O . PHE B 1 151 ? 24.174 7.050 114.669 1.00 14.79 145 PHE B O 1
ATOM 5200 N N . GLU B 1 152 ? 25.713 6.098 113.290 1.00 14.27 146 GLU B N 1
ATOM 5201 C CA . GLU B 1 152 ? 25.103 4.782 113.392 1.00 15.30 146 GLU B CA 1
ATOM 5202 C C . GLU B 1 152 ? 26.161 3.694 113.336 1.00 14.30 146 GLU B C 1
ATOM 5203 O O . GLU B 1 152 ? 27.180 3.815 112.666 1.00 14.22 146 GLU B O 1
ATOM 5215 N N . PHE B 1 153 ? 25.902 2.596 114.056 1.00 14.43 147 PHE B N 1
ATOM 5216 C CA . PHE B 1 153 ? 26.933 1.604 114.277 1.00 15.21 147 PHE B CA 1
ATOM 5217 C C . PHE B 1 153 ? 26.306 0.367 114.934 1.00 16.30 147 PHE B C 1
ATOM 5218 O O . PHE B 1 153 ? 25.200 0.395 115.450 1.00 16.74 147 PHE B O 1
ATOM 5235 N N . ALA B 1 154 ? 27.030 -0.727 114.839 1.00 16.96 148 ALA B N 1
ATOM 5236 C CA . ALA B 1 154 ? 26.697 -1.949 115.523 1.00 17.82 148 ALA B CA 1
ATOM 5237 C C . ALA B 1 154 ? 27.028 -1.836 117.026 1.00 18.48 148 ALA B C 1
ATOM 5238 O O . ALA B 1 154 ? 27.903 -1.078 117.431 1.00 18.03 148 ALA B O 1
ATOM 5245 N N . PRO B 1 155 ? 26.390 -2.652 117.847 1.00 19.84 149 PRO B N 1
ATOM 5246 C CA . PRO B 1 155 ? 26.628 -2.590 119.296 1.00 21.19 149 PRO B CA 1
ATOM 5247 C C . PRO B 1 155 ? 28.062 -2.800 119.702 1.00 21.78 149 PRO B C 1
ATOM 5248 O O . PRO B 1 155 ? 28.532 -2.232 120.706 1.00 22.05 149 PRO B O 1
ATOM 5259 N N . GLU B 1 156 ? 28.817 -3.577 118.931 1.00 22.20 150 GLU B N 1
ATOM 5260 C CA . GLU B 1 156 ? 30.212 -3.756 119.301 1.00 24.52 150 GLU B CA 1
ATOM 5261 C C . GLU B 1 156 ? 31.026 -2.480 119.261 1.00 23.18 150 GLU B C 1
ATOM 5262 O O . GLU B 1 156 ? 32.110 -2.474 119.854 1.00 24.55 150 GLU B O 1
ATOM 5274 N N . HIS B 1 157 ? 30.529 -1.402 118.635 1.00 20.82 151 HIS B N 1
ATOM 5275 C CA . HIS B 1 157 ? 31.240 -0.131 118.611 1.00 20.14 151 HIS B CA 1
ATOM 5276 C C . HIS B 1 157 ? 30.706 0.895 119.591 1.00 19.88 151 HIS B C 1
ATOM 5277 O O . HIS B 1 157 ? 31.163 2.024 119.570 1.00 19.27 151 HIS B O 1
ATOM 5291 N N . SER B 1 158 ? 29.716 0.547 120.393 1.00 19.50 152 SER B N 1
ATOM 5292 C CA . SER B 1 158 ? 29.170 1.495 121.353 1.00 19.83 152 SER B CA 1
ATOM 5293 C C . SER B 1 158 ? 30.212 2.037 122.289 1.00 18.67 152 SER B C 1
ATOM 5294 O O . SER B 1 158 ? 30.235 3.238 122.553 1.00 18.15 152 SER B O 1
ATOM 5302 N N A SER B 1 159 ? 31.042 1.164 122.865 0.65 18.76 153 SER B N 1
ATOM 5303 N N B SER B 1 159 ? 31.064 1.174 122.842 0.35 18.80 153 SER B N 1
ATOM 5304 C CA A SER B 1 159 ? 32.043 1.662 123.796 0.65 20.24 153 SER B CA 1
ATOM 5305 C CA B SER B 1 159 ? 32.046 1.665 123.801 0.35 19.64 153 SER B CA 1
ATOM 5306 C C A SER B 1 159 ? 33.000 2.628 123.121 0.65 19.72 153 SER B C 1
ATOM 5307 C C B SER B 1 159 ? 33.053 2.600 123.147 0.35 19.30 153 SER B C 1
ATOM 5308 O O A SER B 1 159 ? 33.336 3.665 123.697 0.65 19.46 153 SER B O 1
ATOM 5309 O O B SER B 1 159 ? 33.491 3.574 123.769 0.35 19.12 153 SER B O 1
ATOM 5324 N N . ALA B 1 160 ? 33.444 2.308 121.908 1.00 18.74 154 ALA B N 1
ATOM 5325 C CA . ALA B 1 160 ? 34.368 3.168 121.188 1.00 18.04 154 ALA B CA 1
ATOM 5326 C C . ALA B 1 160 ? 33.713 4.507 120.885 1.00 17.59 154 ALA B C 1
ATOM 5327 O O . ALA B 1 160 ? 34.321 5.553 121.065 1.00 17.52 154 ALA B O 1
ATOM 5335 N N . PHE B 1 161 ? 32.442 4.489 120.524 1.00 17.21 155 PHE B N 1
ATOM 5336 C CA . PHE B 1 161 ? 31.764 5.753 120.231 1.00 16.17 155 PHE B CA 1
ATOM 5337 C C . PHE B 1 161 ? 31.695 6.619 121.486 1.00 16.10 155 PHE B C 1
ATOM 5338 O O . PHE B 1 161 ? 31.870 7.825 121.425 1.00 15.40 155 PHE B O 1
ATOM 5355 N N . ASN B 1 162 ? 31.425 5.999 122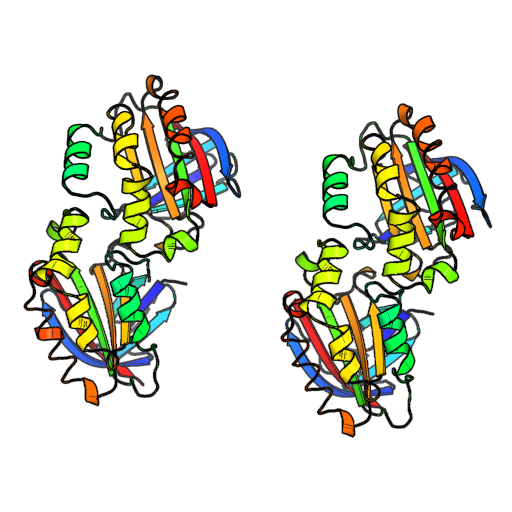.648 1.00 17.28 156 ASN B N 1
ATOM 5356 C CA . ASN B 1 162 ? 31.424 6.744 123.900 1.00 17.23 156 ASN B CA 1
ATOM 5357 C C . ASN B 1 162 ? 32.784 7.372 124.188 1.00 17.11 156 ASN B C 1
ATOM 5358 O O . ASN B 1 162 ? 32.843 8.516 124.663 1.00 18.01 156 ASN B O 1
ATOM 5369 N N A GLU B 1 163 ? 33.853 6.651 123.886 0.52 16.74 157 GLU B N 1
ATOM 5370 N N B GLU B 1 163 ? 33.885 6.693 123.839 0.48 16.66 157 GLU B N 1
ATOM 5371 C CA A GLU B 1 163 ? 35.207 7.176 123.951 0.52 16.58 157 GLU B CA 1
ATOM 5372 C CA B GLU B 1 163 ? 35.216 7.273 124.038 0.48 16.49 157 GLU B CA 1
ATOM 5373 C C A GLU B 1 163 ? 35.336 8.426 123.092 0.52 15.63 157 GLU B C 1
ATOM 5374 C C B GLU B 1 163 ? 35.475 8.415 123.064 0.48 15.56 157 GLU B C 1
ATOM 5375 O O A GLU B 1 163 ? 35.676 9.512 123.575 0.52 16.12 157 GLU B O 1
ATOM 5376 O O B GLU B 1 163 ? 36.146 9.390 123.425 0.48 15.81 157 GLU B O 1
ATOM 5399 N N . LEU B 1 164 ? 34.989 8.285 121.821 1.00 14.97 158 LEU B N 1
ATOM 5400 C CA . LEU B 1 164 ? 35.092 9.404 120.866 1.00 15.05 158 LEU B CA 1
ATOM 5401 C C . LEU B 1 164 ? 34.391 10.641 121.396 1.00 15.07 158 LEU B C 1
ATOM 5402 O O . LEU B 1 164 ? 34.906 11.751 121.308 1.00 15.27 158 LEU B O 1
ATOM 5419 N N . LEU B 1 165 ? 33.160 10.504 121.898 1.00 14.99 159 LEU B N 1
ATOM 5420 C CA . LEU B 1 165 ? 32.454 11.634 122.473 1.00 14.66 159 LEU B CA 1
ATOM 5421 C C . LEU B 1 165 ? 33.309 12.339 123.514 1.00 15.60 159 LEU B C 1
ATOM 5422 O O . LEU B 1 165 ? 33.374 13.572 123.528 1.00 16.69 159 LEU B O 1
ATOM 5438 N N . LEU B 1 166 ? 33.868 11.574 124.443 1.00 15.93 160 LEU B N 1
ATOM 5439 C CA . LEU B 1 166 ? 34.620 12.219 125.484 1.00 16.23 160 LEU B CA 1
ATOM 5440 C C . LEU B 1 166 ? 35.890 12.870 124.939 1.00 16.96 160 LEU B C 1
ATOM 5441 O O . LEU B 1 166 ? 36.330 13.924 125.433 1.00 18.37 160 LEU B O 1
ATOM 5457 N N . ARG B 1 167 ? 36.501 12.281 123.932 1.00 17.26 161 ARG B N 1
ATOM 5458 C CA . ARG B 1 167 ? 37.680 12.936 123.356 1.00 17.49 161 ARG B CA 1
ATOM 5459 C C . ARG B 1 167 ? 37.293 14.262 122.688 1.00 18.21 161 ARG B C 1
ATOM 5460 O O . ARG B 1 167 ? 38.001 15.280 122.819 1.00 19.08 161 ARG B O 1
ATOM 5481 N N A MET B 1 168 ? 36.222 14.236 121.889 0.37 18.02 162 MET B N 1
ATOM 5482 N N B MET B 1 168 ? 36.197 14.269 121.945 0.63 17.54 162 MET B N 1
ATOM 5483 C CA A MET B 1 168 ? 35.766 15.475 121.276 0.37 17.95 162 MET B CA 1
ATOM 5484 C CA B MET B 1 168 ? 35.839 15.529 121.304 0.63 17.02 162 MET B CA 1
ATOM 5485 C C A MET B 1 168 ? 35.530 16.523 122.347 0.37 18.11 162 MET B C 1
ATOM 5486 C C B MET B 1 168 ? 35.415 16.575 122.305 0.63 18.01 162 MET B C 1
ATOM 5487 O O A MET B 1 168 ? 36.065 17.639 122.272 0.37 17.82 162 MET B O 1
ATOM 5488 O O B MET B 1 168 ? 35.652 17.779 122.105 0.63 17.90 162 MET B O 1
ATOM 5515 N N . ARG B 1 169 ? 34.762 16.171 123.396 1.00 18.97 163 ARG B N 1
ATOM 5516 C CA . ARG B 1 169 ? 34.419 17.193 124.382 1.00 21.00 163 ARG B CA 1
ATOM 5517 C C . ARG B 1 169 ? 35.629 17.801 125.085 1.00 21.69 163 ARG B C 1
ATOM 5518 O O . ARG B 1 169 ? 35.482 18.877 125.678 1.00 23.10 163 ARG B O 1
ATOM 5540 N N . ALA B 1 170 ? 36.797 17.178 124.994 1.00 21.88 164 ALA B N 1
ATOM 5541 C CA . ALA B 1 170 ? 38.012 17.646 125.626 1.00 24.06 164 ALA B CA 1
ATOM 5542 C C . ALA B 1 170 ? 38.775 18.573 124.706 1.00 24.24 164 ALA B C 1
ATOM 5543 O O . ALA B 1 170 ? 39.745 19.155 125.144 1.00 26.36 164 ALA B O 1
ATOM 5550 N N . SER B 1 171 ? 38.315 18.789 123.470 1.00 22.38 165 SER B N 1
ATOM 5551 C CA . SER B 1 171 ? 39.085 19.510 122.463 1.00 21.92 165 SER B CA 1
ATOM 5552 C C . SER B 1 171 ? 38.842 21.011 122.525 1.00 21.29 165 SER B C 1
ATOM 5553 O O . SER B 1 171 ? 37.856 21.486 123.080 1.00 21.02 165 SER B O 1
ATOM 5561 N N . LYS B 1 172 ? 39.736 21.779 121.882 1.00 21.32 166 LYS B N 1
ATOM 5562 C CA . LYS B 1 172 ? 39.522 23.220 121.826 1.00 21.71 166 LYS B CA 1
ATOM 5563 C C . LYS B 1 172 ? 38.212 23.587 121.144 1.00 20.06 166 LYS B C 1
ATOM 5564 O O . LYS B 1 172 ? 37.536 24.562 121.540 1.00 19.52 166 LYS B O 1
ATOM 5583 N N . GLU B 1 173 ? 37.856 22.876 120.097 1.00 18.64 167 GLU B N 1
ATOM 5584 C CA . GLU B 1 173 ? 36.627 23.199 119.357 1.00 17.77 167 GLU B CA 1
ATOM 5585 C C . GLU B 1 173 ? 35.421 23.194 120.302 1.00 16.63 167 GLU B C 1
ATOM 5586 O O . GLU B 1 173 ? 34.478 23.984 120.155 1.00 16.97 167 GLU B O 1
ATOM 5598 N N . TRP B 1 174 ? 35.419 22.267 121.233 1.00 16.59 168 TRP B N 1
ATOM 5599 C CA . TRP B 1 174 ? 34.255 22.113 122.087 1.00 16.82 168 TRP B CA 1
ATOM 5600 C C . TRP B 1 174 ? 34.173 23.213 123.111 1.00 18.18 168 TRP B C 1
ATOM 5601 O O . TRP B 1 174 ? 33.158 23.363 123.766 1.00 18.03 168 TRP B O 1
ATOM 5622 N N . GLU B 1 175 ? 35.207 24.040 123.267 1.00 18.29 169 GLU B N 1
ATOM 5623 C CA . GLU B 1 175 ? 35.097 25.244 124.121 1.00 20.20 169 GLU B CA 1
ATOM 5624 C C . GLU B 1 175 ? 34.101 26.228 123.572 1.00 19.42 169 GLU B C 1
ATOM 5625 O O . GLU B 1 175 ? 33.608 27.090 124.309 1.00 21.22 169 GLU B O 1
ATOM 5637 N N . TYR B 1 176 ? 33.743 26.087 122.301 1.00 18.11 170 TYR B N 1
ATOM 5638 C CA . TYR B 1 176 ? 32.766 26.935 121.625 1.00 18.94 170 TYR B CA 1
ATOM 5639 C C . TYR B 1 176 ? 31.402 26.305 121.500 1.00 19.31 170 TYR B C 1
ATOM 5640 O O . TYR B 1 176 ? 30.497 26.920 120.973 1.00 20.50 170 TYR B O 1
ATOM 5658 N N . VAL B 1 177 ? 31.224 25.093 121.973 1.00 18.08 171 VAL B N 1
ATOM 5659 C CA . VAL B 1 177 ? 29.916 24.455 121.967 1.00 17.98 171 VAL B CA 1
ATOM 5660 C C . VAL B 1 177 ? 29.106 24.932 123.167 1.00 18.82 171 VAL B C 1
ATOM 5661 O O . VAL B 1 177 ? 29.572 24.879 124.309 1.00 20.36 171 VAL B O 1
ATOM 5674 N N . GLU B 1 178 ? 27.940 25.469 122.900 1.00 18.74 172 GLU B N 1
ATOM 5675 C CA . GLU B 1 178 ? 27.096 26.003 123.954 1.00 20.39 172 GLU B CA 1
ATOM 5676 C C . GLU B 1 178 ? 25.788 25.248 124.186 1.00 20.42 172 GLU B C 1
ATOM 5677 O O . GLU B 1 178 ? 25.161 25.448 125.252 1.00 21.87 172 GLU B O 1
ATOM 5689 N N . ARG B 1 179 ? 25.380 24.323 123.299 1.00 19.44 173 ARG B N 1
ATOM 5690 C CA . ARG B 1 179 ? 24.215 23.474 123.566 1.00 20.05 173 ARG B CA 1
ATOM 5691 C C . ARG B 1 179 ? 24.492 22.152 122.877 1.00 19.55 173 ARG B C 1
ATOM 5692 O O . ARG B 1 179 ? 25.009 22.124 121.755 1.00 19.77 173 ARG B O 1
ATOM 5713 N N . GLU B 1 180 ? 24.228 21.048 123.571 1.00 19.81 174 GLU B N 1
ATOM 5714 C CA . GLU B 1 180 ? 24.455 19.729 123.038 1.00 19.86 174 GLU B CA 1
ATOM 5715 C C . GLU B 1 180 ? 23.515 18.744 123.715 1.00 18.62 174 GLU B C 1
ATOM 5716 O O . GLU B 1 180 ? 23.362 18.789 124.947 1.00 19.17 174 GLU B O 1
ATOM 5728 N N . VAL B 1 181 ? 22.900 17.852 122.929 1.00 16.75 175 VAL B N 1
ATOM 5729 C CA . VAL B 1 181 ? 22.007 16.822 123.433 1.00 16.65 175 VAL B CA 1
ATOM 5730 C C . VAL B 1 181 ? 22.352 15.564 122.677 1.00 15.81 175 VAL B C 1
ATOM 5731 O O . VAL B 1 181 ? 22.566 15.606 121.479 1.00 15.96 175 VAL B O 1
ATOM 5744 N N . GLU B 1 182 ? 22.236 14.426 123.340 1.00 16.14 176 GLU B N 1
ATOM 5745 C CA . GLU B 1 182 ? 22.417 13.128 122.714 1.00 16.13 176 GLU B CA 1
ATOM 5746 C C . GLU B 1 182 ? 21.107 12.372 122.717 1.00 16.01 176 GLU B C 1
ATOM 5747 O O . GLU B 1 182 ? 20.567 12.104 123.806 1.00 17.81 176 GLU B O 1
ATOM 5759 N N . VAL B 1 183 ? 20.616 11.980 121.577 1.00 14.74 177 VAL B N 1
ATOM 5760 C CA . VAL B 1 183 ? 19.373 11.168 121.468 1.00 14.92 177 VAL B CA 1
ATOM 5761 C C . VAL B 1 183 ? 19.818 9.791 120.968 1.00 15.23 177 VAL B C 1
ATOM 5762 O O . VAL B 1 183 ? 20.143 9.628 119.774 1.00 15.36 177 VAL B O 1
ATOM 5775 N N . TRP B 1 184 ? 19.863 8.795 121.859 1.00 15.07 178 TRP B N 1
ATOM 5776 C CA . TRP B 1 184 ? 20.271 7.449 121.509 1.00 15.06 178 TRP B CA 1
ATOM 5777 C C . TRP B 1 184 ? 19.083 6.652 121.023 1.00 15.46 178 TRP B C 1
ATOM 5778 O O . TRP B 1 184 ? 18.021 6.701 121.627 1.00 16.54 178 TRP B O 1
ATOM 5799 N N . LEU B 1 185 ? 19.290 5.971 119.928 1.00 16.03 179 LEU B N 1
ATOM 5800 C CA . LEU B 1 185 ? 18.221 5.321 119.186 1.00 15.78 179 LEU B CA 1
ATOM 5801 C C . LEU B 1 185 ? 18.548 3.872 118.865 1.00 16.67 179 LEU B C 1
ATOM 5802 O O . LEU B 1 185 ? 19.710 3.496 118.720 1.00 17.40 179 LEU B O 1
ATOM 5818 N N . LYS B 1 186 ? 17.502 3.096 118.684 1.00 17.48 180 LYS B N 1
ATOM 5819 C CA . LYS B 1 186 ? 17.642 1.739 118.195 1.00 19.06 180 LYS B CA 1
ATOM 5820 C C . LYS B 1 186 ? 16.703 1.561 116.989 1.00 18.29 180 LYS B C 1
ATOM 5821 O O . LYS B 1 186 ? 15.535 1.999 117.005 1.00 19.66 180 LYS B O 1
ATOM 5840 N N . ARG B 1 187 ? 17.222 0.889 115.970 1.00 19.85 181 ARG B N 1
ATOM 5841 C CA . ARG B 1 187 ? 16.449 0.767 114.743 1.00 21.02 181 ARG B CA 1
ATOM 5842 C C . ARG B 1 187 ? 15.315 -0.227 114.940 1.00 21.85 181 ARG B C 1
ATOM 5843 O O . ARG B 1 187 ? 15.554 -1.372 115.350 1.00 23.08 181 ARG B O 1
ATOM 5864 N N . LEU B 1 188 ? 14.106 0.186 114.574 1.00 22.31 182 LEU B N 1
ATOM 5865 C CA . LEU B 1 188 ? 12.924 -0.693 114.644 1.00 24.74 182 LEU B CA 1
ATOM 5866 C C . LEU B 1 188 ? 12.816 -1.554 113.392 1.00 27.59 182 LEU B C 1
ATOM 5867 O O . LEU B 1 188 ? 13.403 -1.360 112.367 1.00 28.76 182 LEU B O 1
ATOM 5884 N N . ASN C 1 8 ? 33.489 57.460 157.578 1.00 32.05 2 ASN C N 1
ATOM 5885 C CA . ASN C 1 8 ? 33.254 56.297 156.702 1.00 30.56 2 ASN C CA 1
ATOM 5886 C C . ASN C 1 8 ? 34.234 56.347 155.536 1.00 27.63 2 ASN C C 1
ATOM 5887 O O . A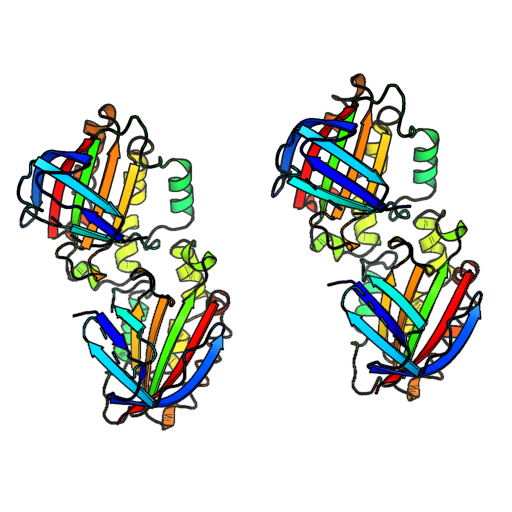SN C 1 8 ? 34.492 57.406 154.956 1.00 27.28 2 ASN C O 1
ATOM 5897 N N . ASN C 1 9 ? 34.778 55.187 155.184 1.00 24.95 3 ASN C N 1
ATOM 5898 C CA . ASN C 1 9 ? 35.839 55.131 154.199 1.00 23.17 3 ASN C CA 1
ATOM 5899 C C . ASN C 1 9 ? 35.348 54.831 152.802 1.00 20.09 3 ASN C C 1
ATOM 5900 O O . ASN C 1 9 ? 36.205 54.747 151.914 1.00 19.41 3 ASN C O 1
ATOM 5911 N N . ARG C 1 10 ? 34.065 54.679 152.554 1.00 19.93 4 ARG C N 1
ATOM 5912 C CA . ARG C 1 10 ? 33.506 54.342 151.260 1.00 20.15 4 ARG C CA 1
ATOM 5913 C C . ARG C 1 10 ? 33.035 55.595 150.543 1.00 19.19 4 ARG C C 1
ATOM 5914 O O . ARG C 1 10 ? 32.409 56.469 151.134 1.00 20.96 4 ARG C O 1
ATOM 5935 N N . TYR C 1 11 ? 33.327 55.650 149.237 1.00 18.63 5 TYR C N 1
ATOM 5936 C CA . TYR C 1 11 ? 32.923 56.747 148.366 1.00 19.04 5 TYR C CA 1
ATOM 5937 C C . TYR C 1 11 ? 32.265 56.179 147.116 1.00 18.39 5 TYR C C 1
ATOM 5938 O O . TYR C 1 11 ? 32.790 55.228 146.515 1.00 19.91 5 TYR C O 1
ATOM 5956 N N . SER C 1 12 ? 31.185 56.834 146.681 1.00 18.02 6 SER C N 1
ATOM 5957 C CA . SER C 1 12 ? 30.502 56.481 145.462 1.00 18.14 6 SER C CA 1
ATOM 5958 C C . SER C 1 12 ? 30.468 57.674 144.523 1.00 17.06 6 SER C C 1
ATOM 5959 O O . SER C 1 12 ? 30.298 58.827 144.949 1.00 18.14 6 SER C O 1
ATOM 5967 N N . PHE C 1 13 ? 30.668 57.410 143.246 1.00 17.33 7 PHE C N 1
ATOM 5968 C CA . PHE C 1 13 ? 30.697 58.431 142.189 1.00 16.51 7 PHE C CA 1
ATOM 5969 C C . PHE C 1 13 ? 29.607 58.040 141.208 1.00 17.46 7 PHE C C 1
ATOM 5970 O O . PHE C 1 13 ? 29.698 56.982 140.567 1.00 17.26 7 PHE C O 1
ATOM 5987 N N . ILE C 1 14 ? 28.557 58.856 141.103 1.00 17.73 8 ILE C N 1
ATOM 5988 C CA . ILE C 1 14 ? 27.380 58.532 140.265 1.00 19.16 8 ILE C CA 1
ATOM 5989 C C . ILE C 1 14 ? 27.370 59.473 139.083 1.00 18.46 8 ILE C C 1
ATOM 5990 O O . ILE C 1 14 ? 27.181 60.670 139.257 1.00 18.97 8 ILE C O 1
ATOM 6006 N N . GLY C 1 15 ? 27.526 58.934 137.875 1.00 18.70 9 GLY C N 1
ATOM 6007 C CA . GLY C 1 15 ? 27.501 59.755 136.691 1.00 19.70 9 GLY C CA 1
ATOM 6008 C C . GLY C 1 15 ? 26.061 59.852 136.248 1.00 19.02 9 GLY C C 1
ATOM 6009 O O . GLY C 1 15 ? 25.378 58.829 136.151 1.00 19.42 9 GLY C O 1
ATOM 6013 N N . GLY C 1 16 ? 25.574 61.078 136.007 1.00 19.01 10 GLY C N 1
ATOM 6014 C CA . GLY C 1 16 ? 24.171 61.250 135.706 1.00 20.29 10 GLY C CA 1
ATOM 6015 C C . GLY C 1 16 ? 23.797 62.701 135.561 1.00 21.57 10 GLY C C 1
ATOM 6016 O O . GLY C 1 16 ? 24.583 63.520 135.155 1.00 20.70 10 GLY C O 1
ATOM 6020 N N . ARG C 1 17 ? 22.588 63.049 135.920 1.00 23.13 11 ARG C N 1
ATOM 6021 C CA . ARG C 1 17 ? 22.058 64.385 135.725 1.00 24.46 11 ARG C CA 1
ATOM 6022 C C . ARG C 1 17 ? 22.229 65.297 136.929 1.00 25.71 11 ARG C C 1
ATOM 6023 O O . ARG C 1 17 ? 21.966 66.496 136.783 1.00 27.64 11 ARG C O 1
ATOM 6044 N N . THR C 1 18 ? 22.663 64.811 138.082 1.00 25.34 12 THR C N 1
ATOM 6045 C CA . THR C 1 18 ? 22.834 65.641 139.260 1.00 26.46 12 THR C CA 1
ATOM 6046 C C . THR C 1 18 ? 24.194 65.424 139.904 1.00 25.79 12 THR C C 1
ATOM 6047 O O . THR C 1 18 ? 24.903 64.449 139.641 1.00 25.35 12 THR C O 1
ATOM 6058 N N . GLY C 1 19 ? 24.548 66.340 140.796 1.00 25.91 13 GLY C N 1
ATOM 6059 C CA . GLY C 1 19 ? 25.823 66.231 141.499 1.00 25.35 13 GLY C CA 1
ATOM 6060 C C . GLY C 1 19 ? 26.540 67.532 141.770 1.00 24.04 13 GLY C C 1
ATOM 6061 O O . GLY C 1 19 ? 26.124 68.566 141.301 1.00 25.30 13 GLY C O 1
ATOM 6065 N N . GLN C 1 20 ? 27.674 67.473 142.464 1.00 23.41 14 GLN C N 1
ATOM 6066 C CA . GLN C 1 20 ? 28.437 68.673 142.803 1.00 23.11 14 GLN C CA 1
ATOM 6067 C C . GLN C 1 20 ? 29.454 69.059 141.742 1.00 21.49 14 GLN C C 1
ATOM 6068 O O . GLN C 1 20 ? 30.092 70.111 141.872 1.00 22.06 14 GLN C O 1
ATOM 6082 N N . TRP C 1 21 ? 29.590 68.246 140.685 1.00 20.04 15 TRP C N 1
ATOM 6083 C CA . TRP C 1 21 ? 30.637 68.399 139.690 1.00 18.30 15 TRP C CA 1
ATOM 6084 C C . TRP C 1 21 ? 30.008 68.304 138.309 1.00 17.49 15 TRP C C 1
ATOM 6085 O O . TRP C 1 21 ? 29.240 67.384 138.035 1.00 18.42 15 TRP C O 1
ATOM 6106 N N . GLN C 1 22 ? 30.357 69.234 137.443 1.00 17.09 16 GLN C N 1
ATOM 6107 C CA . GLN C 1 22 ? 29.937 69.209 136.066 1.00 18.51 16 GLN C CA 1
ATOM 6108 C C . GLN C 1 22 ? 30.972 68.450 135.249 1.00 16.64 16 GLN C C 1
ATOM 6109 O O . GLN C 1 22 ? 32.170 68.708 135.375 1.00 17.29 16 GLN C O 1
ATOM 6123 N N . VAL C 1 23 ? 30.530 67.608 134.331 1.00 15.91 17 VAL C N 1
ATOM 6124 C CA . VAL C 1 23 ? 31.446 66.885 133.451 1.00 16.46 17 VAL C CA 1
ATOM 6125 C C . VAL C 1 23 ? 31.874 67.809 132.310 1.00 18.64 17 VAL C C 1
ATOM 6126 O O . VAL C 1 23 ? 31.061 68.271 131.522 1.00 21.27 17 VAL C O 1
ATOM 6139 N N . VAL C 1 24 ? 33.182 68.029 132.215 1.00 17.41 18 VAL C N 1
ATOM 6140 C CA . VAL C 1 24 ? 33.830 68.769 131.132 1.00 17.55 18 VAL C CA 1
ATOM 6141 C C . VAL C 1 24 ? 34.026 67.871 129.912 1.00 17.86 18 VAL C C 1
ATOM 6142 O O . VAL C 1 24 ? 33.651 68.221 128.805 1.00 20.48 18 VAL C O 1
ATOM 6155 N N . LYS C 1 25 ? 34.574 66.670 130.130 1.00 17.70 19 LYS C N 1
ATOM 6156 C CA . LYS C 1 25 ? 34.779 65.696 129.065 1.00 17.40 19 LYS C CA 1
ATOM 6157 C C . LYS C 1 25 ? 35.108 64.364 129.697 1.00 15.94 19 LYS C C 1
ATOM 6158 O O . LYS C 1 25 ? 35.495 64.303 130.848 1.00 16.84 19 LYS C O 1
ATOM 6177 N N . ILE C 1 26 ? 35.012 63.312 128.899 1.00 15.97 20 ILE C N 1
ATOM 6178 C CA . ILE C 1 26 ? 35.450 61.989 129.245 1.00 15.84 20 ILE C CA 1
ATOM 6179 C C . ILE C 1 26 ? 36.408 61.558 128.130 1.00 16.18 20 ILE C C 1
ATOM 6180 O O . ILE C 1 26 ? 36.010 61.541 126.969 1.00 18.88 20 ILE C O 1
ATOM 6196 N N . ARG C 1 27 ? 37.560 61.082 128.497 1.00 15.54 21 ARG C N 1
ATOM 6197 C CA . ARG C 1 27 ? 38.504 60.471 127.567 1.00 15.83 21 ARG C CA 1
ATOM 6198 C C . ARG C 1 27 ? 38.599 58.988 127.913 1.00 15.34 21 ARG C C 1
ATOM 6199 O O . ARG C 1 27 ? 39.046 58.604 129.003 1.00 15.67 21 ARG C O 1
ATOM 6220 N N . ASN C 1 28 ? 38.203 58.159 126.971 1.00 15.95 22 ASN C N 1
ATOM 6221 C CA . ASN C 1 28 ? 38.214 56.714 127.154 1.00 16.66 22 ASN C CA 1
ATOM 6222 C C . ASN C 1 28 ? 39.563 56.185 126.700 1.00 17.46 22 ASN C C 1
ATOM 6223 O O . ASN C 1 28 ? 39.743 55.736 125.553 1.00 19.37 22 ASN C O 1
ATOM 6234 N N . VAL C 1 29 ? 40.538 56.214 127.572 1.00 16.92 23 VAL C N 1
ATOM 6235 C CA . VAL C 1 29 ? 41.933 56.041 127.213 1.00 17.72 23 VAL C CA 1
ATOM 6236 C C . VAL C 1 29 ? 42.215 54.613 126.767 1.00 17.51 23 VAL C C 1
ATOM 6237 O O . VAL C 1 29 ? 42.928 54.398 125.778 1.00 18.57 23 VAL C O 1
ATOM 6250 N N . LEU C 1 30 ? 41.787 53.611 127.544 1.00 16.74 24 LEU C N 1
ATOM 6251 C CA . LEU C 1 30 ? 42.150 52.222 127.285 1.00 17.25 24 LEU C CA 1
ATOM 6252 C C . LEU C 1 30 ? 40.993 51.371 127.759 1.00 16.42 24 LEU C C 1
ATOM 6253 O O . LEU C 1 30 ? 40.567 51.505 128.911 1.00 16.63 24 LEU C O 1
ATOM 6269 N N . GLY C 1 31 ? 40.555 50.452 126.932 1.00 18.43 25 GLY C N 1
ATOM 6270 C CA . GLY C 1 31 ? 39.492 49.537 127.284 1.00 19.16 25 GLY C CA 1
ATOM 6271 C C . GLY C 1 31 ? 38.126 50.184 127.227 1.00 19.55 25 GLY C C 1
ATOM 6272 O O . GLY C 1 31 ? 37.983 51.311 126.776 1.00 19.53 25 GLY C O 1
ATOM 6276 N N . PRO C 1 32 ? 37.081 49.486 127.675 1.00 20.27 26 PRO C N 1
ATOM 6277 C CA . PRO C 1 32 ? 35.717 50.049 127.590 1.00 19.68 26 PRO C CA 1
ATOM 6278 C C . PRO C 1 32 ? 35.607 51.374 128.318 1.00 18.47 26 PRO C C 1
ATOM 6279 O O . PRO C 1 32 ? 36.135 51.542 129.425 1.00 18.83 26 PRO C O 1
ATOM 6290 N N . GLY C 1 33 ? 34.872 52.310 127.734 1.00 18.54 27 GLY C N 1
ATOM 6291 C CA . GLY C 1 33 ? 34.759 53.630 128.284 1.00 17.80 27 GLY C CA 1
ATOM 6292 C C . GLY C 1 33 ? 33.692 53.747 129.339 1.00 18.03 27 GLY C C 1
ATOM 6293 O O . GLY C 1 33 ? 33.115 52.763 129.806 1.00 19.93 27 GLY C O 1
ATOM 6297 N N . LEU C 1 34 ? 33.433 54.985 129.749 1.00 17.31 28 LEU C N 1
ATOM 6298 C CA . LEU C 1 34 ? 32.286 55.339 130.586 1.00 17.42 28 LEU C CA 1
ATOM 6299 C C . LEU C 1 34 ? 31.379 56.288 129.800 1.00 17.12 28 LEU C C 1
ATOM 6300 O O . LEU C 1 34 ? 31.868 57.219 129.136 1.00 18.32 28 LEU C O 1
ATOM 6316 N N . GLN C 1 35 ? 30.066 56.037 129.864 1.00 16.97 29 GLN C N 1
ATOM 6317 C CA . GLN C 1 35 ? 29.085 56.878 129.174 1.00 17.90 29 GLN C CA 1
ATOM 6318 C C . GLN C 1 35 ? 29.212 58.335 129.597 1.00 17.66 29 GLN C C 1
ATOM 6319 O O . GLN C 1 35 ? 29.310 58.658 130.780 1.00 17.55 29 GLN C O 1
ATOM 6333 N N . LEU C 1 36 ? 29.227 59.210 128.594 1.00 17.52 30 LEU C N 1
ATOM 6334 C CA . LEU C 1 36 ? 29.177 60.649 128.846 1.00 17.66 30 LEU C CA 1
ATOM 6335 C C . LEU C 1 36 ? 27.880 61.013 129.567 1.00 17.55 30 LEU C C 1
ATOM 6336 O O . LEU C 1 36 ? 26.809 60.516 129.228 1.00 18.89 30 LEU C O 1
ATOM 6352 N N . VAL C 1 37 ? 28.004 61.856 130.596 1.00 16.91 31 VAL C N 1
ATOM 6353 C CA . VAL C 1 37 ? 26.897 62.309 131.417 1.00 16.71 31 VAL C CA 1
ATOM 6354 C C . VAL C 1 37 ? 27.082 63.792 131.725 1.00 16.28 31 VAL C C 1
ATOM 6355 O O . VAL C 1 37 ? 28.156 64.331 131.510 1.00 16.67 31 VAL C O 1
ATOM 6368 N N . GLU C 1 38 ? 26.053 64.418 132.294 1.00 17.38 32 GLU C N 1
ATOM 6369 C CA . GLU C 1 38 ? 26.106 65.855 132.602 1.00 18.63 32 GLU C CA 1
ATOM 6370 C C . GLU C 1 38 ? 26.967 66.145 133.839 1.00 17.70 32 GLU C C 1
ATOM 6371 O O . GLU C 1 38 ? 27.740 67.126 133.858 1.00 17.67 32 GLU C O 1
ATOM 6383 N N . LYS C 1 39 ? 26.871 65.302 134.869 1.00 17.26 33 LYS C N 1
ATOM 6384 C CA . LYS C 1 39 ? 27.362 65.621 136.208 1.00 17.98 33 LYS C CA 1
ATOM 6385 C C . LYS C 1 39 ? 27.777 64.350 136.910 1.00 17.46 33 LYS C C 1
ATOM 6386 O O . LYS C 1 39 ? 27.402 63.241 136.526 1.00 18.12 33 LYS C O 1
ATOM 6405 N N . VAL C 1 40 ? 28.613 64.538 137.937 1.00 16.87 34 VAL C N 1
ATOM 6406 C CA . VAL C 1 40 ? 28.979 63.469 138.849 1.00 17.93 34 VAL C CA 1
ATOM 6407 C C . VAL C 1 40 ? 28.583 63.872 140.260 1.00 18.28 34 VAL C C 1
ATOM 6408 O O . VAL C 1 40 ? 28.878 65.003 140.714 1.00 18.56 34 VAL C O 1
ATOM 6421 N N . ASN C 1 41 ? 27.900 62.949 140.950 1.00 18.72 35 ASN C N 1
ATOM 6422 C CA . ASN C 1 41 ? 27.453 63.108 142.310 1.00 19.47 35 ASN C CA 1
ATOM 6423 C C . ASN C 1 41 ? 28.343 62.215 143.164 1.00 19.05 35 ASN C C 1
ATOM 6424 O O . ASN C 1 41 ? 28.459 61.013 142.904 1.00 20.25 35 ASN C O 1
ATOM 6435 N N . ILE C 1 42 ? 28.980 62.785 144.162 1.00 18.60 36 ILE C N 1
ATOM 6436 C CA . ILE C 1 42 ? 29.901 62.038 144.991 1.00 19.34 36 ILE C CA 1
ATOM 6437 C C . ILE C 1 42 ? 29.302 61.944 146.370 1.00 21.32 36 ILE C C 1
ATOM 6438 O O . ILE C 1 42 ? 28.999 62.977 146.982 1.00 23.01 36 ILE C O 1
ATOM 6454 N N . LEU C 1 43 ? 29.196 60.712 146.866 1.00 21.99 37 LEU C N 1
ATOM 6455 C CA . LEU C 1 43 ? 28.575 60.431 148.158 1.00 23.27 37 LEU C CA 1
ATOM 6456 C C . LEU C 1 43 ? 29.571 59.663 149.016 1.00 23.64 37 LEU C C 1
ATOM 6457 O O . LEU C 1 43 ? 30.260 58.789 148.506 1.00 22.82 37 LEU C O 1
ATOM 6473 N N . ASN C 1 44 ? 29.700 60.046 150.308 1.00 26.35 38 ASN C N 1
ATOM 6474 C CA . ASN C 1 44 ? 30.640 59.411 151.250 1.00 30.11 38 ASN C CA 1
ATOM 6475 C C . ASN C 1 44 ? 29.843 58.384 152.036 1.00 34.19 38 ASN C C 1
ATOM 6476 O O . ASN C 1 44 ? 29.315 58.644 153.121 1.00 36.58 38 ASN C O 1
ATOM 6487 N N . GLY C 1 45 ? 29.711 57.241 151.385 1.00 36.63 39 GLY C N 1
ATOM 6488 C CA . GLY C 1 45 ? 29.007 56.052 151.816 1.00 38.96 39 GLY C CA 1
ATOM 6489 C C . GLY C 1 45 ? 28.640 55.265 150.563 1.00 40.85 39 GLY C C 1
ATOM 6490 O O . GLY C 1 45 ? 28.936 55.678 149.399 1.00 40.67 39 GLY C O 1
ATOM 6494 N N . ALA C 1 46 ? 28.017 54.109 150.806 1.00 42.63 40 ALA C N 1
ATOM 6495 C CA . ALA C 1 46 ? 27.548 53.195 149.738 1.00 44.01 40 ALA C CA 1
ATOM 6496 C C . ALA C 1 46 ? 26.143 53.561 149.200 1.00 44.70 40 ALA C C 1
ATOM 6497 O O . ALA C 1 46 ? 25.825 53.343 147.998 1.00 45.24 40 ALA C O 1
ATOM 6504 N N . ASP C 1 53 ? 17.872 58.406 136.597 1.00 36.85 47 ASP C N 1
ATOM 6505 C CA . ASP C 1 53 ? 18.450 59.328 135.636 1.00 37.06 47 ASP C CA 1
ATOM 6506 C C . ASP C 1 53 ? 20.005 59.274 135.652 1.00 35.57 47 ASP C C 1
ATOM 6507 O O . ASP C 1 53 ? 20.682 60.177 135.146 1.00 36.70 47 ASP C O 1
ATOM 6515 N N . SER C 1 54 ? 20.573 58.201 136.190 1.00 33.29 48 SER C N 1
ATOM 6516 C CA . SER C 1 54 ? 22.018 58.022 136.140 1.00 31.88 48 SER C CA 1
ATOM 6517 C C . SER C 1 54 ? 22.430 56.896 135.189 1.00 30.05 48 SER C C 1
ATOM 6518 O O . SER C 1 54 ? 21.613 56.064 134.748 1.00 31.60 48 SER C O 1
ATOM 6526 N N . ALA C 1 55 ? 23.704 56.936 134.800 1.00 26.94 49 ALA C N 1
ATOM 6527 C CA . ALA C 1 55 ? 24.275 56.014 133.832 1.00 25.31 49 ALA C CA 1
ATOM 6528 C C . ALA C 1 55 ? 25.288 55.045 134.408 1.00 24.44 49 ALA C C 1
ATOM 6529 O O . ALA C 1 55 ? 25.433 53.939 133.860 1.00 25.39 49 ALA C O 1
ATOM 6536 N N . TRP C 1 56 ? 25.925 55.382 135.523 1.00 21.83 50 TRP C N 1
ATOM 6537 C CA . TRP C 1 56 ? 26.914 54.463 136.119 1.00 20.86 50 TRP C CA 1
ATOM 6538 C C . TRP C 1 56 ? 27.191 54.881 137.535 1.00 19.73 50 TRP C C 1
ATOM 6539 O O . TRP C 1 56 ? 27.073 56.056 137.910 1.00 20.15 50 TRP C O 1
ATOM 6560 N N . ARG C 1 57 ? 27.688 53.916 138.284 1.00 19.59 51 ARG C N 1
ATOM 6561 C CA . ARG C 1 57 ? 28.134 54.140 139.649 1.00 20.76 51 ARG C CA 1
ATOM 6562 C C . ARG C 1 57 ? 29.491 53.492 139.780 1.00 21.16 51 ARG C C 1
ATOM 6563 O O . ARG C 1 57 ? 29.647 52.325 139.410 1.00 23.97 51 ARG C O 1
ATOM 6584 N N . LEU C 1 58 ? 30.447 54.187 140.360 1.00 18.80 52 LEU C N 1
ATOM 6585 C CA . LEU C 1 58 ? 31.733 53.639 140.757 1.00 18.46 52 LEU C CA 1
ATOM 6586 C C . LEU C 1 58 ? 31.859 53.809 142.254 1.00 17.33 52 LEU C C 1
ATOM 6587 O O . LEU C 1 58 ? 31.334 54.772 142.800 1.00 19.24 52 LEU C O 1
ATOM 6603 N N . GLN C 1 59 ? 32.542 52.876 142.921 1.00 16.94 53 GLN C N 1
ATOM 6604 C CA . GLN C 1 59 ? 32.728 52.975 144.361 1.00 16.61 53 GLN C CA 1
ATOM 6605 C C . GLN C 1 59 ? 34.079 52.427 144.733 1.00 15.74 53 GLN C C 1
ATOM 6606 O O . GLN C 1 59 ? 34.635 51.583 144.032 1.00 16.96 53 GLN C O 1
ATOM 6620 N N . GLY C 1 60 ? 34.589 52.925 145.832 1.00 14.71 54 GLY C N 1
ATOM 6621 C CA . GLY C 1 60 ? 35.860 52.465 146.359 1.00 14.56 54 GLY C CA 1
ATOM 6622 C C . GLY C 1 60 ? 36.055 52.920 147.786 1.00 14.82 54 GLY C C 1
ATOM 6623 O O . GLY C 1 60 ? 35.280 53.705 148.319 1.00 16.23 54 GLY C O 1
ATOM 6627 N N . PHE C 1 61 ? 37.102 52.435 148.420 1.00 14.16 55 PHE C N 1
ATOM 6628 C CA . PHE C 1 61 ? 37.370 52.773 149.806 1.00 13.87 55 PHE C CA 1
ATOM 6629 C C . PHE C 1 61 ? 38.766 53.328 149.992 1.00 13.56 55 PHE C C 1
ATOM 6630 O O . PHE C 1 61 ? 39.680 52.968 149.277 1.00 13.69 55 PHE C O 1
ATOM 6647 N N . ALA C 1 62 ? 38.915 54.209 150.976 1.00 13.51 56 ALA C N 1
ATOM 6648 C CA . ALA C 1 62 ? 40.210 54.704 151.405 1.00 13.55 56 ALA C CA 1
ATOM 6649 C C . ALA C 1 62 ? 40.876 53.622 152.259 1.00 12.41 56 ALA C C 1
ATOM 6650 O O . ALA C 1 62 ? 40.155 52.957 153.036 1.00 14.64 56 ALA C O 1
ATOM 6657 N N . SER C 1 63 ? 42.155 53.395 152.107 1.00 12.33 57 SER C N 1
ATOM 6658 C CA . SER C 1 63 ? 42.777 52.280 152.782 1.00 12.60 57 SER C CA 1
ATOM 6659 C C . SER C 1 63 ? 44.178 52.669 153.286 1.00 13.01 57 SER C C 1
ATOM 6660 O O . SER C 1 63 ? 44.656 53.795 153.119 1.00 13.67 57 SER C O 1
ATOM 6668 N N . ASN C 1 64 ? 44.895 51.724 153.894 1.00 11.81 58 ASN C N 1
ATOM 6669 C CA . ASN C 1 64 ? 46.261 51.875 154.320 1.00 11.91 58 ASN C CA 1
ATOM 6670 C C . ASN C 1 64 ? 47.233 51.885 153.147 1.00 12.13 58 ASN C C 1
ATOM 6671 O O . ASN C 1 64 ? 46.908 51.380 152.035 1.00 12.42 58 ASN C O 1
ATOM 6682 N N . ILE C 1 65 ? 48.407 52.429 153.436 1.00 12.41 59 ILE C N 1
ATOM 6683 C CA . ILE C 1 65 ? 49.466 52.421 152.465 1.00 12.01 59 ILE C CA 1
ATOM 6684 C C . ILE C 1 65 ? 49.958 51.026 152.167 1.00 12.35 59 ILE C C 1
ATOM 6685 O O . ILE C 1 65 ? 50.085 50.175 153.049 1.00 13.42 59 ILE C O 1
ATOM 6701 N N . ARG C 1 66 ? 50.167 50.793 150.903 1.00 12.21 60 ARG C N 1
ATOM 6702 C CA . ARG C 1 66 ? 50.591 49.512 150.372 1.00 12.69 60 ARG C CA 1
ATOM 6703 C C . ARG C 1 66 ? 51.997 49.460 149.877 1.00 12.22 60 ARG C C 1
ATOM 6704 O O . ARG C 1 66 ? 52.606 48.378 149.705 1.00 12.70 60 ARG C O 1
ATOM 6725 N N . TYR C 1 67 ? 52.493 50.607 149.533 1.00 11.31 61 TYR C N 1
ATOM 6726 C CA . TYR C 1 67 ? 53.816 50.679 148.943 1.00 12.50 61 TYR C CA 1
ATOM 6727 C C . TYR C 1 67 ? 54.783 51.727 149.520 1.00 12.20 61 TYR C C 1
ATOM 6728 O O . TYR C 1 67 ? 56.012 51.516 149.550 1.00 13.04 61 TYR C O 1
ATOM 6746 N N . ALA C 1 68 ? 54.332 52.938 149.776 1.00 12.90 62 ALA C N 1
ATOM 6747 C CA . ALA C 1 68 ? 55.222 54.018 150.189 1.00 14.63 62 ALA C CA 1
ATOM 6748 C C . ALA C 1 68 ? 55.914 53.727 151.499 1.00 13.98 62 ALA C C 1
ATOM 6749 O O . ALA C 1 68 ? 55.341 53.178 152.454 1.00 15.58 62 ALA C O 1
ATOM 6756 N N . ILE C 1 69 ? 57.188 54.097 151.510 1.00 14.15 63 ILE C N 1
ATOM 6757 C CA . ILE C 1 69 ? 58.101 53.938 152.635 1.00 15.83 63 ILE C CA 1
ATOM 6758 C C . ILE C 1 69 ? 58.074 55.189 153.467 1.00 15.50 63 ILE C C 1
ATOM 6759 O O . ILE C 1 69 ? 57.616 56.232 153.015 1.00 16.08 63 ILE C O 1
ATOM 6775 N N . ARG C 1 70 ? 58.605 55.119 154.683 1.00 16.54 64 ARG C N 1
ATOM 6776 C CA . ARG C 1 70 ? 58.496 56.249 155.596 1.00 18.25 64 ARG C CA 1
ATOM 6777 C C . ARG C 1 70 ? 59.093 57.508 155.008 1.00 18.23 64 ARG C C 1
ATOM 6778 O O . ARG C 1 70 ? 58.497 58.588 155.119 1.00 18.09 64 ARG C O 1
ATOM 6799 N N . THR C 1 71 ? 60.278 57.422 154.396 1.00 18.05 65 THR C N 1
ATOM 6800 C CA . THR C 1 71 ? 60.889 58.652 153.868 1.00 19.18 65 THR C CA 1
ATOM 6801 C C . THR C 1 71 ? 60.051 59.227 152.735 1.00 18.15 65 THR C C 1
ATOM 6802 O O . THR C 1 71 ? 60.019 60.436 152.533 1.00 18.33 65 THR C O 1
ATOM 6813 N N . GLU C 1 72 ? 59.331 58.397 151.990 1.00 17.94 66 GLU C N 1
ATOM 6814 C CA . GLU C 1 72 ? 58.460 58.910 150.945 1.00 17.53 66 GLU C CA 1
ATOM 6815 C C . GLU C 1 72 ? 57.222 59.574 151.535 1.00 16.49 66 GLU C C 1
ATOM 6816 O O . GLU C 1 72 ? 56.809 60.666 151.107 1.00 16.79 66 GLU C O 1
ATOM 6828 N N . LEU C 1 73 ? 56.657 58.988 152.587 1.00 16.11 67 LEU C N 1
ATOM 6829 C CA . LEU C 1 73 ? 55.528 59.610 153.258 1.00 16.67 67 LEU C CA 1
ATOM 6830 C C . LEU C 1 73 ? 55.917 60.944 153.853 1.00 17.84 67 LEU C C 1
ATOM 6831 O O . LEU C 1 73 ? 55.144 61.897 153.813 1.00 18.24 67 LEU C O 1
ATOM 6847 N N . GLU C 1 74 ? 57.144 61.049 154.349 1.00 17.94 68 GLU C N 1
ATOM 6848 C CA . GLU C 1 74 ? 57.564 62.317 154.931 1.00 19.77 68 GLU C CA 1
ATOM 6849 C C . GLU C 1 74 ? 57.709 63.372 153.854 1.00 18.62 68 GLU C C 1
ATOM 6850 O O . GLU C 1 74 ? 57.311 64.533 154.052 1.00 19.59 68 GLU C O 1
ATOM 6862 N N . ALA C 1 75 ? 58.232 62.998 152.721 1.00 18.43 69 ALA C N 1
ATOM 6863 C CA . ALA C 1 75 ? 58.342 63.918 151.586 1.00 18.21 69 ALA C CA 1
ATOM 6864 C C . ALA C 1 75 ? 56.978 64.370 151.092 1.00 17.80 69 ALA C C 1
ATOM 6865 O O . ALA C 1 75 ? 56.752 65.555 150.815 1.00 17.90 69 ALA C O 1
ATOM 6872 N N . LEU C 1 76 ? 56.039 63.435 150.984 1.00 17.28 70 LEU C N 1
ATOM 6873 C CA . LEU C 1 76 ? 54.671 63.753 150.579 1.00 17.93 70 LEU C CA 1
ATOM 6874 C C . LEU C 1 76 ? 54.016 64.675 151.590 1.00 18.23 70 LEU C C 1
ATOM 6875 O O . LEU C 1 76 ? 53.376 65.651 151.240 1.00 18.39 70 LEU C O 1
ATOM 6891 N N . GLN C 1 77 ? 54.142 64.357 152.857 1.00 19.58 71 GLN C N 1
ATOM 6892 C CA . GLN C 1 77 ? 53.459 65.117 153.885 1.00 22.27 71 GLN C CA 1
ATOM 6893 C C . GLN C 1 77 ? 53.991 66.542 153.946 1.00 22.76 71 GLN C C 1
ATOM 6894 O O . GLN C 1 77 ? 53.233 67.466 154.261 1.00 24.00 71 GLN C O 1
ATOM 6908 N N . ALA C 1 78 ? 55.259 66.772 153.559 1.00 22.02 72 ALA C N 1
ATOM 6909 C CA . ALA C 1 78 ? 55.776 68.131 153.625 1.00 23.69 72 ALA C CA 1
ATOM 6910 C C . ALA C 1 78 ? 55.190 69.035 152.555 1.00 23.87 72 ALA C C 1
ATOM 6911 O O . ALA C 1 78 ? 55.247 70.264 152.688 1.00 25.94 72 ALA C O 1
ATOM 6918 N N . VAL C 1 79 ? 54.711 68.512 151.436 1.00 21.93 73 VAL C N 1
ATOM 6919 C CA . VAL C 1 79 ? 54.294 69.371 150.333 1.00 21.14 73 VAL C CA 1
ATOM 6920 C C . VAL C 1 79 ? 52.882 69.116 149.844 1.00 20.52 73 VAL C C 1
ATOM 6921 O O . VAL C 1 79 ? 52.289 69.982 149.195 1.00 21.38 73 VAL C O 1
ATOM 6934 N N . GLN C 1 80 ? 52.261 67.954 150.066 1.00 18.81 74 GLN C N 1
ATOM 6935 C CA . GLN C 1 80 ? 50.964 67.679 149.426 1.00 17.56 74 GLN C CA 1
ATOM 6936 C C . GLN C 1 80 ? 49.884 68.600 149.980 1.00 17.61 74 GLN C C 1
ATOM 6937 O O . GLN C 1 80 ? 49.847 68.851 151.204 1.00 19.29 74 GLN C O 1
ATOM 6951 N N . PRO C 1 81 ? 48.997 69.077 149.128 1.00 16.08 75 PRO C N 1
ATOM 6952 C CA . PRO C 1 81 ? 47.912 69.947 149.555 1.00 16.39 75 PRO C CA 1
ATOM 6953 C C . PRO C 1 81 ? 46.730 69.133 150.062 1.00 16.17 75 PRO C C 1
ATOM 6954 O O . PRO C 1 81 ? 46.595 67.942 149.800 1.00 17.42 75 PRO C O 1
ATOM 6965 N N A MET C 1 82 ? 45.824 69.806 150.737 0.41 16.22 76 MET C N 1
ATOM 6966 N N B MET C 1 82 ? 45.833 69.802 150.755 0.59 16.33 76 MET C N 1
ATOM 6967 C CA A MET C 1 82 ? 44.560 69.207 151.138 0.41 16.47 76 MET C CA 1
ATOM 6968 C CA B MET C 1 82 ? 44.529 69.254 151.106 0.59 16.58 76 MET C CA 1
ATOM 6969 C C A MET C 1 82 ? 43.510 69.355 150.056 0.41 16.04 76 MET C C 1
ATOM 6970 C C B MET C 1 82 ? 43.577 69.266 149.943 0.59 15.67 76 MET C C 1
ATOM 6971 O O A MET C 1 82 ? 43.532 70.304 149.266 0.41 16.03 76 MET C O 1
ATOM 6972 O O B MET C 1 82 ? 43.710 70.047 149.006 0.59 15.15 76 MET C O 1
ATOM 6999 N N . LEU C 1 83 ? 42.568 68.409 150.045 1.00 16.24 77 LEU C N 1
ATOM 7000 C CA . LEU C 1 83 ? 41.409 68.534 149.224 1.00 16.44 77 LEU C CA 1
ATOM 7001 C C . LEU C 1 83 ? 40.614 69.776 149.631 1.00 16.00 77 LEU C C 1
ATOM 7002 O O . LEU C 1 83 ? 40.757 70.275 150.743 1.00 16.92 77 LEU C O 1
ATOM 7019 N N . ASN C 1 84 ? 39.785 70.218 148.738 1.00 16.03 78 ASN C N 1
ATOM 7020 C CA . ASN C 1 84 ? 38.795 71.275 148.973 1.00 16.39 78 ASN C CA 1
ATOM 7021 C C . ASN C 1 84 ? 39.409 72.663 149.068 1.00 15.79 78 ASN C C 1
ATOM 7022 O O . ASN C 1 84 ? 38.842 73.556 149.733 1.00 15.50 78 ASN C O 1
ATOM 7033 N N . ARG C 1 85 ? 40.590 72.875 148.502 1.00 15.29 79 ARG C N 1
ATOM 7034 C CA . ARG C 1 85 ? 41.074 74.251 148.395 1.00 15.42 79 ARG C CA 1
ATOM 7035 C C . ARG C 1 85 ? 40.073 75.076 147.629 1.00 14.96 79 ARG C C 1
ATOM 7036 O O . ARG C 1 85 ? 39.508 74.631 146.610 1.00 16.30 79 ARG C O 1
ATOM 7057 N N . ALA C 1 86 ? 39.888 76.323 148.066 1.00 15.20 80 ALA C N 1
ATOM 7058 C CA . ALA C 1 86 ? 39.016 77.212 147.314 1.00 16.67 80 ALA C CA 1
ATOM 7059 C C . ALA C 1 86 ? 39.430 77.307 145.855 1.00 17.13 80 ALA C C 1
ATOM 7060 O O . ALA C 1 86 ? 38.577 77.382 144.960 1.00 18.42 80 ALA C O 1
ATOM 7067 N N . GLU C 1 87 ? 40.737 77.300 145.577 1.00 16.75 81 GLU C N 1
ATOM 7068 C CA . GLU C 1 87 ? 41.201 77.473 144.181 1.00 16.64 81 GLU C CA 1
ATOM 7069 C C . GLU C 1 87 ? 40.975 76.228 143.317 1.00 16.26 81 GLU C C 1
ATOM 7070 O O . GLU C 1 87 ? 41.133 76.297 142.085 1.00 16.71 81 GLU C O 1
ATOM 7082 N N . ALA C 1 88 ? 40.753 75.057 143.923 1.00 16.17 82 ALA C N 1
ATOM 7083 C CA . ALA C 1 88 ? 40.829 73.767 143.209 1.00 15.98 82 ALA C CA 1
ATOM 7084 C C . ALA C 1 88 ? 39.489 73.462 142.577 1.00 16.48 82 ALA C C 1
ATOM 7085 O O . ALA C 1 88 ? 38.764 72.567 142.958 1.00 18.32 82 ALA C O 1
ATOM 7092 N N . ILE C 1 89 ? 39.179 74.215 141.525 1.00 16.33 83 ILE C N 1
ATOM 7093 C CA . ILE C 1 89 ? 37.865 74.115 140.913 1.00 16.67 83 ILE C CA 1
ATOM 7094 C C . ILE C 1 89 ? 37.810 73.096 139.768 1.00 16.32 83 ILE C C 1
ATOM 7095 O O . ILE C 1 89 ? 36.738 72.805 139.256 1.00 17.94 83 ILE C O 1
ATOM 7111 N N . LEU C 1 90 ? 38.941 72.520 139.380 1.00 15.74 84 LEU C N 1
ATOM 7112 C CA . LEU C 1 90 ? 38.978 71.455 138.409 1.00 15.50 84 LEU C CA 1
ATOM 7113 C C . LEU C 1 90 ? 39.348 70.148 139.090 1.00 15.15 84 LEU C C 1
ATOM 7114 O O . LEU C 1 90 ? 40.105 70.127 140.049 1.00 15.39 84 LEU C O 1
ATOM 7130 N N . ALA C 1 91 ? 38.790 69.069 138.581 1.00 14.34 85 ALA C N 1
ATOM 7131 C CA . ALA C 1 91 ? 39.111 67.732 139.063 1.00 13.83 85 ALA C CA 1
ATOM 7132 C C . ALA C 1 91 ? 39.097 66.752 137.925 1.00 13.65 85 ALA C C 1
ATOM 7133 O O . ALA C 1 91 ? 38.560 67.004 136.851 1.00 14.31 85 ALA C O 1
ATOM 7140 N N . VAL C 1 92 ? 39.775 65.641 138.195 1.00 13.75 86 VAL C N 1
ATOM 7141 C CA . VAL C 1 92 ? 39.788 64.514 137.273 1.00 13.96 86 VAL C CA 1
ATOM 7142 C C . VAL C 1 92 ? 39.621 63.235 138.078 1.00 13.06 86 VAL C C 1
ATOM 7143 O O . VAL C 1 92 ? 40.355 63.007 139.040 1.00 13.08 86 VAL C O 1
ATOM 7156 N N . LEU C 1 93 ? 38.657 62.421 137.669 1.00 12.92 87 LEU C N 1
ATOM 7157 C CA . LEU C 1 93 ? 38.434 61.110 138.250 1.00 13.06 87 LEU C CA 1
ATOM 7158 C C . LEU C 1 93 ? 38.979 60.114 137.234 1.00 12.44 87 LEU C C 1
ATOM 7159 O O . LEU C 1 93 ? 38.522 60.099 136.099 1.00 12.87 87 LEU C O 1
ATOM 7175 N N . ILE C 1 94 ? 39.895 59.261 137.650 1.00 12.11 88 ILE C N 1
ATOM 7176 C CA . ILE C 1 94 ? 40.624 58.322 136.743 1.00 11.69 88 ILE C CA 1
ATOM 7177 C C . ILE C 1 94 ? 40.495 56.897 137.285 1.00 12.64 88 ILE C C 1
ATOM 7178 O O . ILE C 1 94 ? 41.304 56.491 138.129 1.00 12.32 88 ILE C O 1
ATOM 7194 N N . PRO C 1 95 ? 39.426 56.184 136.912 1.00 12.02 89 PRO C N 1
ATOM 7195 C CA . PRO C 1 95 ? 39.363 54.754 137.264 1.00 12.85 89 PRO C CA 1
ATOM 7196 C C . PRO C 1 95 ? 40.434 53.966 136.481 1.00 13.41 89 PRO C C 1
ATOM 7197 O O . PRO C 1 95 ? 40.641 54.204 135.279 1.00 14.35 89 PRO C O 1
ATOM 7208 N N . ILE C 1 96 ? 41.050 52.982 137.159 1.00 12.25 90 ILE C N 1
ATOM 7209 C CA . ILE C 1 96 ? 42.191 52.216 136.661 1.00 12.79 90 ILE C CA 1
ATOM 7210 C C . ILE C 1 96 ? 41.977 50.768 136.992 1.00 13.46 90 ILE C C 1
ATOM 7211 O O . ILE C 1 96 ? 41.613 50.440 138.121 1.00 13.43 90 ILE C O 1
ATOM 7227 N N . LYS C 1 97 ? 42.281 49.899 136.022 1.00 13.53 91 LYS C N 1
ATOM 7228 C CA . LYS C 1 97 ? 42.355 48.473 136.273 1.00 13.67 91 LYS C CA 1
ATOM 7229 C C . LYS C 1 97 ? 43.721 47.954 135.838 1.00 13.57 91 LYS C C 1
ATOM 7230 O O . LYS C 1 97 ? 44.184 48.293 134.754 1.00 14.97 91 LYS C O 1
ATOM 7249 N N . LYS C 1 98 ? 44.313 47.122 136.693 1.00 12.89 92 LYS C N 1
ATOM 7250 C CA . LYS C 1 98 ? 45.562 46.456 136.417 1.00 12.62 92 LYS C CA 1
ATOM 7251 C C . LYS C 1 98 ? 45.386 44.989 136.100 1.00 14.25 92 LYS C C 1
ATOM 7252 O O . LYS C 1 98 ? 44.372 44.407 136.432 1.00 14.82 92 LYS C O 1
ATOM 7271 N N . SER C 1 99 ? 46.334 44.397 135.382 1.00 15.01 93 SER C N 1
ATOM 7272 C CA . SER C 1 99 ? 46.161 43.056 134.852 1.00 16.49 93 SER C CA 1
ATOM 7273 C C . SER C 1 99 ? 46.310 41.959 135.906 1.00 16.36 93 SER C C 1
ATOM 7274 O O . SER C 1 99 ? 46.888 42.164 136.984 1.00 15.15 93 SER C O 1
ATOM 7282 N N . ALA C 1 100 ? 45.851 40.763 135.525 1.00 17.52 94 ALA C N 1
ATOM 7283 C CA . ALA C 1 100 ? 46.015 39.603 136.406 1.00 18.33 94 ALA C CA 1
ATOM 7284 C C . ALA C 1 100 ? 47.465 39.323 136.681 1.00 18.40 94 ALA C C 1
ATOM 7285 O O . ALA C 1 100 ? 47.829 38.930 137.788 1.00 18.64 94 ALA C O 1
ATOM 7292 N N . GLN C 1 101 ? 48.313 39.568 135.697 1.00 18.30 95 GLN C N 1
ATOM 7293 C CA . GLN C 1 101 ? 49.724 39.386 135.917 1.00 18.90 95 GLN C CA 1
ATOM 7294 C C . GLN C 1 101 ? 50.274 40.276 137.012 1.00 18.39 95 GLN C C 1
ATOM 7295 O O . GLN C 1 101 ? 51.130 39.839 137.798 1.00 19.87 95 GLN C O 1
ATOM 7309 N N . TRP C 1 102 ? 49.799 41.517 137.094 1.00 16.06 96 TRP C N 1
ATOM 7310 C CA . TRP C 1 102 ? 50.242 42.374 138.182 1.00 15.54 96 TRP C CA 1
ATOM 7311 C C . TRP C 1 102 ? 49.848 41.813 139.533 1.00 14.49 96 TRP C C 1
ATOM 7312 O O . TRP C 1 102 ? 50.669 41.722 140.462 1.00 14.56 96 TRP C O 1
ATOM 7333 N N . TRP C 1 103 ? 48.566 41.421 139.660 1.00 13.82 97 TRP C N 1
ATOM 7334 C CA . TRP C 1 103 ? 48.052 41.011 140.980 1.00 14.50 97 TRP C CA 1
ATOM 7335 C C . TRP C 1 103 ? 48.658 39.711 141.462 1.00 15.31 97 TRP C C 1
ATOM 7336 O O . TRP C 1 103 ? 48.666 39.472 142.659 1.00 16.84 97 TRP C O 1
ATOM 7357 N N . GLU C 1 104 ? 49.130 38.846 140.572 1.00 15.48 98 GLU C N 1
ATOM 7358 C CA . GLU C 1 104 ? 49.816 37.635 140.987 1.00 16.35 98 GLU C CA 1
ATOM 7359 C C . GLU C 1 104 ? 51.234 37.853 141.442 1.00 16.00 98 GLU C C 1
ATOM 7360 O O . GLU C 1 104 ? 51.805 36.986 142.089 1.00 15.94 98 GLU C O 1
ATOM 7372 N N . MET C 1 105 ? 51.807 38.989 141.163 1.00 14.75 99 MET C N 1
ATOM 7373 C CA . MET C 1 105 ? 53.169 39.225 141.601 1.00 14.89 99 MET C CA 1
ATOM 7374 C C . MET C 1 105 ? 53.226 39.391 143.131 1.00 14.30 99 MET C C 1
ATOM 7375 O O . MET C 1 105 ? 52.242 39.813 143.770 1.00 14.11 99 MET C O 1
ATOM 7389 N N . ALA C 1 106 ? 54.406 39.091 143.679 1.00 14.84 100 ALA C N 1
ATOM 7390 C CA . ALA C 1 106 ? 54.648 39.240 145.108 1.00 14.01 100 ALA C CA 1
ATOM 7391 C C . ALA C 1 106 ? 54.843 40.705 145.443 1.00 13.58 100 ALA C C 1
ATOM 7392 O O . ALA C 1 106 ? 54.964 41.579 144.586 1.00 14.16 100 ALA C O 1
ATOM 7399 N N . GLN C 1 107 ? 54.945 40.994 146.760 1.00 13.50 101 GLN C N 1
ATOM 7400 C CA . GLN C 1 107 ? 54.905 42.386 147.195 1.00 13.04 101 GLN C CA 1
ATOM 7401 C C . GLN C 1 107 ? 56.200 43.101 146.775 1.00 13.18 101 GLN C C 1
ATOM 7402 O O . GLN C 1 107 ? 56.201 44.250 146.329 1.00 14.05 101 GLN C O 1
ATOM 7416 N N . ASP C 1 108 ? 57.313 42.415 146.846 1.00 12.79 102 ASP C N 1
ATOM 7417 C CA . ASP C 1 108 ? 58.595 42.969 146.394 1.00 15.45 102 ASP C CA 1
ATOM 7418 C C . ASP C 1 108 ? 58.629 43.232 144.894 1.00 15.45 102 ASP C C 1
ATOM 7419 O O . ASP C 1 108 ? 59.118 44.287 144.457 1.00 15.83 102 ASP C O 1
ATOM 7428 N N . GLU C 1 109 ? 58.130 42.315 144.099 1.00 15.30 103 GLU C N 1
ATOM 7429 C CA . GLU C 1 109 ? 58.045 42.492 142.661 1.00 15.46 103 GLU C CA 1
ATOM 7430 C C . GLU C 1 109 ? 57.240 43.717 142.304 1.00 15.16 103 GLU C C 1
ATOM 7431 O O . GLU C 1 109 ? 57.670 44.530 141.470 1.00 16.13 103 GLU C O 1
ATOM 7443 N N . ARG C 1 110 ? 56.101 43.917 142.976 1.00 14.19 104 ARG C N 1
ATOM 7444 C CA . ARG C 1 110 ? 55.260 45.070 142.676 1.00 13.51 104 ARG C CA 1
ATOM 7445 C C . ARG C 1 110 ? 55.895 46.362 143.144 1.00 13.65 104 ARG C C 1
ATOM 7446 O O . ARG C 1 110 ? 55.872 47.368 142.425 1.00 14.44 104 ARG C O 1
ATOM 7467 N N . ARG C 1 111 ? 56.466 46.377 144.337 1.00 13.72 105 ARG C N 1
ATOM 7468 C CA . ARG C 1 111 ? 57.130 47.567 144.824 1.00 14.86 105 ARG C CA 1
ATOM 7469 C C . ARG C 1 111 ? 58.264 47.971 143.863 1.00 14.96 105 ARG C C 1
ATOM 7470 O O . ARG C 1 111 ? 58.448 49.160 143.582 1.00 15.88 105 ARG C O 1
ATOM 7491 N N . ASP C 1 112 ? 59.025 47.002 143.371 1.00 16.10 106 ASP C N 1
ATOM 7492 C CA . ASP C 1 112 ? 60.134 47.289 142.471 1.00 17.40 106 ASP C CA 1
ATOM 7493 C C . ASP C 1 112 ? 59.639 47.934 141.199 1.00 17.35 106 ASP C C 1
ATOM 7494 O O . ASP C 1 112 ? 60.265 48.881 140.714 1.00 18.37 106 ASP C O 1
ATOM 7503 N N . ILE C 1 113 ? 58.539 47.471 140.649 1.00 16.55 107 ILE C N 1
ATOM 7504 C CA . ILE C 1 113 ? 58.005 48.115 139.475 1.00 16.40 107 ILE C CA 1
ATOM 7505 C C . ILE C 1 113 ? 57.506 49.497 139.794 1.00 16.24 107 ILE C C 1
ATOM 7506 O O . ILE C 1 113 ? 57.738 50.446 139.048 1.00 16.42 107 ILE C O 1
ATOM 7522 N N . PHE C 1 114 ? 56.740 49.603 140.872 1.00 15.06 108 PHE C N 1
ATOM 7523 C CA . PHE C 1 114 ? 56.037 50.839 141.203 1.00 14.88 108 PHE C CA 1
ATOM 7524 C C . PHE C 1 114 ? 57.005 51.988 141.451 1.00 15.59 108 PHE C C 1
ATOM 7525 O O . PHE C 1 114 ? 56.803 53.095 140.918 1.00 15.65 108 PHE C O 1
ATOM 7542 N N . GLU C 1 115 ? 58.089 51.756 142.206 1.00 15.50 109 GLU C N 1
ATOM 7543 C CA . GLU C 1 115 ? 59.044 52.821 142.545 1.00 17.47 109 GLU C CA 1
ATOM 7544 C C . GLU C 1 115 ? 60.416 52.681 141.902 1.00 18.10 109 GLU C C 1
ATOM 7545 O O . GLU C 1 115 ? 60.914 53.623 141.238 1.00 18.62 109 GLU C O 1
ATOM 7557 N N . ARG C 1 116 ? 61.051 51.535 142.077 1.00 19.10 110 ARG C N 1
ATOM 7558 C CA . ARG C 1 116 ? 62.410 51.423 141.578 1.00 20.83 110 ARG C CA 1
ATOM 7559 C C . ARG C 1 116 ? 62.479 51.622 140.067 1.00 21.42 110 ARG C C 1
ATOM 7560 O O . ARG C 1 116 ? 63.357 52.339 139.568 1.00 22.56 110 ARG C O 1
ATOM 7581 N N . GLU C 1 117 ? 61.537 51.045 139.325 1.00 20.43 111 GLU C N 1
ATOM 7582 C CA . GLU C 1 117 ? 61.512 51.185 137.890 1.00 20.68 111 GLU C CA 1
ATOM 7583 C C . GLU C 1 117 ? 60.674 52.329 137.426 1.00 20.45 111 GLU C C 1
ATOM 7584 O O . GLU C 1 117 ? 61.151 53.045 136.508 1.00 21.89 111 GLU C O 1
ATOM 7596 N N . SER C 1 118 ? 59.492 52.580 138.012 1.00 18.78 112 SER C N 1
ATOM 7597 C CA . SER C 1 118 ? 58.618 53.601 137.449 1.00 18.07 112 SER C CA 1
ATOM 7598 C C . SER C 1 118 ? 58.700 54.944 138.169 1.00 17.57 112 SER C C 1
ATOM 7599 O O . SER C 1 118 ? 58.206 55.939 137.637 1.00 18.92 112 SER C O 1
ATOM 7607 N N . HIS C 1 119 ? 59.254 55.003 139.385 1.00 16.28 113 HIS C N 1
ATOM 7608 C CA . HIS C 1 119 ? 59.345 56.256 140.108 1.00 17.05 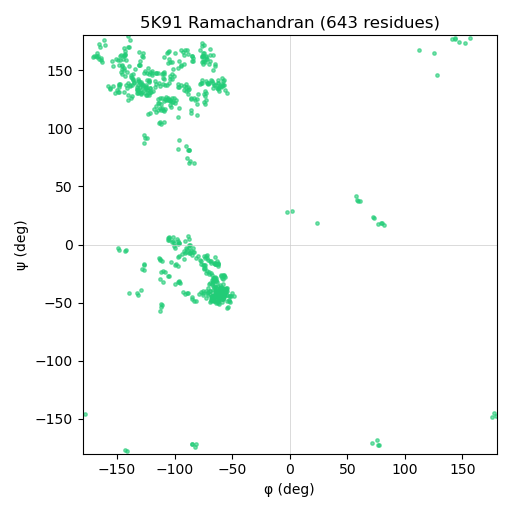113 HIS C CA 1
ATOM 7609 C C . HIS C 1 119 ? 57.980 56.933 140.351 1.00 16.74 113 HIS C C 1
ATOM 7610 O O . HIS C 1 119 ? 57.941 58.160 140.260 1.00 16.90 113 HIS C O 1
ATOM 7624 N N . HIS C 1 120 ? 56.894 56.206 140.639 1.00 16.45 114 HIS C N 1
ATOM 7625 C CA . HIS C 1 120 ? 55.564 56.768 140.736 1.00 16.12 114 HIS C CA 1
ATOM 7626 C C . HIS C 1 120 ? 55.567 57.930 141.688 1.00 16.25 114 HIS C C 1
ATOM 7627 O O . HIS C 1 120 ? 55.102 59.023 141.341 1.00 15.58 114 HIS C O 1
ATOM 7641 N N . THR C 1 121 ? 56.153 57.732 142.860 1.00 15.82 115 THR C N 1
ATOM 7642 C CA . THR C 1 121 ? 56.128 58.768 143.892 1.00 17.05 115 THR C CA 1
ATOM 7643 C C . THR C 1 121 ? 57.055 59.932 143.533 1.00 16.32 115 THR C C 1
ATOM 7644 O O . THR C 1 121 ? 56.672 61.065 143.707 1.00 16.33 115 THR C O 1
ATOM 7655 N N . ALA C 1 122 ? 58.253 59.643 143.095 1.00 16.99 116 ALA C N 1
ATOM 7656 C CA . ALA C 1 122 ? 59.193 60.716 142.801 1.00 18.21 116 ALA C CA 1
ATOM 7657 C C . ALA C 1 122 ? 58.659 61.574 141.667 1.00 17.77 116 ALA C C 1
ATOM 7658 O O . ALA C 1 122 ? 58.732 62.805 141.692 1.00 18.81 116 ALA C O 1
ATOM 7665 N N . VAL C 1 123 ? 58.088 60.950 140.655 1.00 17.06 117 VAL C N 1
ATOM 7666 C CA . VAL C 1 123 ? 57.496 61.719 139.548 1.00 16.50 117 VAL C CA 1
ATOM 7667 C C . VAL C 1 123 ? 56.298 62.512 140.057 1.00 15.06 117 VAL C C 1
ATOM 7668 O O . VAL C 1 123 ? 56.152 63.729 139.787 1.00 16.09 117 VAL C O 1
ATOM 7681 N N . GLY C 1 124 ? 55.359 61.862 140.809 1.00 14.30 118 GLY C N 1
ATOM 7682 C CA . GLY C 1 124 ? 54.203 62.568 141.317 1.00 14.74 118 GLY C CA 1
ATOM 7683 C C . GLY C 1 124 ? 54.564 63.766 142.136 1.00 15.51 118 GLY C C 1
ATOM 7684 O O . GLY C 1 124 ? 53.867 64.804 142.061 1.00 15.82 118 GLY C O 1
ATOM 7688 N N . LEU C 1 125 ? 55.600 63.632 142.968 1.00 15.75 119 LEU C N 1
ATOM 7689 C CA . LEU C 1 125 ? 56.013 64.727 143.839 1.00 16.52 119 LEU C CA 1
ATOM 7690 C C . LEU C 1 125 ? 56.342 65.988 143.047 1.00 17.41 119 LEU C C 1
ATOM 7691 O O . LEU C 1 125 ? 56.233 67.084 143.594 1.00 18.40 119 LEU C O 1
ATOM 7707 N N . GLU C 1 126 ? 56.740 65.867 141.781 1.00 17.52 120 GLU C N 1
ATOM 7708 C CA . GLU C 1 126 ? 57.068 67.044 140.955 1.00 17.85 120 GLU C CA 1
ATOM 7709 C C . GLU C 1 126 ? 55.859 67.898 140.686 1.00 18.14 120 GLU C C 1
ATOM 7710 O O . GLU C 1 126 ? 56.043 69.040 140.271 1.00 19.17 120 GLU C O 1
ATOM 7722 N N . TYR C 1 127 ? 54.636 67.392 140.907 1.00 17.16 121 TYR C N 1
ATOM 7723 C CA . TYR C 1 127 ? 53.397 68.086 140.607 1.00 16.94 121 TYR C CA 1
ATOM 7724 C C . TYR C 1 127 ? 52.728 68.612 141.849 1.00 16.62 121 TYR C C 1
ATOM 7725 O O . TYR C 1 127 ? 51.591 69.098 141.758 1.00 17.02 121 TYR C O 1
ATOM 7743 N N . LEU C 1 128 ? 53.369 68.457 142.992 1.00 16.00 122 LEU C N 1
ATOM 7744 C CA . LEU C 1 128 ? 52.882 69.029 144.264 1.00 16.12 122 LEU C CA 1
ATOM 7745 C C . LEU C 1 128 ? 53.662 70.312 144.560 1.00 17.42 122 LEU C C 1
ATOM 7746 O O . LEU C 1 128 ? 54.854 70.407 144.194 1.00 18.96 122 LEU C O 1
ATOM 7762 N N . PRO C 1 129 ? 53.060 71.360 145.154 1.00 18.00 123 PRO C N 1
ATOM 7763 C CA . PRO C 1 129 ? 51.728 71.312 145.756 1.00 17.97 123 PRO C CA 1
ATOM 7764 C C . PRO C 1 129 ? 50.525 71.607 144.844 1.00 16.86 123 PRO C C 1
ATOM 7765 O O . PRO C 1 129 ? 49.427 71.631 145.352 1.00 18.07 123 PRO C O 1
ATOM 7776 N N . GLY C 1 130 ? 50.714 71.754 143.536 1.00 17.24 124 GLY C N 1
ATOM 7777 C CA . GLY C 1 130 ? 49.613 72.114 142.693 1.00 16.96 124 GLY C CA 1
ATOM 7778 C C . GLY C 1 130 ? 48.459 71.129 142.756 1.00 15.92 124 GLY C C 1
ATOM 7779 O O . GLY C 1 130 ? 47.306 71.513 142.787 1.00 14.96 124 GLY C O 1
ATOM 7783 N N . VAL C 1 131 ? 48.767 69.839 142.659 1.00 15.36 125 VAL C N 1
ATOM 7784 C CA . VAL C 1 131 ? 47.738 68.801 142.512 1.00 15.10 125 VAL C CA 1
ATOM 7785 C C . VAL C 1 131 ? 47.477 68.133 143.852 1.00 14.45 125 VAL C C 1
ATOM 7786 O O . VAL C 1 131 ? 48.415 67.614 144.470 1.00 14.64 125 VAL C O 1
ATOM 7799 N N . ALA C 1 132 ? 46.194 68.116 144.245 1.00 14.26 126 ALA C N 1
ATOM 7800 C CA . ALA C 1 132 ? 45.732 67.347 145.393 1.00 13.50 126 ALA C CA 1
ATOM 7801 C C . ALA C 1 132 ? 45.156 66.024 144.887 1.00 13.40 126 ALA C C 1
ATOM 7802 O O . ALA C 1 132 ? 44.733 65.929 143.733 1.00 14.31 126 ALA C O 1
ATOM 7809 N N . ARG C 1 133 ? 45.214 64.981 145.694 1.00 13.34 127 ARG C N 1
ATOM 7810 C CA . ARG C 1 133 ? 44.867 63.645 145.245 1.00 12.68 127 ARG C CA 1
ATOM 7811 C C . ARG C 1 133 ? 44.124 62.877 146.342 1.00 12.78 127 ARG C C 1
ATOM 7812 O O . ARG C 1 133 ? 44.315 63.145 147.531 1.00 13.82 127 ARG C O 1
ATOM 7833 N N . ARG C 1 134 ? 43.387 61.847 145.919 1.00 13.32 128 ARG C N 1
ATOM 7834 C CA . ARG C 1 134 ? 42.805 60.836 146.796 1.00 13.76 128 ARG C CA 1
ATOM 7835 C C . ARG C 1 134 ? 42.865 59.509 146.046 1.00 13.42 128 ARG C C 1
ATOM 7836 O O . ARG C 1 134 ? 42.542 59.441 144.856 1.00 15.09 128 ARG C O 1
ATOM 7857 N N . LEU C 1 135 ? 43.351 58.490 146.681 1.00 12.30 129 LEU C N 1
ATOM 7858 C CA . LEU C 1 135 ? 43.371 57.121 146.168 1.00 11.95 129 LEU C CA 1
ATOM 7859 C C . LEU C 1 135 ? 42.340 56.276 146.856 1.00 12.04 129 LEU C C 1
ATOM 7860 O O . LEU C 1 135 ? 42.306 56.197 148.084 1.00 12.65 129 LEU C O 1
ATOM 7876 N N . LEU C 1 136 ? 41.521 55.667 146.061 1.00 11.77 130 LEU C N 1
ATOM 7877 C CA . LEU C 1 136 ? 40.570 54.703 146.529 1.00 11.29 130 LEU C CA 1
ATOM 7878 C C . LEU C 1 136 ? 40.723 53.351 145.861 1.00 10.84 130 LEU C C 1
ATOM 7879 O O . LEU C 1 136 ? 41.122 53.255 144.679 1.00 11.36 130 LEU C O 1
ATOM 7895 N N . HIS C 1 137 ? 40.429 52.296 146.619 1.00 11.61 131 HIS C N 1
ATOM 7896 C CA . HIS C 1 137 ? 40.639 50.917 146.203 1.00 12.06 131 HIS C CA 1
ATOM 7897 C C . HIS C 1 137 ? 39.309 50.236 145.957 1.00 12.84 131 HIS C C 1
ATOM 7898 O O . HIS C 1 137 ? 38.363 50.435 146.731 1.00 13.46 131 HIS C O 1
ATOM 7912 N N . CYS C 1 138 ? 39.186 49.469 144.919 1.00 13.05 132 CYS C N 1
ATOM 7913 C CA . CYS C 1 138 ? 37.918 48.820 144.666 1.00 14.00 132 CYS C CA 1
ATOM 7914 C C . CYS C 1 138 ? 38.047 47.411 144.104 1.00 13.31 132 CYS C C 1
ATOM 7915 O O . CYS C 1 138 ? 36.992 46.767 143.985 1.00 13.32 132 CYS C O 1
ATOM 7923 N N . ARG C 1 139 ? 39.171 46.874 143.773 1.00 12.58 133 ARG C N 1
ATOM 7924 C CA . ARG C 1 139 ? 39.260 45.486 143.305 1.00 12.59 133 ARG C CA 1
ATOM 7925 C C . ARG C 1 139 ? 38.624 44.556 144.306 1.00 12.88 133 ARG C C 1
ATOM 7926 O O . ARG C 1 139 ? 37.905 43.627 143.929 1.00 13.58 133 ARG C O 1
ATOM 7947 N N . ASP C 1 140 ? 38.896 44.762 145.600 1.00 13.67 134 ASP C N 1
ATOM 7948 C CA . ASP C 1 140 ? 38.375 43.876 146.649 1.00 14.72 134 ASP C CA 1
ATOM 7949 C C . ASP C 1 140 ? 36.884 43.950 146.855 1.00 16.23 134 ASP C C 1
ATOM 7950 O O . ASP C 1 140 ? 36.299 43.064 147.514 1.00 18.54 134 ASP C O 1
ATOM 7959 N N . LEU C 1 141 ? 36.258 44.974 146.299 1.00 14.93 135 LEU C N 1
ATOM 7960 C CA . LEU C 1 141 ? 34.823 45.071 146.291 1.00 16.53 135 LEU C CA 1
ATOM 7961 C C . LEU C 1 141 ? 34.221 44.357 145.087 1.00 17.25 135 LEU C C 1
ATOM 7962 O O . LEU C 1 141 ? 33.022 44.282 144.992 1.00 18.64 135 LEU C O 1
ATOM 7978 N N . GLY C 1 142 ? 34.981 43.752 144.207 1.00 17.73 136 GLY C N 1
ATOM 7979 C CA . GLY C 1 142 ? 34.419 43.109 143.024 1.00 17.88 136 GLY C CA 1
ATOM 7980 C C . GLY C 1 142 ? 34.027 44.079 141.950 1.00 17.91 136 GLY C C 1
ATOM 7981 O O . GLY C 1 142 ? 33.303 43.695 141.026 1.00 18.92 136 GLY C O 1
ATOM 7985 N N . GLU C 1 143 ? 34.527 45.307 141.988 1.00 17.82 137 GLU C N 1
ATOM 7986 C CA . GLU C 1 143 ? 34.177 46.272 140.949 1.00 16.51 137 GLU C CA 1
ATOM 7987 C C . GLU C 1 143 ? 34.972 45.994 139.667 1.00 16.91 137 GLU C C 1
ATOM 7988 O O . GLU C 1 143 ? 35.943 45.254 139.642 1.00 17.99 137 GLU C O 1
ATOM 8000 N N . GLU C 1 144 ? 34.530 46.646 138.595 1.00 17.18 138 GLU C N 1
ATOM 8001 C CA . GLU C 1 144 ? 35.149 46.512 137.282 1.00 19.54 138 GLU C CA 1
ATOM 8002 C C . GLU C 1 144 ? 36.471 47.230 137.154 1.00 18.80 138 GLU C C 1
ATOM 8003 O O . GLU C 1 144 ? 37.286 46.780 136.389 1.00 22.92 138 GLU C O 1
ATOM 8015 N N . PHE C 1 145 ? 36.786 48.219 137.965 1.00 16.42 139 PHE C N 1
ATOM 8016 C CA . PHE C 1 145 ? 38.091 48.825 138.059 1.00 14.46 139 PHE C CA 1
ATOM 8017 C C . PHE C 1 145 ? 38.706 48.326 139.324 1.00 13.84 139 PHE C C 1
ATOM 8018 O O . PHE C 1 145 ? 38.053 47.796 140.232 1.00 14.38 139 PHE C O 1
ATOM 8035 N N . ASP C 1 146 ? 39.982 48.551 139.451 1.00 12.77 140 ASP C N 1
ATOM 8036 C CA . ASP C 1 146 ? 40.723 48.254 140.687 1.00 12.34 140 ASP C CA 1
ATOM 8037 C C . ASP C 1 146 ? 40.905 49.460 141.595 1.00 12.09 140 ASP C C 1
ATOM 8038 O O . ASP C 1 146 ? 41.065 49.296 142.809 1.00 12.34 140 ASP C O 1
ATOM 8047 N N . PHE C 1 147 ? 41.024 50.656 141.001 1.00 12.05 141 PHE C N 1
ATOM 8048 C CA . PHE C 1 147 ? 41.188 51.839 141.777 1.00 10.58 141 PHE C CA 1
ATOM 8049 C C . PHE C 1 147 ? 40.380 52.954 141.203 1.00 11.97 141 PHE C C 1
ATOM 8050 O O . PHE C 1 147 ? 40.116 53.006 139.980 1.00 12.24 141 PHE C O 1
ATOM 8067 N N . LEU C 1 148 ? 40.010 53.885 142.077 1.00 11.10 142 LEU C N 1
ATOM 8068 C CA . LEU C 1 148 ? 39.487 55.168 141.652 1.00 12.47 142 LEU C CA 1
ATOM 8069 C C . LEU C 1 148 ? 40.476 56.207 142.120 1.00 12.59 142 LEU C C 1
ATOM 8070 O O . LEU C 1 148 ? 40.708 56.330 143.338 1.00 13.05 142 LEU C O 1
ATOM 8086 N N . THR C 1 149 ? 41.047 56.932 141.199 1.00 11.67 143 THR C N 1
ATOM 8087 C CA . THR C 1 149 ? 42.006 57.968 141.508 1.00 11.38 143 THR C CA 1
ATOM 8088 C C . THR C 1 149 ? 41.343 59.297 141.298 1.00 12.42 143 THR C C 1
ATOM 8089 O O . THR C 1 149 ? 40.643 59.478 140.324 1.00 14.00 143 THR C O 1
ATOM 8100 N N . TRP C 1 150 ? 41.562 60.223 142.220 1.00 11.83 144 TRP C N 1
ATOM 8101 C CA . TRP C 1 150 ? 40.922 61.535 142.167 1.00 12.69 144 TRP C CA 1
ATOM 8102 C C . TRP C 1 150 ? 42.005 62.593 142.276 1.00 12.93 144 TRP C C 1
ATOM 8103 O O . TRP C 1 150 ? 42.868 62.498 143.129 1.00 12.16 144 TRP C O 1
ATOM 8124 N N . PHE C 1 151 ? 41.930 63.644 141.471 1.00 12.13 145 PHE C N 1
ATOM 8125 C CA . PHE C 1 151 ? 42.901 64.743 141.463 1.00 12.15 145 PHE C CA 1
ATOM 8126 C C . PHE C 1 151 ? 42.131 66.045 141.350 1.00 13.11 145 PHE C C 1
ATOM 8127 O O . PHE C 1 151 ? 41.129 66.068 140.636 1.00 14.39 145 PHE C O 1
ATOM 8144 N N . GLU C 1 152 ? 42.630 67.083 142.027 1.00 13.17 146 GLU C N 1
ATOM 8145 C CA . GLU C 1 152 ? 41.972 68.370 141.907 1.00 14.31 146 GLU C CA 1
ATOM 8146 C C . GLU C 1 152 ? 43.016 69.449 141.988 1.00 13.81 146 GLU C C 1
ATOM 8147 O O . GLU C 1 152 ? 44.063 69.329 142.672 1.00 14.10 146 GLU C O 1
ATOM 8159 N N . PHE C 1 153 ? 42.732 70.536 141.286 1.00 13.93 147 PHE C N 1
ATOM 8160 C CA . PHE C 1 153 ? 43.730 71.590 141.094 1.00 14.36 147 PHE C CA 1
ATOM 8161 C C . PHE C 1 153 ? 43.079 72.828 140.505 1.00 15.12 147 PHE C C 1
ATOM 8162 O O . PHE C 1 153 ? 41.999 72.770 139.927 1.00 14.83 147 PHE C O 1
ATOM 8179 N N . ALA C 1 154 ? 43.785 73.942 140.628 1.00 15.30 148 ALA C N 1
ATOM 8180 C CA . ALA C 1 154 ? 43.400 75.165 139.971 1.00 16.23 148 ALA C CA 1
ATOM 8181 C C . ALA C 1 154 ? 43.728 75.066 138.485 1.00 16.67 148 ALA C C 1
ATOM 8182 O O . ALA C 1 154 ? 44.601 74.311 138.076 1.00 16.21 148 ALA C O 1
ATOM 8189 N N . PRO C 1 155 ? 43.065 75.856 137.650 1.00 18.12 149 PRO C N 1
ATOM 8190 C CA . PRO C 1 155 ? 43.279 75.742 136.189 1.00 20.11 149 PRO C CA 1
ATOM 8191 C C . PRO C 1 155 ? 44.696 75.975 135.723 1.00 20.55 149 PRO C C 1
ATOM 8192 O O . PRO C 1 155 ? 45.097 75.397 134.691 1.00 22.03 149 PRO C O 1
ATOM 8203 N N . GLU C 1 156 ? 45.485 76.734 136.456 1.00 21.30 150 GLU C N 1
ATOM 8204 C CA . GLU C 1 156 ? 46.877 76.954 136.081 1.00 23.65 150 GLU C CA 1
ATOM 8205 C C . GLU C 1 156 ? 47.689 75.685 136.067 1.00 22.57 150 GLU C C 1
ATOM 8206 O O . GLU C 1 156 ? 48.743 75.670 135.447 1.00 23.76 150 GLU C O 1
ATOM 8218 N N . HIS C 1 157 ? 47.218 74.597 136.675 1.00 20.01 151 HIS C N 1
ATOM 8219 C CA . HIS C 1 157 ? 47.945 73.351 136.691 1.00 19.05 151 HIS C CA 1
ATOM 8220 C C . HIS C 1 157 ? 47.442 72.309 135.700 1.00 18.88 151 HIS C C 1
ATOM 8221 O O . HIS C 1 157 ? 47.959 71.198 135.690 1.00 18.59 151 HIS C O 1
ATOM 8235 N N . SER C 1 158 ? 46.493 72.663 134.844 1.00 19.08 152 SER C N 1
ATOM 8236 C CA . SER C 1 158 ? 45.919 71.689 133.920 1.00 19.89 152 SER C CA 1
ATOM 8237 C C . SER C 1 158 ? 46.969 71.161 132.937 1.00 19.46 152 SER C C 1
ATOM 8238 O O . SER C 1 158 ? 47.028 69.960 132.667 1.00 18.38 152 SER C O 1
ATOM 8246 N N A SER C 1 159 ? 47.779 72.053 132.375 0.55 19.90 153 SER C N 1
ATOM 8247 N N B SER C 1 159 ? 47.774 72.057 132.365 0.45 19.36 153 SER C N 1
ATOM 8248 C CA A SER C 1 159 ? 48.746 71.565 131.392 0.55 20.19 153 SER C CA 1
ATOM 8249 C CA B SER C 1 159 ? 48.791 71.591 131.419 0.45 19.14 153 SER C CA 1
ATOM 8250 C C A SER C 1 159 ? 49.818 70.687 132.048 0.55 18.83 153 SER C C 1
ATOM 8251 C C B SER C 1 159 ? 49.779 70.651 132.089 0.45 17.91 153 SER C C 1
ATOM 8252 O O A SER C 1 159 ? 50.259 69.698 131.448 0.55 19.16 153 SER C O 1
ATOM 8253 O O B SER C 1 159 ? 50.122 69.598 131.539 0.45 17.42 153 SER C O 1
ATOM 8268 N N . ALA C 1 160 ? 50.232 71.002 133.278 1.00 18.36 154 ALA C N 1
ATOM 8269 C CA . ALA C 1 160 ? 51.187 70.155 133.991 1.00 18.58 154 ALA C CA 1
ATOM 8270 C C . ALA C 1 160 ? 50.563 68.801 134.303 1.00 17.68 154 ALA C C 1
ATOM 8271 O O . ALA C 1 160 ? 51.196 67.761 134.146 1.00 17.22 154 ALA C O 1
ATOM 8279 N N . PHE C 1 161 ? 49.290 68.802 134.738 1.00 16.77 155 PHE C N 1
ATOM 8280 C CA . PHE C 1 161 ? 48.612 67.538 135.008 1.00 16.16 155 PHE C CA 1
ATOM 8281 C C . PHE C 1 161 ? 48.569 66.671 133.754 1.00 16.22 155 PHE C C 1
ATOM 8282 O O . PHE C 1 161 ? 48.800 65.456 133.827 1.00 15.54 155 PHE C O 1
ATOM 8299 N N . ASN C 1 162 ? 48.253 67.272 132.600 1.00 16.26 156 ASN C N 1
ATOM 8300 C CA . ASN C 1 162 ? 48.276 66.506 131.374 1.00 16.96 156 ASN C CA 1
ATOM 8301 C C . ASN C 1 162 ? 49.648 65.903 131.093 1.00 16.70 156 ASN C C 1
ATOM 8302 O O . ASN C 1 162 ? 49.745 64.764 130.601 1.00 17.68 156 ASN C O 1
ATOM 8313 N N . GLU C 1 163 ? 50.712 66.631 131.410 1.00 16.94 157 GLU C N 1
ATOM 8314 C CA . GLU C 1 163 ? 52.079 66.123 131.253 1.00 17.85 157 GLU C CA 1
ATOM 8315 C C . GLU C 1 163 ? 52.310 64.932 132.162 1.00 16.45 157 GLU C C 1
ATOM 8316 O O . GLU C 1 163 ? 52.843 63.902 131.751 1.00 16.66 157 GLU C O 1
ATOM 8328 N N . LEU C 1 164 ? 51.858 65.054 133.407 1.00 15.83 158 LEU C N 1
ATOM 8329 C CA . LEU C 1 164 ? 52.040 63.972 134.355 1.00 15.73 158 LEU C CA 1
ATOM 8330 C C . LEU C 1 164 ? 51.366 62.704 133.852 1.00 14.78 158 LEU C C 1
ATOM 8331 O O . LEU C 1 164 ? 51.937 61.594 133.957 1.00 15.81 158 LEU C O 1
ATOM 8347 N N . LEU C 1 165 ? 50.145 62.814 133.325 1.00 14.50 159 LEU C N 1
ATOM 8348 C CA . LEU C 1 165 ? 49.447 61.643 132.824 1.00 14.79 159 LEU C CA 1
ATOM 8349 C C . LEU C 1 165 ? 50.269 60.958 131.750 1.00 15.17 159 LEU C C 1
ATOM 8350 O O . LEU C 1 165 ? 50.391 59.747 131.745 1.00 15.78 159 LEU C O 1
ATOM 8366 N N . LEU C 1 166 ? 50.832 61.720 130.831 1.00 15.75 160 LEU C N 1
ATOM 8367 C CA . LEU C 1 166 ? 51.634 61.083 129.781 1.00 16.25 160 LEU C CA 1
ATOM 8368 C C . LEU C 1 166 ? 52.940 60.489 130.311 1.00 15.80 160 LEU C C 1
ATOM 8369 O O . LEU C 1 166 ? 53.368 59.441 129.841 1.00 16.64 160 LEU C O 1
ATOM 8385 N N . ARG C 1 167 ? 53.543 61.080 131.300 1.00 16.83 161 ARG C N 1
ATOM 8386 C CA . ARG C 1 167 ? 54.739 60.480 131.910 1.00 18.07 161 ARG C CA 1
ATOM 8387 C C . ARG C 1 167 ? 54.400 59.155 132.588 1.00 18.22 161 ARG C C 1
ATOM 8388 O O . ARG C 1 167 ? 55.134 58.161 132.444 1.00 19.25 161 ARG C O 1
ATOM 8409 N N A MET C 1 168 ? 53.291 59.134 133.340 0.44 17.72 162 MET C N 1
ATOM 8410 N N B MET C 1 168 ? 53.274 59.106 133.306 0.56 17.45 162 MET C N 1
ATOM 8411 C CA A MET C 1 168 ? 52.861 57.896 133.977 0.44 17.20 162 MET C CA 1
ATOM 8412 C CA B MET C 1 168 ? 52.929 57.844 133.952 0.56 16.75 162 MET C CA 1
ATOM 8413 C C A MET C 1 168 ? 52.642 56.816 132.933 0.44 16.79 162 MET C C 1
ATOM 8414 C C B MET C 1 168 ? 52.625 56.782 132.920 0.56 16.80 162 MET C C 1
ATOM 8415 O O A MET C 1 168 ? 53.081 55.667 133.108 0.44 16.74 162 MET C O 1
ATOM 8416 O O B MET C 1 168 ? 52.982 55.602 133.102 0.56 17.00 162 MET C O 1
ATOM 8443 N N . ARG C 1 169 ? 51.955 57.159 131.833 1.00 16.76 163 ARG C N 1
ATOM 8444 C CA . ARG C 1 169 ? 51.615 56.171 130.828 1.00 17.93 163 ARG C CA 1
ATOM 8445 C C . ARG C 1 169 ? 52.848 55.642 130.116 1.00 17.87 163 ARG C C 1
ATOM 8446 O O . ARG C 1 169 ? 52.767 54.566 129.536 1.00 19.60 163 ARG C O 1
ATOM 8468 N N . ALA C 1 170 ? 53.978 56.318 130.200 1.00 19.08 164 ALA C N 1
ATOM 8469 C CA . ALA C 1 170 ? 55.244 55.835 129.612 1.00 20.76 164 ALA C CA 1
ATOM 8470 C C . ALA C 1 170 ? 56.018 54.882 130.542 1.00 21.28 164 ALA C C 1
ATOM 8471 O O . ALA C 1 170 ? 57.009 54.263 130.108 1.00 23.69 164 ALA C O 1
ATOM 8478 N N . SER C 1 171 ? 55.560 54.688 131.784 1.00 20.15 165 SER C N 1
ATOM 8479 C CA . SER C 1 171 ? 56.308 53.955 132.783 1.00 19.63 165 SER C CA 1
ATOM 8480 C C . SER C 1 171 ? 56.081 52.449 132.699 1.00 19.46 165 SER C C 1
ATOM 8481 O O . SER C 1 171 ? 55.096 51.963 132.163 1.00 18.85 165 SER C O 1
ATOM 8489 N N . LYS C 1 172 ? 56.977 51.709 133.310 1.00 19.27 166 LYS C N 1
ATOM 8490 C CA . LYS C 1 172 ? 56.830 50.256 133.333 1.00 19.66 166 LYS C CA 1
ATOM 8491 C C . LYS C 1 172 ? 55.541 49.850 134.033 1.00 18.47 166 LYS C C 1
ATOM 8492 O O . LYS C 1 172 ? 54.887 48.888 133.659 1.00 18.29 166 LYS C O 1
ATOM 8511 N N . GLU C 1 173 ? 55.178 50.557 135.090 1.00 17.01 167 GLU C N 1
ATOM 8512 C CA . GLU C 1 173 ? 53.950 50.227 135.843 1.00 16.45 167 GLU C CA 1
ATOM 8513 C C . GLU C 1 173 ? 52.764 50.225 134.911 1.00 16.13 167 GLU C C 1
ATOM 8514 O O . GLU C 1 173 ? 51.848 49.399 135.036 1.00 15.14 167 GLU C O 1
ATOM 8526 N N . TRP C 1 174 ? 52.728 51.161 133.950 1.00 15.94 168 TRP C N 1
ATOM 8527 C CA . TRP C 1 174 ? 51.586 51.276 133.092 1.00 16.36 168 TRP C CA 1
ATOM 8528 C C . TRP C 1 174 ? 51.514 50.153 132.069 1.00 16.30 168 TRP C C 1
ATOM 8529 O O . TRP C 1 174 ? 50.471 49.963 131.456 1.00 16.72 168 TRP C O 1
ATOM 8550 N N . GLU C 1 175 ? 52.576 49.364 131.915 1.00 16.58 169 GLU C N 1
ATOM 8551 C CA . GLU C 1 175 ? 52.496 48.170 131.071 1.00 17.81 169 GLU C CA 1
ATOM 8552 C C . GLU C 1 175 ? 51.471 47.189 131.623 1.00 17.41 169 GLU C C 1
ATOM 8553 O O . GLU C 1 175 ? 50.977 46.336 130.897 1.00 19.38 169 GLU C O 1
ATOM 8565 N N . TYR C 1 176 ? 51.091 47.324 132.894 1.00 15.94 170 TYR C N 1
ATOM 8566 C CA . TYR C 1 176 ? 50.136 46.437 133.514 1.00 15.58 170 TYR C CA 1
ATOM 8567 C C . TYR C 1 176 ? 48.768 47.046 133.630 1.00 16.33 170 TYR C C 1
ATOM 8568 O O . TYR C 1 176 ? 47.864 46.382 134.149 1.00 17.76 170 TYR C O 1
ATOM 8586 N N . VAL C 1 177 ? 48.573 48.264 133.137 1.00 15.39 171 VAL C N 1
ATOM 8587 C CA . VAL C 1 177 ? 47.254 48.883 133.160 1.00 16.13 171 VAL C CA 1
ATOM 8588 C C . VAL C 1 177 ? 46.448 48.406 131.967 1.00 16.96 171 VAL C C 1
ATOM 8589 O O . VAL C 1 177 ? 46.891 48.517 130.831 1.00 19.02 171 VAL C O 1
ATOM 8602 N N . GLU C 1 178 ? 45.254 47.871 132.236 1.00 15.60 172 GLU C N 1
ATOM 8603 C CA . GLU C 1 178 ? 44.422 47.329 131.200 1.00 17.12 172 GLU C CA 1
ATOM 8604 C C . GLU C 1 178 ? 43.134 48.082 130.932 1.00 16.94 172 GLU C C 1
ATOM 8605 O O . GLU C 1 178 ? 42.525 47.880 129.874 1.00 18.60 172 GLU C O 1
ATOM 8617 N N . ARG C 1 179 ? 42.757 49.005 131.813 1.00 15.82 173 ARG C N 1
ATOM 8618 C CA . ARG C 1 179 ? 41.593 49.842 131.587 1.00 16.65 173 ARG C CA 1
ATOM 8619 C C . ARG C 1 179 ? 41.883 51.176 132.251 1.00 15.87 173 ARG C C 1
ATOM 8620 O O . ARG C 1 179 ? 42.397 51.220 133.371 1.00 16.17 173 ARG C O 1
ATOM 8641 N N . GLU C 1 180 ? 41.521 52.270 131.572 1.00 14.96 174 GLU C N 1
ATOM 8642 C CA . GLU C 1 180 ? 41.749 53.599 132.086 1.00 14.83 174 GLU C CA 1
ATOM 8643 C C . GLU C 1 180 ? 40.751 54.542 131.433 1.00 14.68 174 GLU C C 1
ATOM 8644 O O . GLU C 1 180 ? 40.616 54.497 130.200 1.00 15.75 174 GLU C O 1
ATOM 8656 N N . VAL C 1 181 ? 40.114 55.400 132.223 1.00 14.03 175 VAL C N 1
ATOM 8657 C CA . VAL C 1 181 ? 39.188 56.409 131.733 1.00 14.09 175 VAL C CA 1
ATOM 8658 C C . VAL C 1 181 ? 39.456 57.694 132.502 1.00 14.32 175 VAL C C 1
ATOM 8659 O O . VAL C 1 181 ? 39.734 57.623 133.696 1.00 15.23 175 VAL C O 1
ATOM 8672 N N . GLU C 1 182 ? 39.478 58.839 131.818 1.00 14.87 176 GLU C N 1
ATOM 8673 C CA . GLU C 1 182 ? 39.574 60.135 132.461 1.00 15.40 176 GLU C CA 1
ATOM 8674 C C . GLU C 1 182 ? 38.219 60.832 132.455 1.00 14.74 176 GLU C C 1
ATOM 8675 O O . GLU C 1 182 ? 37.647 61.058 131.376 1.00 16.00 176 GLU C O 1
ATOM 8687 N N . VAL C 1 183 ? 37.724 61.222 133.635 1.00 14.69 177 VAL C N 1
ATOM 8688 C CA . VAL C 1 183 ? 36.497 61.999 133.744 1.00 14.57 177 VAL C CA 1
ATOM 8689 C C . VAL C 1 183 ? 36.856 63.377 134.273 1.00 14.15 177 VAL C C 1
ATOM 8690 O O . VAL C 1 183 ? 37.189 63.520 135.453 1.00 14.66 177 VAL C O 1
ATOM 8703 N N . TRP C 1 184 ? 36.864 64.388 133.404 1.00 14.06 178 TRP C N 1
ATOM 8704 C CA . TRP C 1 184 ? 37.285 65.725 133.785 1.00 14.19 178 TRP C CA 1
ATOM 8705 C C . TRP C 1 184 ? 36.047 66.478 134.278 1.00 15.19 178 TRP C C 1
ATOM 8706 O O . TRP C 1 184 ? 34.995 66.447 133.612 1.00 15.95 178 TRP C O 1
ATOM 8727 N N . LEU C 1 185 ? 36.246 67.161 135.383 1.00 15.28 179 LEU C N 1
ATOM 8728 C CA . LEU C 1 185 ? 35.142 67.770 136.136 1.00 15.37 179 LEU C CA 1
ATOM 8729 C C . LEU C 1 185 ? 35.435 69.236 136.463 1.00 16.18 179 LEU C C 1
ATOM 8730 O O . LEU C 1 185 ? 36.596 69.630 136.612 1.00 16.39 179 LEU C O 1
ATOM 8746 N N . LYS C 1 186 ? 34.360 70.029 136.650 1.00 16.29 180 LYS C N 1
ATOM 8747 C CA . LYS C 1 186 ? 34.469 71.377 137.172 1.00 18.01 180 LYS C CA 1
ATOM 8748 C C . LYS C 1 186 ? 33.511 71.525 138.336 1.00 17.86 180 LYS C C 1
ATOM 8749 O O . LYS C 1 186 ? 32.378 71.041 138.293 1.00 18.02 180 LYS C O 1
ATOM 8768 N N . ARG C 1 187 ? 33.989 72.145 139.394 1.00 19.31 181 ARG C N 1
ATOM 8769 C CA . ARG C 1 187 ? 33.203 72.227 140.611 1.00 19.55 181 ARG C CA 1
ATOM 8770 C C . ARG C 1 187 ? 32.054 73.225 140.404 1.00 21.51 181 ARG C C 1
ATOM 8771 O O . ARG C 1 187 ? 32.250 74.348 139.910 1.00 24.61 181 ARG C O 1
ATOM 8792 N N . LEU C 1 188 ? 30.833 72.806 140.759 1.00 22.31 182 LEU C N 1
ATOM 8793 C CA . LEU C 1 188 ? 29.657 73.690 140.655 1.00 25.30 182 LEU C CA 1
ATOM 8794 C C . LEU C 1 188 ? 29.531 74.564 141.874 1.00 27.69 182 LEU C C 1
ATOM 8795 O O . LEU C 1 188 ? 30.045 74.277 142.944 1.00 28.62 182 LEU C O 1
ATOM 8812 N N . ASN D 1 8 ? 33.749 34.791 143.541 1.00 36.88 2 ASN D N 1
ATOM 8813 C CA . ASN D 1 8 ? 33.463 35.683 144.655 1.00 35.64 2 ASN D CA 1
ATOM 8814 C C . ASN D 1 8 ? 34.463 35.573 145.817 1.00 31.48 2 ASN D C 1
ATOM 8815 O O . ASN D 1 8 ? 34.779 34.519 146.355 1.00 30.41 2 ASN D O 1
ATOM 8825 N N . ASN D 1 9 ? 34.985 36.723 146.202 1.00 27.75 3 ASN D N 1
ATOM 8826 C CA . ASN D 1 9 ? 36.047 36.774 147.184 1.00 25.40 3 ASN D CA 1
ATOM 8827 C C . ASN D 1 9 ? 35.572 37.036 148.609 1.00 22.00 3 ASN D C 1
ATOM 8828 O O . ASN D 1 9 ? 36.437 37.124 149.486 1.00 21.07 3 ASN D O 1
ATOM 8839 N N . ARG D 1 10 ? 34.254 37.164 148.824 1.00 22.00 4 ARG D N 1
ATOM 8840 C CA . ARG D 1 10 ? 33.668 37.485 150.125 1.00 22.24 4 ARG D CA 1
ATOM 8841 C C . ARG D 1 10 ? 33.197 36.222 150.841 1.00 22.13 4 ARG D C 1
ATOM 8842 O O . ARG D 1 10 ? 32.563 35.343 150.252 1.00 22.80 4 ARG D O 1
ATOM 8863 N N . TYR D 1 11 ? 33.508 36.146 152.118 1.00 20.23 5 TYR D N 1
ATOM 8864 C CA . TYR D 1 11 ? 33.079 35.026 152.981 1.00 19.84 5 TYR D CA 1
ATOM 8865 C C . TYR D 1 11 ? 32.475 35.579 154.246 1.00 20.22 5 TYR D C 1
ATOM 8866 O O . TYR D 1 11 ? 32.938 36.549 154.808 1.00 20.39 5 TYR D O 1
ATOM 8884 N N . SER D 1 12 ? 31.417 34.948 154.694 1.00 19.15 6 SER D N 1
ATOM 8885 C CA . SER D 1 12 ? 30.715 35.293 155.926 1.00 19.59 6 SER D CA 1
ATOM 8886 C C . SER D 1 12 ? 30.697 34.079 156.851 1.00 18.89 6 SER D C 1
ATOM 8887 O O . SER D 1 12 ? 30.593 32.919 156.409 1.00 19.84 6 SER D O 1
ATOM 8895 N N . PHE D 1 13 ? 30.866 34.374 158.123 1.00 18.31 7 PHE D N 1
ATOM 8896 C CA . PHE D 1 13 ? 30.913 33.374 159.187 1.00 17.80 7 PHE D CA 1
ATOM 8897 C C . PHE D 1 13 ? 29.822 33.773 160.171 1.00 18.50 7 PHE D C 1
ATOM 8898 O O . PHE D 1 13 ? 29.960 34.814 160.850 1.00 19.54 7 PHE D O 1
ATOM 8915 N N . ILE D 1 14 ? 28.759 32.972 160.279 1.00 19.66 8 ILE D N 1
ATOM 8916 C CA . ILE D 1 14 ? 27.624 33.304 161.115 1.00 21.01 8 ILE D CA 1
ATOM 8917 C C . ILE D 1 14 ? 27.609 32.338 162.289 1.00 19.53 8 ILE D C 1
ATOM 8918 O O . ILE D 1 14 ? 27.460 31.114 162.135 1.00 20.48 8 ILE D O 1
ATOM 8934 N N . GLY D 1 15 ? 27.764 32.901 163.482 1.00 19.36 9 GLY D N 1
ATOM 8935 C CA . GLY D 1 15 ? 27.691 32.126 164.709 1.00 19.42 9 GLY D CA 1
ATOM 8936 C C . GLY D 1 15 ? 26.261 31.991 165.163 1.00 20.27 9 GLY D C 1
ATOM 8937 O O . GLY D 1 15 ? 25.546 32.976 165.289 1.00 21.23 9 GLY D O 1
ATOM 8941 N N . GLY D 1 16 ? 25.830 30.767 165.354 1.00 19.90 10 GLY D N 1
ATOM 8942 C CA . GLY D 1 16 ? 24.436 30.574 165.671 1.00 21.33 10 GLY D CA 1
ATOM 8943 C C . GLY D 1 16 ? 24.095 29.113 165.829 1.00 22.62 10 GLY D C 1
ATOM 8944 O O . GLY D 1 16 ? 24.882 28.342 166.326 1.00 22.17 10 GLY D O 1
ATOM 8948 N N . ARG D 1 17 ? 22.879 28.728 165.474 1.00 24.31 11 ARG D N 1
ATOM 8949 C CA . ARG D 1 17 ? 22.418 27.373 165.723 1.00 25.54 11 ARG D CA 1
ATOM 8950 C C . ARG D 1 17 ? 22.679 26.413 164.566 1.00 26.89 11 ARG D C 1
ATOM 8951 O O . ARG D 1 17 ? 22.497 25.197 164.758 1.00 27.81 11 ARG D O 1
ATOM 8972 N N . THR D 1 18 ? 23.052 26.915 163.370 1.00 27.30 12 THR D N 1
ATOM 8973 C CA . THR D 1 18 ? 23.209 26.070 162.198 1.00 28.45 12 THR D CA 1
ATOM 8974 C C . THR D 1 18 ? 24.578 26.290 161.570 1.00 26.66 12 THR D C 1
ATOM 8975 O O . THR D 1 18 ? 25.210 27.313 161.785 1.00 26.16 12 THR D O 1
ATOM 8986 N N . GLY D 1 19 ? 25.007 25.341 160.754 1.00 26.64 13 GLY D N 1
ATOM 8987 C CA . GLY D 1 19 ? 26.254 25.469 160.040 1.00 26.20 13 GLY D CA 1
ATOM 8988 C C . GLY D 1 19 ? 26.965 24.148 159.838 1.00 26.45 13 GLY D C 1
ATOM 8989 O O . GLY D 1 19 ? 26.611 23.103 160.375 1.00 27.52 13 GLY D O 1
ATOM 8993 N N . GLN D 1 20 ? 28.046 24.238 159.074 1.00 25.07 14 GLN D N 1
ATOM 8994 C CA . GLN D 1 20 ? 28.898 23.091 158.743 1.00 24.85 14 GLN D CA 1
ATOM 8995 C C . GLN D 1 20 ? 29.886 22.735 159.830 1.00 22.50 14 GLN D C 1
ATOM 8996 O O . GLN D 1 20 ? 30.515 21.681 159.758 1.00 23.35 14 GLN D O 1
ATOM 9010 N N . TRP D 1 21 ? 30.050 23.598 160.824 1.00 20.61 15 TRP D N 1
ATOM 9011 C CA . TRP D 1 21 ? 31.073 23.465 161.850 1.00 19.81 15 TRP D CA 1
ATOM 9012 C C . TRP D 1 21 ? 30.448 23.582 163.237 1.00 19.76 15 TRP D C 1
ATOM 9013 O O . TRP D 1 21 ? 29.654 24.478 163.492 1.00 20.32 15 TRP D O 1
ATOM 9034 N N . GLN D 1 22 ? 30.776 22.654 164.092 1.00 19.00 16 GLN D N 1
ATOM 9035 C CA . GLN D 1 22 ? 30.342 22.699 165.475 1.00 19.65 16 GLN D CA 1
ATOM 9036 C C . GLN D 1 22 ? 31.376 23.494 166.284 1.00 18.80 16 GLN D C 1
ATOM 9037 O O . GLN D 1 22 ? 32.564 23.222 166.155 1.00 18.90 16 GLN D O 1
ATOM 9051 N N . VAL D 1 23 ? 30.935 24.395 167.153 1.00 17.53 17 VAL D N 1
ATOM 9052 C CA . VAL D 1 23 ? 31.832 25.100 168.061 1.00 18.15 17 VAL D CA 1
ATOM 9053 C C . VAL D 1 23 ? 32.279 24.161 169.170 1.00 19.14 17 VAL D C 1
ATOM 9054 O O . VAL D 1 23 ? 31.456 23.641 169.945 1.00 22.62 17 VAL D O 1
ATOM 9067 N N . VAL D 1 24 ? 33.576 23.979 169.303 1.00 19.01 18 VAL D N 1
ATOM 9068 C CA . VAL D 1 24 ? 34.168 23.249 170.411 1.00 19.47 18 VAL D CA 1
ATOM 9069 C C . VAL D 1 24 ? 34.367 24.153 171.610 1.00 20.03 18 VAL D C 1
ATOM 9070 O O . VAL D 1 24 ? 33.984 23.787 172.718 1.00 21.06 18 VAL D O 1
ATOM 9083 N N . LYS D 1 25 ? 34.896 25.362 171.400 1.00 19.65 19 LYS D N 1
ATOM 9084 C CA . LYS D 1 25 ? 35.112 26.315 172.469 1.00 19.33 19 LYS D CA 1
ATOM 9085 C C . LYS D 1 25 ? 35.378 27.664 171.817 1.00 17.49 19 LYS D C 1
ATOM 9086 O O . LYS D 1 25 ? 35.770 27.728 170.649 1.00 18.21 19 LYS D O 1
ATOM 9105 N N . ILE D 1 26 ? 35.197 28.721 172.578 1.00 17.18 20 ILE D N 1
ATOM 9106 C CA . ILE D 1 26 ? 35.680 30.063 172.230 1.00 17.15 20 ILE D CA 1
ATOM 9107 C C . ILE D 1 26 ? 36.590 30.568 173.324 1.00 18.91 20 ILE D C 1
ATOM 9108 O O . ILE D 1 26 ? 36.201 30.544 174.509 1.00 21.16 20 ILE D O 1
ATOM 9124 N N . ARG D 1 27 ? 37.784 31.034 172.963 1.00 18.08 21 ARG D N 1
ATOM 9125 C CA . ARG D 1 27 ? 38.703 31.681 173.886 1.00 18.46 21 ARG D CA 1
ATOM 9126 C C . ARG D 1 27 ? 38.766 33.157 173.544 1.00 18.54 21 ARG D C 1
ATOM 9127 O O . ARG D 1 27 ? 39.197 33.530 172.464 1.00 18.21 21 ARG D O 1
ATOM 9148 N N . ASN D 1 28 ? 38.307 34.006 174.460 1.00 19.05 22 ASN D N 1
ATOM 9149 C CA . ASN D 1 28 ? 38.304 35.444 174.269 1.00 20.02 22 ASN D CA 1
ATOM 9150 C C . ASN D 1 28 ? 39.648 35.997 174.738 1.00 20.33 22 ASN D C 1
ATOM 9151 O O . ASN D 1 28 ? 39.805 36.455 175.856 1.00 21.50 22 ASN D O 1
ATOM 9162 N N . VAL D 1 29 ? 40.649 35.902 173.863 1.00 19.41 23 VAL D N 1
ATOM 9163 C CA . VAL D 1 29 ? 42.061 36.127 174.197 1.00 20.60 23 VAL D CA 1
ATOM 9164 C C . VAL D 1 29 ? 42.316 37.563 174.625 1.00 20.17 23 VAL D C 1
ATOM 9165 O O . VAL D 1 29 ? 42.974 37.814 175.645 1.00 21.76 23 VAL D O 1
ATOM 9178 N N . LEU D 1 30 ? 41.857 38.527 173.835 1.00 20.22 24 LEU D N 1
ATOM 9179 C CA . LEU D 1 30 ? 42.143 39.908 174.113 1.00 20.63 24 LEU D CA 1
ATOM 9180 C C . LEU D 1 30 ? 40.986 40.774 173.639 1.00 20.39 24 LEU D C 1
ATOM 9181 O O . LEU D 1 30 ? 40.548 40.660 172.494 1.00 20.42 24 LEU D O 1
ATOM 9197 N N . GLY D 1 31 ? 40.518 41.679 174.501 1.00 21.88 25 GLY D N 1
ATOM 9198 C CA . GLY D 1 31 ? 39.447 42.582 174.119 1.00 22.28 25 GLY D CA 1
ATOM 9199 C C . GLY D 1 31 ? 38.079 41.905 174.152 1.00 22.40 25 GLY D C 1
ATOM 9200 O O . GLY D 1 31 ? 37.930 40.753 174.587 1.00 22.65 25 GLY D O 1
ATOM 9204 N N . PRO D 1 32 ? 37.056 42.593 173.668 1.00 22.47 26 PRO D N 1
ATOM 9205 C CA . PRO D 1 32 ? 35.698 42.030 173.758 1.00 22.84 26 PRO D CA 1
ATOM 9206 C C . PRO D 1 32 ? 35.626 40.692 173.040 1.00 21.49 26 PRO D C 1
ATOM 9207 O O . PRO D 1 32 ? 36.104 40.544 171.896 1.00 21.65 26 PRO D O 1
ATOM 9218 N N . GLY D 1 33 ? 34.946 39.730 173.646 1.00 21.18 27 GLY D N 1
ATOM 9219 C CA . GLY D 1 33 ? 34.839 38.400 173.100 1.00 21.34 27 GLY D CA 1
ATOM 9220 C C . GLY D 1 33 ? 33.752 38.285 172.040 1.00 20.49 27 GLY D C 1
ATOM 9221 O O . GLY D 1 33 ? 33.160 39.258 171.577 1.00 22.49 27 GLY D O 1
ATOM 9225 N N . LEU D 1 34 ? 33.545 37.070 171.600 1.00 19.15 28 LEU D N 1
ATOM 9226 C CA . LEU D 1 34 ? 32.409 36.711 170.766 1.00 19.44 28 LEU D CA 1
ATOM 9227 C C . LEU D 1 34 ? 31.490 35.776 171.557 1.00 19.62 28 LEU D C 1
ATOM 9228 O O . LEU D 1 34 ? 31.953 34.841 172.201 1.00 19.95 28 LEU D O 1
ATOM 9244 N N . GLN D 1 35 ? 30.185 35.977 171.439 1.00 19.47 29 GLN D N 1
ATOM 9245 C CA . GLN D 1 35 ? 29.218 35.159 172.173 1.00 20.51 29 GLN D CA 1
ATOM 9246 C C . GLN D 1 35 ? 29.376 33.686 171.787 1.00 19.27 29 GLN D C 1
ATOM 9247 O O . GLN D 1 35 ? 29.423 33.321 170.617 1.00 19.30 29 GLN D O 1
ATOM 9261 N N . LEU D 1 36 ? 29.358 32.832 172.810 1.00 19.31 30 LEU D N 1
ATOM 9262 C CA . LEU D 1 36 ? 29.342 31.394 172.568 1.00 18.79 30 LEU D CA 1
ATOM 9263 C C . LEU D 1 36 ? 28.077 31.017 171.824 1.00 18.94 30 LEU D C 1
ATOM 9264 O O . LEU D 1 36 ? 26.970 31.487 172.148 1.00 20.42 30 LEU D O 1
ATOM 9280 N N . VAL D 1 37 ? 28.236 30.115 170.847 1.00 18.40 31 VAL D N 1
ATOM 9281 C CA . VAL D 1 37 ? 27.162 29.656 169.994 1.00 18.25 31 VAL D CA 1
ATOM 9282 C C . VAL D 1 37 ? 27.394 28.180 169.700 1.00 19.21 31 VAL D C 1
ATOM 9283 O O . VAL D 1 37 ? 28.448 27.635 170.033 1.00 19.26 31 VAL D O 1
ATOM 9296 N N . GLU D 1 38 ? 26.380 27.523 169.118 1.00 19.38 32 GLU D N 1
ATOM 9297 C CA . GLU D 1 38 ? 26.507 26.085 168.859 1.00 19.30 32 GLU D CA 1
ATOM 9298 C C . GLU D 1 38 ? 27.343 25.777 167.635 1.00 18.36 32 GLU D C 1
ATOM 9299 O O . GLU D 1 38 ? 28.090 24.796 167.653 1.00 17.99 32 GLU D O 1
ATOM 9311 N N . LYS D 1 39 ? 27.144 26.529 166.556 1.00 18.01 33 LYS D N 1
ATOM 9312 C CA . LYS D 1 39 ? 27.745 26.209 165.250 1.00 18.82 33 LYS D CA 1
ATOM 9313 C C . LYS D 1 39 ? 28.142 27.486 164.558 1.00 18.04 33 LYS D C 1
ATOM 9314 O O . LYS D 1 39 ? 27.708 28.591 164.925 1.00 18.73 33 LYS D O 1
ATOM 9333 N N . VAL D 1 40 ? 28.991 27.308 163.532 1.00 17.64 34 VAL D N 1
ATOM 9334 C CA . VAL D 1 40 ? 29.276 28.392 162.595 1.00 18.53 34 VAL D CA 1
ATOM 9335 C C . VAL D 1 40 ? 28.889 27.958 161.195 1.00 19.77 34 VAL D C 1
ATOM 9336 O O . VAL D 1 40 ? 29.227 26.843 160.767 1.00 20.80 34 VAL D O 1
ATOM 9349 N N . ASN D 1 41 ? 28.134 28.827 160.509 1.00 19.93 35 ASN D N 1
ATOM 9350 C CA . ASN D 1 41 ? 27.735 28.651 159.129 1.00 21.01 35 ASN D CA 1
ATOM 9351 C C . ASN D 1 41 ? 28.644 29.547 158.268 1.00 20.89 35 ASN D C 1
ATOM 9352 O O . ASN D 1 41 ? 28.714 30.757 158.488 1.00 21.49 35 ASN D O 1
ATOM 9363 N N . ILE D 1 42 ? 29.299 28.979 157.277 1.00 20.77 36 ILE D N 1
ATOM 9364 C CA . ILE D 1 42 ? 30.251 29.712 156.420 1.00 21.68 36 ILE D CA 1
ATOM 9365 C C . ILE D 1 42 ? 29.653 29.768 155.022 1.00 23.06 36 ILE D C 1
ATOM 9366 O O . ILE D 1 42 ? 29.324 28.722 154.445 1.00 24.08 36 ILE D O 1
ATOM 9382 N N . LEU D 1 43 ? 29.480 30.998 154.534 1.00 23.68 37 LEU D N 1
ATOM 9383 C CA . LEU D 1 43 ? 28.891 31.273 153.229 1.00 25.79 37 LEU D CA 1
ATOM 9384 C C . LEU D 1 43 ? 29.874 32.063 152.382 1.00 26.28 37 LEU D C 1
ATOM 9385 O O . LEU D 1 43 ? 30.545 32.958 152.875 1.00 25.49 37 LEU D O 1
ATOM 9401 N N . ASN D 1 44 ? 30.016 31.658 151.134 1.00 28.56 38 ASN D N 1
ATOM 9402 C CA . ASN D 1 44 ? 30.858 32.386 150.194 1.00 30.83 38 ASN D CA 1
ATOM 9403 C C . ASN D 1 44 ? 29.905 33.283 149.433 1.00 33.91 38 ASN D C 1
ATOM 9404 O O . ASN D 1 44 ? 28.973 32.782 148.771 1.00 36.05 38 ASN D O 1
ATOM 9415 N N . GLY D 1 45 ? 30.124 34.585 149.573 1.00 36.62 39 GLY D N 1
ATOM 9416 C CA . GLY D 1 45 ? 29.170 35.674 149.473 1.00 38.38 39 GLY D CA 1
ATOM 9417 C C . GLY D 1 45 ? 28.943 36.370 150.822 1.00 39.35 39 GLY D C 1
ATOM 9418 O O . GLY D 1 45 ? 29.334 35.890 151.914 1.00 38.68 39 GLY D O 1
ATOM 9422 N N . ALA D 1 46 ? 28.287 37.536 150.718 1.00 40.45 40 ALA D N 1
ATOM 9423 C CA . ALA D 1 46 ? 27.869 38.340 151.886 1.00 41.12 40 ALA D CA 1
ATOM 9424 C C . ALA D 1 46 ? 26.569 37.786 152.523 1.00 41.57 40 ALA D C 1
ATOM 9425 O O . ALA D 1 46 ? 25.982 38.416 153.415 1.00 42.03 40 ALA D O 1
ATOM 9432 N N . ASP D 1 53 ? 18.064 32.947 164.533 1.00 39.48 47 ASP D N 1
ATOM 9433 C CA . ASP D 1 53 ? 18.705 32.477 165.763 1.00 40.73 47 ASP D CA 1
ATOM 9434 C C . ASP D 1 53 ? 20.243 32.544 165.787 1.00 39.41 47 ASP D C 1
ATOM 9435 O O . ASP D 1 53 ? 20.912 31.746 166.466 1.00 39.81 47 ASP D O 1
ATOM 9443 N N . SER D 1 54 ? 20.807 33.494 165.056 1.00 37.06 48 SER D N 1
ATOM 9444 C CA . SER D 1 54 ? 22.254 33.665 165.038 1.00 35.58 48 SER D CA 1
ATOM 9445 C C . SER D 1 54 ? 22.650 34.835 165.936 1.00 33.71 48 SER D C 1
ATOM 9446 O O . SER D 1 54 ? 21.827 35.717 166.220 1.00 35.87 48 SER D O 1
ATOM 9454 N N . ALA D 1 55 ? 23.859 34.767 166.496 1.00 30.30 49 ALA D N 1
ATOM 9455 C CA . ALA D 1 55 ? 24.380 35.756 167.441 1.00 28.01 49 ALA D CA 1
ATOM 9456 C C . ALA D 1 55 ? 25.339 36.793 166.834 1.00 26.93 49 ALA D C 1
ATOM 9457 O O . ALA D 1 55 ? 25.432 37.932 167.336 1.00 28.27 49 ALA D O 1
ATOM 9464 N N . TRP D 1 56 ? 26.141 36.428 165.845 1.00 23.97 50 TRP D N 1
ATOM 9465 C CA . TRP D 1 56 ? 27.121 37.344 165.254 1.00 22.72 50 TRP D CA 1
ATOM 9466 C C . TRP D 1 56 ? 27.375 36.911 163.834 1.00 21.87 50 TRP D C 1
ATOM 9467 O O . TRP D 1 56 ? 27.206 35.730 163.469 1.00 22.14 50 TRP D O 1
ATOM 9488 N N . ARG D 1 57 ? 27.774 37.895 163.050 1.00 21.51 51 ARG D N 1
ATOM 9489 C CA . ARG D 1 57 ? 28.231 37.676 161.687 1.00 22.37 51 ARG D CA 1
ATOM 9490 C C . ARG D 1 57 ? 29.563 38.363 161.499 1.00 22.37 51 ARG D C 1
ATOM 9491 O O . ARG D 1 57 ? 29.694 39.557 161.768 1.00 24.84 51 ARG D O 1
ATOM 9512 N N . LEU D 1 58 ? 30.532 37.627 160.967 1.00 20.55 52 LEU D N 1
ATOM 9513 C CA . LEU D 1 58 ? 31.817 38.207 160.558 1.00 18.94 52 LEU D CA 1
ATOM 9514 C C . LEU D 1 58 ? 31.945 38.033 159.070 1.00 19.08 52 LEU D C 1
ATOM 9515 O O . LEU D 1 58 ? 31.483 37.064 158.504 1.00 20.40 52 LEU D O 1
ATOM 9531 N N . GLN D 1 59 ? 32.606 38.969 158.435 1.00 18.63 53 GLN D N 1
ATOM 9532 C CA . GLN D 1 59 ? 32.813 38.869 156.968 1.00 18.68 53 GLN D CA 1
ATOM 9533 C C . GLN D 1 59 ? 34.165 39.407 156.601 1.00 17.74 53 GLN D C 1
ATOM 9534 O O . GLN D 1 59 ? 34.662 40.272 157.288 1.00 18.21 53 GLN D O 1
ATOM 9548 N N . GLY D 1 60 ? 34.733 38.903 155.521 1.00 15.85 54 GLY D N 1
ATOM 9549 C CA . GLY D 1 60 ? 35.963 39.424 154.960 1.00 14.65 54 GLY D CA 1
ATOM 9550 C C . GLY D 1 60 ? 36.126 38.974 153.525 1.00 14.68 54 GLY D C 1
ATOM 9551 O O . GLY D 1 60 ? 35.393 38.116 153.036 1.00 17.06 54 GLY D O 1
ATOM 9555 N N . PHE D 1 61 ? 37.195 39.476 152.888 1.00 13.77 55 PHE D N 1
ATOM 9556 C CA . PHE D 1 61 ? 37.489 39.157 151.512 1.00 13.25 55 PHE D CA 1
ATOM 9557 C C . PHE D 1 61 ? 38.904 38.635 151.385 1.00 13.06 55 PHE D C 1
ATOM 9558 O O . PHE D 1 61 ? 39.831 38.998 152.109 1.00 13.03 55 PHE D O 1
ATOM 9575 N N . ALA D 1 62 ? 39.067 37.721 150.428 1.00 14.02 56 ALA D N 1
ATOM 9576 C CA . ALA D 1 62 ? 40.387 37.292 150.007 1.00 14.05 56 ALA D CA 1
ATOM 9577 C C . ALA D 1 62 ? 40.976 38.390 149.128 1.00 13.38 56 ALA D C 1
ATOM 9578 O O . ALA D 1 62 ? 40.313 39.017 148.352 1.00 15.62 56 ALA D O 1
ATOM 9585 N N . SER D 1 63 ? 42.258 38.616 149.279 1.00 12.50 57 SER D N 1
ATOM 9586 C CA . SER D 1 63 ? 42.924 39.729 148.589 1.00 12.63 57 SER D CA 1
ATOM 9587 C C . SER D 1 63 ? 44.358 39.384 148.126 1.00 12.44 57 SER D C 1
ATOM 9588 O O . SER D 1 63 ? 44.789 38.272 148.261 1.00 13.59 57 SER D O 1
ATOM 9596 N N . ASN D 1 64 ? 45.071 40.374 147.547 1.00 9.07 58 ASN D N 1
ATOM 9597 C CA . ASN D 1 64 ? 46.428 40.214 147.135 1.00 8.81 58 ASN D CA 1
ATOM 9598 C C . ASN D 1 64 ? 47.534 40.139 148.285 1.00 7.85 58 ASN D C 1
ATOM 9599 O O . ASN D 1 64 ? 47.120 40.686 149.403 1.00 11.28 58 ASN D O 1
ATOM 9610 N N . ILE D 1 65 ? 48.785 39.635 148.041 1.00 9.60 59 ILE D N 1
ATOM 9611 C CA . ILE D 1 65 ? 50.030 39.595 148.891 1.00 10.50 59 ILE D CA 1
ATOM 9612 C C . ILE D 1 65 ? 50.207 41.089 149.266 1.00 11.26 59 ILE D C 1
ATOM 9613 O O . ILE D 1 65 ? 50.153 41.989 148.419 1.00 12.62 59 ILE D O 1
ATOM 9629 N N . ARG D 1 66 ? 50.388 41.304 150.550 1.00 11.83 60 ARG D N 1
ATOM 9630 C CA . ARG D 1 66 ? 50.909 42.601 151.096 1.00 10.83 60 ARG D CA 1
ATOM 9631 C C . ARG D 1 66 ? 52.274 42.700 151.568 1.00 12.31 60 ARG D C 1
ATOM 9632 O O . ARG D 1 66 ? 52.726 43.811 151.755 1.00 12.74 60 ARG D O 1
ATOM 9653 N N . TYR D 1 67 ? 52.654 41.602 151.942 1.00 12.72 61 TYR D N 1
ATOM 9654 C CA . TYR D 1 67 ? 53.846 41.601 152.626 1.00 11.95 61 TYR D CA 1
ATOM 9655 C C . TYR D 1 67 ? 54.839 40.575 152.054 1.00 11.90 61 TYR D C 1
ATOM 9656 O O . TYR D 1 67 ? 56.087 40.760 151.908 1.00 12.76 61 TYR D O 1
ATOM 9674 N N . ALA D 1 68 ? 54.395 39.392 151.650 1.00 12.91 62 ALA D N 1
ATOM 9675 C CA . ALA D 1 68 ? 55.253 38.291 151.260 1.00 14.17 62 ALA D CA 1
ATOM 9676 C C . ALA D 1 68 ? 56.044 38.571 149.980 1.00 15.09 62 ALA D C 1
ATOM 9677 O O . ALA D 1 68 ? 55.503 39.108 149.011 1.00 14.73 62 ALA D O 1
ATOM 9684 N N . ILE D 1 69 ? 57.330 38.250 150.020 1.00 15.11 63 ILE D N 1
ATOM 9685 C CA . ILE D 1 69 ? 58.211 38.399 148.848 1.00 14.12 63 ILE D CA 1
ATOM 9686 C C . ILE D 1 69 ? 58.252 37.145 148.000 1.00 14.15 63 ILE D C 1
ATOM 9687 O O . ILE D 1 69 ? 57.874 36.062 148.451 1.00 15.69 63 ILE D O 1
ATOM 9703 N N . ARG D 1 70 ? 58.811 37.235 146.779 1.00 14.93 64 ARG D N 1
ATOM 9704 C CA . ARG D 1 70 ? 58.731 36.090 145.907 1.00 16.00 64 ARG D CA 1
ATOM 9705 C C . ARG D 1 70 ? 59.351 34.842 146.491 1.00 16.03 64 ARG D C 1
ATOM 9706 O O . ARG D 1 70 ? 58.774 33.773 146.364 1.00 15.95 64 ARG D O 1
ATOM 9727 N N . THR D 1 71 ? 60.529 34.936 147.101 1.00 16.12 65 THR D N 1
ATOM 9728 C CA . THR D 1 71 ? 61.146 33.713 147.643 1.00 16.68 65 THR D CA 1
ATOM 9729 C C . THR D 1 71 ? 60.303 33.115 148.775 1.00 15.61 65 THR D C 1
ATOM 9730 O O . THR D 1 71 ? 60.300 31.878 148.951 1.00 17.21 65 THR D O 1
ATOM 9741 N N . GLU D 1 72 ? 59.569 33.924 149.544 1.00 15.94 66 GLU D N 1
ATOM 9742 C CA . GLU D 1 72 ? 58.694 33.415 150.581 1.00 15.46 66 GLU D CA 1
ATOM 9743 C C . GLU D 1 72 ? 57.493 32.749 149.965 1.00 14.80 66 GLU D C 1
ATOM 9744 O O . GLU D 1 72 ? 57.123 31.653 150.377 1.00 15.23 66 GLU D O 1
ATOM 9756 N N . LEU D 1 73 ? 56.918 33.333 148.930 1.00 14.89 67 LEU D N 1
ATOM 9757 C CA . LEU D 1 73 ? 55.829 32.670 148.217 1.00 15.20 67 LEU D CA 1
ATOM 9758 C C . LEU D 1 73 ? 56.247 31.347 147.646 1.00 16.50 67 LEU D C 1
ATOM 9759 O O . LEU D 1 73 ? 55.476 30.378 147.666 1.00 16.89 67 LEU D O 1
ATOM 9775 N N . GLU D 1 74 ? 57.481 31.265 147.139 1.00 16.52 68 GLU D N 1
ATOM 9776 C CA . GLU D 1 74 ? 57.980 30.003 146.598 1.00 17.90 68 GLU D CA 1
ATOM 9777 C C . GLU D 1 74 ? 58.043 28.951 147.694 1.00 17.43 68 GLU D C 1
ATOM 9778 O O . GLU D 1 74 ? 57.656 27.784 147.482 1.00 18.16 68 GLU D O 1
ATOM 9790 N N . ALA D 1 75 ? 58.545 29.324 148.860 1.00 16.68 69 ALA D N 1
ATOM 9791 C CA . ALA D 1 75 ? 58.658 28.368 149.956 1.00 17.19 69 ALA D CA 1
ATOM 9792 C C . ALA D 1 75 ? 57.275 27.941 150.430 1.00 16.07 69 ALA D C 1
ATOM 9793 O O . ALA D 1 75 ? 57.023 26.745 150.660 1.00 16.91 69 ALA D O 1
ATOM 9800 N N . LEU D 1 76 ? 56.327 28.863 150.483 1.00 14.92 70 LEU D N 1
ATOM 9801 C CA . LEU D 1 76 ? 54.976 28.530 150.882 1.00 15.32 70 LEU D CA 1
ATOM 9802 C C . LEU D 1 76 ? 54.310 27.622 149.869 1.00 16.57 70 LEU D C 1
ATOM 9803 O O . LEU D 1 76 ? 53.638 26.669 150.232 1.00 16.29 70 LEU D O 1
ATOM 9819 N N . GLN D 1 77 ? 54.478 27.936 148.574 1.00 17.12 71 GLN D N 1
ATOM 9820 C CA . GLN D 1 77 ? 53.817 27.147 147.569 1.00 17.74 71 GLN D CA 1
ATOM 9821 C C . GLN D 1 77 ? 54.383 25.729 147.540 1.00 18.73 71 GLN D C 1
ATOM 9822 O O . GLN D 1 77 ? 53.678 24.805 147.152 1.00 19.42 71 GLN D O 1
ATOM 9836 N N . ALA D 1 78 ? 55.637 25.533 147.906 1.00 19.21 72 ALA D N 1
ATOM 9837 C CA . ALA D 1 78 ? 56.182 24.190 147.894 1.00 19.39 72 ALA D CA 1
ATOM 9838 C C . ALA D 1 78 ? 55.572 23.266 148.918 1.00 19.45 72 ALA D C 1
ATOM 9839 O O . ALA D 1 78 ? 55.604 22.048 148.728 1.00 21.03 72 ALA D O 1
ATOM 9846 N N . VAL D 1 79 ? 55.058 23.796 150.017 1.00 18.36 73 VAL D N 1
ATOM 9847 C CA . VAL D 1 79 ? 54.601 22.965 151.126 1.00 18.31 73 VAL D CA 1
ATOM 9848 C C . VAL D 1 79 ? 53.172 23.211 151.608 1.00 17.71 73 VAL D C 1
ATOM 9849 O O . VAL D 1 79 ? 52.631 22.340 152.287 1.00 18.83 73 VAL D O 1
ATOM 9862 N N . GLN D 1 80 ? 52.517 24.329 151.292 1.00 15.61 74 GLN D N 1
ATOM 9863 C CA . GLN D 1 80 ? 51.236 24.583 151.927 1.00 14.52 74 GLN D CA 1
ATOM 9864 C C . GLN D 1 80 ? 50.188 23.601 151.409 1.00 14.29 74 GLN D C 1
ATOM 9865 O O . GLN D 1 80 ? 50.094 23.353 150.209 1.00 14.94 74 GLN D O 1
ATOM 9879 N N . PRO D 1 81 ? 49.344 23.089 152.293 1.00 14.25 75 PRO D N 1
ATOM 9880 C CA . PRO D 1 81 ? 48.309 22.141 151.910 1.00 14.73 75 PRO D CA 1
ATOM 9881 C C . PRO D 1 81 ? 47.057 22.811 151.382 1.00 14.98 75 PRO D C 1
ATOM 9882 O O . PRO D 1 81 ? 46.743 23.941 151.715 1.00 15.40 75 PRO D O 1
ATOM 9893 N N . MET D 1 82 ? 46.280 22.057 150.621 1.00 15.86 76 MET D N 1
ATOM 9894 C CA . MET D 1 82 ? 44.984 22.511 150.229 1.00 16.17 76 MET D CA 1
ATOM 9895 C C . MET D 1 82 ? 44.019 22.572 151.417 1.00 15.90 76 MET D C 1
ATOM 9896 O O . MET D 1 82 ? 44.171 21.856 152.403 1.00 16.22 76 MET D O 1
ATOM 9910 N N . LEU D 1 83 ? 42.981 23.381 151.260 1.00 16.70 77 LEU D N 1
ATOM 9911 C CA . LEU D 1 83 ? 41.847 23.348 152.159 1.00 17.42 77 LEU D CA 1
ATOM 9912 C C . LEU D 1 83 ? 41.004 22.119 151.856 1.00 18.34 77 LEU D C 1
ATOM 9913 O O . LEU D 1 83 ? 41.032 21.546 150.753 1.00 18.92 77 LEU D O 1
ATOM 9929 N N A ASN D 1 84 ? 40.275 21.677 152.871 0.44 18.64 78 ASN D N 1
ATOM 9930 N N B ASN D 1 84 ? 40.242 21.694 152.845 0.56 18.65 78 ASN D N 1
ATOM 9931 C CA A ASN D 1 84 ? 39.284 20.608 152.773 0.44 19.90 78 ASN D CA 1
ATOM 9932 C CA B ASN D 1 84 ? 39.289 20.602 152.687 0.56 20.10 78 ASN D CA 1
ATOM 9933 C C A ASN D 1 84 ? 39.907 19.215 152.624 0.44 19.54 78 ASN D C 1
ATOM 9934 C C B ASN D 1 84 ? 39.978 19.247 152.459 0.56 19.88 78 ASN D C 1
ATOM 9935 O O A ASN D 1 84 ? 39.246 18.283 152.172 0.44 19.80 78 ASN D O 1
ATOM 9936 O O B ASN D 1 84 ? 39.416 18.366 151.802 0.56 20.91 78 ASN D O 1
ATOM 9957 N N . ARG D 1 85 ? 41.128 19.009 153.085 1.00 18.46 79 ARG D N 1
ATOM 9958 C CA . ARG D 1 85 ? 41.644 17.657 153.209 1.00 18.78 79 ARG D CA 1
ATOM 9959 C C . ARG D 1 85 ? 40.754 16.783 154.063 1.00 20.11 79 ARG D C 1
ATOM 9960 O O . ARG D 1 85 ? 40.170 17.209 155.042 1.00 20.61 79 ARG D O 1
ATOM 9982 N N . ALA D 1 86 ? 40.655 15.530 153.696 1.00 21.09 80 ALA D N 1
ATOM 9983 C CA . ALA D 1 86 ? 39.793 14.620 154.423 1.00 22.22 80 ALA D CA 1
ATOM 9984 C C . ALA D 1 86 ? 40.109 14.595 155.904 1.00 21.85 80 ALA D C 1
ATOM 9985 O O . ALA D 1 86 ? 39.200 14.475 156.740 1.00 23.59 80 ALA D O 1
ATOM 9992 N N . GLU D 1 87 ? 41.378 14.624 156.263 1.00 21.96 81 GLU D N 1
ATOM 9993 C CA . GLU D 1 87 ? 41.763 14.489 157.644 1.00 22.19 81 GLU D CA 1
ATOM 9994 C C . GLU D 1 87 ? 41.610 15.783 158.429 1.00 20.18 81 GLU D C 1
ATOM 9995 O O . GLU D 1 87 ? 41.716 15.731 159.656 1.00 20.60 81 GLU D O 1
ATOM 10007 N N . ALA D 1 88 ? 41.344 16.912 157.766 1.00 19.39 82 ALA D N 1
ATOM 10008 C CA . ALA D 1 88 ? 41.365 18.236 158.434 1.00 18.89 82 ALA D CA 1
ATOM 10009 C C . ALA D 1 88 ? 39.998 18.533 159.042 1.00 19.38 82 ALA D C 1
ATOM 10010 O O . ALA D 1 88 ? 39.199 19.368 158.578 1.00 21.26 82 ALA D O 1
ATOM 10017 N N . ILE D 1 89 ? 39.723 17.771 160.087 1.00 18.79 83 ILE D N 1
ATOM 10018 C CA . ILE D 1 89 ? 38.413 17.835 160.756 1.00 18.64 83 ILE D CA 1
ATOM 10019 C C . ILE D 1 89 ? 38.358 18.855 161.878 1.00 18.37 83 ILE D C 1
ATOM 10020 O O . ILE D 1 89 ? 37.298 19.097 162.419 1.00 19.99 83 ILE D O 1
ATOM 10036 N N . LEU D 1 90 ? 39.447 19.469 162.238 1.00 16.45 84 LEU D N 1
ATOM 10037 C CA . LEU D 1 90 ? 39.463 20.557 163.188 1.00 16.80 84 LEU D CA 1
ATOM 10038 C C . LEU D 1 90 ? 39.807 21.861 162.491 1.00 16.30 84 LEU D C 1
ATOM 10039 O O . LEU D 1 90 ? 40.571 21.898 161.533 1.00 17.29 84 LEU D O 1
ATOM 10055 N N . ALA D 1 91 ? 39.235 22.934 162.973 1.00 16.18 85 ALA D N 1
ATOM 10056 C CA . ALA D 1 91 ? 39.530 24.246 162.458 1.00 16.28 85 ALA D CA 1
ATOM 10057 C C . ALA D 1 91 ? 39.532 25.238 163.589 1.00 15.33 85 ALA D C 1
ATOM 10058 O O . ALA D 1 91 ? 38.950 25.015 164.649 1.00 15.92 85 ALA D O 1
ATOM 10065 N N . VAL D 1 92 ? 40.129 26.400 163.310 1.00 15.45 86 VAL D N 1
ATOM 10066 C CA . VAL D 1 92 ? 40.081 27.525 164.224 1.00 14.89 86 VAL D CA 1
ATOM 10067 C C . VAL D 1 92 ? 39.915 28.791 163.403 1.00 14.14 86 VAL D C 1
ATOM 10068 O O . VAL D 1 92 ? 40.674 29.000 162.456 1.00 14.40 86 VAL D O 1
ATOM 10081 N N . LEU D 1 93 ? 38.919 29.604 163.771 1.00 13.70 87 LEU D N 1
ATOM 10082 C CA . LEU D 1 93 ? 38.610 30.899 163.195 1.00 13.08 87 LEU D CA 1
ATOM 10083 C C . LEU D 1 93 ? 39.145 31.934 164.203 1.00 13.50 87 LEU D C 1
ATOM 10084 O O . LEU D 1 93 ? 38.734 31.923 165.356 1.00 14.28 87 LEU D O 1
ATOM 10100 N N . ILE D 1 94 ? 40.105 32.782 163.808 1.00 12.56 88 ILE D N 1
ATOM 10101 C CA . ILE D 1 94 ? 40.730 33.750 164.686 1.00 13.72 88 ILE D CA 1
ATOM 10102 C C . ILE D 1 94 ? 40.607 35.150 164.136 1.00 13.28 88 ILE D C 1
ATOM 10103 O O . ILE D 1 94 ? 41.425 35.575 163.312 1.00 13.31 88 ILE D O 1
ATOM 10119 N N . PRO D 1 95 ? 39.574 35.864 164.500 1.00 13.42 89 PRO D N 1
ATOM 10120 C CA . PRO D 1 95 ? 39.490 37.281 164.142 1.00 13.50 89 PRO D CA 1
ATOM 10121 C C . PRO D 1 95 ? 40.504 38.082 164.950 1.00 13.97 89 PRO D C 1
ATOM 10122 O O . PRO D 1 95 ? 40.698 37.885 166.149 1.00 14.98 89 PRO D O 1
ATOM 10133 N N . ILE D 1 96 ? 41.130 39.030 164.259 1.00 13.25 90 ILE D N 1
ATOM 10134 C CA . ILE D 1 96 ? 42.222 39.836 164.776 1.00 13.68 90 ILE D CA 1
ATOM 10135 C C . ILE D 1 96 ? 42.002 41.280 164.404 1.00 13.63 90 ILE D C 1
ATOM 10136 O O . ILE D 1 96 ? 41.643 41.615 163.266 1.00 13.72 90 ILE D O 1
ATOM 10152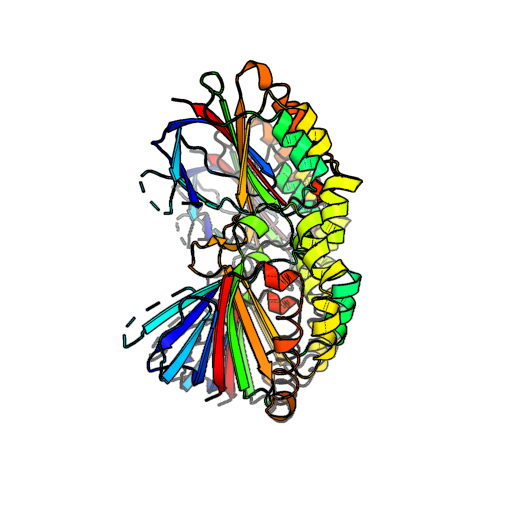 N N . LYS D 1 97 ? 42.285 42.171 165.348 1.00 14.82 91 LYS D N 1
ATOM 10153 C CA . LYS D 1 97 ? 42.288 43.630 165.106 1.00 15.04 91 LYS D CA 1
ATOM 10154 C C . LYS D 1 97 ? 43.645 44.176 165.543 1.00 15.33 91 LYS D C 1
ATOM 10155 O O . LYS D 1 97 ? 44.096 43.863 166.651 1.00 16.80 91 LYS D O 1
ATOM 10174 N N . LYS D 1 98 ? 44.277 45.028 164.708 1.00 14.75 92 LYS D N 1
ATOM 10175 C CA . LYS D 1 98 ? 45.531 45.693 165.011 1.00 15.41 92 LYS D CA 1
ATOM 10176 C C . LYS D 1 98 ? 45.256 47.138 165.332 1.00 16.68 92 LYS D C 1
ATOM 10177 O O . LYS D 1 98 ? 44.244 47.699 164.952 1.00 16.57 92 LYS D O 1
ATOM 10196 N N . SER D 1 99 ? 46.200 47.734 166.019 1.00 16.58 93 SER D N 1
ATOM 10197 C CA . SER D 1 99 ? 46.021 49.085 166.538 1.00 17.23 93 SER D CA 1
ATOM 10198 C C . SER D 1 99 ? 46.140 50.180 165.493 1.00 17.63 93 SER D C 1
ATOM 10199 O O . SER D 1 99 ? 46.723 50.007 164.418 1.00 17.00 93 SER D O 1
ATOM 10207 N N . ALA D 1 100 ? 45.629 51.335 165.853 1.00 19.01 94 ALA D N 1
ATOM 10208 C CA . ALA D 1 100 ? 45.767 52.500 164.973 1.00 19.32 94 ALA D CA 1
ATOM 10209 C C . ALA D 1 100 ? 47.219 52.814 164.680 1.00 19.44 94 ALA D C 1
ATOM 10210 O O . ALA D 1 100 ? 47.581 53.236 163.555 1.00 19.82 94 ALA D O 1
ATOM 10217 N N . GLN D 1 101 ? 48.069 52.630 165.681 1.00 19.82 95 GLN D N 1
ATOM 10218 C CA . GLN D 1 101 ? 49.499 52.853 165.481 1.00 20.91 95 GLN D CA 1
ATOM 10219 C C . GLN D 1 101 ? 50.084 51.951 164.393 1.00 19.44 95 GLN D C 1
ATOM 10220 O O . GLN D 1 101 ? 50.944 52.379 163.622 1.00 19.76 95 GLN D O 1
ATOM 10234 N N . TRP D 1 102 ? 49.623 50.707 164.325 1.00 17.14 96 TRP D N 1
ATOM 10235 C CA . TRP D 1 102 ? 50.083 49.847 163.261 1.00 15.66 96 TRP D CA 1
ATOM 10236 C C . TRP D 1 102 ? 49.691 50.421 161.897 1.00 14.93 96 TRP D C 1
ATOM 10237 O O . TRP D 1 102 ? 50.514 50.487 160.986 1.00 14.96 96 TRP D O 1
ATOM 10258 N N . TRP D 1 103 ? 48.435 50.752 161.732 1.00 14.84 97 TRP D N 1
ATOM 10259 C CA . TRP D 1 103 ? 47.901 51.160 160.421 1.00 15.31 97 TRP D CA 1
ATOM 10260 C C . TRP D 1 103 ? 48.495 52.453 159.946 1.00 16.84 97 TRP D C 1
ATOM 10261 O O . TRP D 1 103 ? 48.507 52.677 158.754 1.00 18.30 97 TRP D O 1
ATOM 10282 N N A GLU D 1 104 ? 48.973 53.300 160.860 0.46 16.71 98 GLU D N 1
ATOM 10283 N N B GLU D 1 104 ? 48.978 53.315 160.835 0.54 16.67 98 GLU D N 1
ATOM 10284 C CA A GLU D 1 104 ? 49.614 54.565 160.496 0.46 17.43 98 GLU D CA 1
ATOM 10285 C CA B GLU D 1 104 ? 49.606 54.568 160.403 0.54 17.86 98 GLU D CA 1
ATOM 10286 C C A GLU D 1 104 ? 51.014 54.345 159.917 0.46 16.03 98 GLU D C 1
ATOM 10287 C C B GLU D 1 104 ? 51.076 54.399 160.023 0.54 16.72 98 GLU D C 1
ATOM 10288 O O A GLU D 1 104 ? 51.495 55.170 159.138 0.46 15.97 98 GLU D O 1
ATOM 10289 O O B GLU D 1 104 ? 51.681 55.345 159.524 0.54 17.61 98 GLU D O 1
ATOM 10312 N N . MET D 1 105 ? 51.673 53.243 160.279 1.00 15.69 99 MET D N 1
ATOM 10313 C CA . MET D 1 105 ? 53.037 53.007 159.829 1.00 16.17 99 MET D CA 1
ATOM 10314 C C . MET D 1 105 ? 53.076 52.845 158.317 1.00 15.11 99 MET D C 1
ATOM 10315 O O . MET D 1 105 ? 52.085 52.413 157.691 1.00 14.93 99 MET D O 1
ATOM 10330 N N . ALA D 1 106 ? 54.241 53.187 157.777 1.00 15.49 100 ALA D N 1
ATOM 10331 C CA . ALA D 1 106 ? 54.507 53.023 156.363 1.00 15.17 100 ALA D CA 1
ATOM 10332 C C . ALA D 1 106 ? 54.735 51.548 156.023 1.00 13.96 100 ALA D C 1
ATOM 10333 O O . ALA D 1 106 ? 54.849 50.687 156.874 1.00 14.90 100 ALA D O 1
ATOM 10340 N N . GLN D 1 107 ? 54.821 51.268 154.732 1.00 12.86 101 GLN D N 1
ATOM 10341 C CA . GLN D 1 107 ? 54.938 49.888 154.270 1.00 12.93 101 GLN D CA 1
ATOM 10342 C C . GLN D 1 107 ? 56.232 49.234 154.738 1.00 13.53 101 GLN D C 1
ATOM 10343 O O . GLN D 1 107 ? 56.195 48.063 155.153 1.00 13.76 101 GLN D O 1
ATOM 10357 N N . ASP D 1 108 ? 57.389 49.940 154.685 1.00 14.74 102 ASP D N 1
ATOM 10358 C CA . ASP D 1 108 ? 58.651 49.390 155.111 1.00 16.73 102 ASP D CA 1
ATOM 10359 C C . ASP D 1 108 ? 58.620 49.125 156.589 1.00 16.15 102 ASP D C 1
ATOM 10360 O O . ASP D 1 108 ? 59.101 48.095 157.028 1.00 16.55 102 ASP D O 1
ATOM 10369 N N . GLU D 1 109 ? 57.952 49.983 157.360 1.00 16.22 103 GLU D N 1
ATOM 10370 C CA . GLU D 1 109 ? 57.912 49.836 158.820 1.00 16.03 103 GLU D CA 1
ATOM 10371 C C . GLU D 1 109 ? 57.117 48.593 159.199 1.00 15.46 103 GLU D C 1
ATOM 10372 O O . GLU D 1 109 ? 57.566 47.802 160.043 1.00 16.47 103 GLU D O 1
ATOM 10384 N N . ARG D 1 110 ? 55.969 48.387 158.564 1.00 15.12 104 ARG D N 1
ATOM 10385 C CA . ARG D 1 110 ? 55.151 47.207 158.782 1.00 14.50 104 ARG D CA 1
ATOM 10386 C C . ARG D 1 110 ? 55.854 45.928 158.341 1.00 14.20 104 ARG D C 1
ATOM 10387 O O . ARG D 1 110 ? 55.852 44.926 159.075 1.00 14.40 104 ARG D O 1
ATOM 10408 N N . ARG D 1 111 ? 56.432 45.910 157.130 1.00 13.79 105 ARG D N 1
ATOM 10409 C CA . ARG D 1 111 ? 57.117 44.732 156.661 1.00 14.84 105 ARG D CA 1
ATOM 10410 C C . ARG D 1 111 ? 58.218 44.341 157.635 1.00 15.59 105 ARG D C 1
ATOM 10411 O O . ARG D 1 111 ? 58.472 43.164 157.891 1.00 15.85 105 ARG D O 1
ATOM 10432 N N . ASP D 1 112 ? 58.958 45.326 158.110 1.00 16.66 106 ASP D N 1
ATOM 10433 C CA . ASP D 1 112 ? 60.067 45.021 158.961 1.00 18.09 106 ASP D CA 1
ATOM 10434 C C . ASP D 1 112 ? 59.628 44.428 160.288 1.00 17.36 106 ASP D C 1
ATOM 10435 O O . ASP D 1 112 ? 60.261 43.508 160.806 1.00 18.35 106 ASP D O 1
ATOM 10444 N N . ILE D 1 113 ? 58.513 44.883 160.815 1.00 16.63 107 ILE D N 1
ATOM 10445 C CA . ILE D 1 113 ? 57.979 44.247 162.036 1.00 16.79 107 ILE D CA 1
ATOM 10446 C C . ILE D 1 113 ? 57.514 42.842 161.726 1.00 16.04 107 ILE D C 1
ATOM 10447 O O . ILE D 1 113 ? 57.759 41.888 162.485 1.00 17.02 107 ILE D O 1
ATOM 10463 N N . PHE D 1 114 ? 56.753 42.693 160.638 1.00 15.99 108 PHE D N 1
ATOM 10464 C CA . PHE D 1 114 ? 56.093 41.437 160.280 1.00 15.39 108 PHE D CA 1
ATOM 10465 C C . PHE D 1 114 ? 57.092 40.328 160.098 1.00 15.89 108 PHE D C 1
ATOM 10466 O O . PHE D 1 114 ? 56.892 39.213 160.608 1.00 16.11 108 PHE D O 1
ATOM 10483 N N . GLU D 1 115 ? 58.144 40.585 159.318 1.00 16.50 109 GLU D N 1
ATOM 10484 C CA . GLU D 1 115 ? 59.094 39.522 158.957 1.00 17.99 109 GLU D CA 1
ATOM 10485 C C . GLU D 1 115 ? 60.469 39.679 159.578 1.00 18.94 109 GLU D C 1
ATOM 10486 O O . GLU D 1 115 ? 60.962 38.776 160.254 1.00 18.43 109 GLU D O 1
ATOM 10498 N N . ARG D 1 116 ? 61.093 40.832 159.424 1.00 20.31 110 ARG D N 1
ATOM 10499 C CA . ARG D 1 116 ? 62.452 40.954 159.924 1.00 22.46 110 ARG D CA 1
ATOM 10500 C C . ARG D 1 116 ? 62.539 40.784 161.439 1.00 23.05 110 ARG D C 1
ATOM 10501 O O . ARG D 1 116 ? 63.448 40.105 161.940 1.00 23.72 110 ARG D O 1
ATOM 10522 N N . GLU D 1 117 ? 61.597 41.364 162.172 1.00 21.83 111 GLU D N 1
ATOM 10523 C CA . GLU D 1 117 ? 61.587 41.227 163.617 1.00 23.19 111 GLU D CA 1
ATOM 10524 C C . GLU D 1 117 ? 60.783 40.050 164.096 1.00 21.67 111 GLU D C 1
ATOM 10525 O O . GLU D 1 117 ? 61.243 39.339 164.973 1.00 22.76 111 GLU D O 1
ATOM 10537 N N . SER D 1 118 ? 59.619 39.779 163.560 1.00 19.70 112 SER D N 1
ATOM 10538 C CA . SER D 1 118 ? 58.708 38.737 164.068 1.00 18.02 112 SER D CA 1
ATOM 10539 C C . SER D 1 118 ? 58.815 37.410 163.339 1.00 17.72 112 SER D C 1
ATOM 10540 O O . SER D 1 118 ? 58.329 36.389 163.853 1.00 19.72 112 SER D O 1
ATOM 10548 N N . HIS D 1 119 ? 59.389 37.380 162.136 1.00 17.38 113 HIS D N 1
ATOM 10549 C CA . HIS D 1 119 ? 59.587 36.134 161.415 1.00 17.32 113 HIS D CA 1
ATOM 10550 C C . HIS D 1 119 ? 58.257 35.420 161.164 1.00 15.88 113 HIS D C 1
ATOM 10551 O O . HIS D 1 119 ? 58.196 34.175 161.219 1.00 16.46 113 HIS D O 1
ATOM 10565 N N . HIS D 1 120 ? 57.200 36.165 160.880 1.00 15.31 114 HIS D N 1
ATOM 10566 C CA . HIS D 1 120 ? 55.875 35.562 160.800 1.00 14.88 114 HIS D CA 1
ATOM 10567 C C . HIS D 1 120 ? 55.856 34.372 159.843 1.00 15.26 114 HIS D C 1
ATOM 10568 O O . HIS D 1 120 ? 55.376 33.278 160.183 1.00 15.27 114 HIS D O 1
ATOM 10582 N N . THR D 1 121 ? 56.320 34.590 158.607 1.00 15.36 115 THR D N 1
ATOM 10583 C CA . THR D 1 121 ? 56.274 33.547 157.622 1.00 16.37 115 THR D CA 1
ATOM 10584 C C . THR D 1 121 ? 57.208 32.399 157.963 1.00 15.12 115 THR D C 1
ATOM 10585 O O . THR D 1 121 ? 56.850 31.235 157.764 1.00 15.55 115 THR D O 1
ATOM 10596 N N . ALA D 1 122 ? 58.430 32.710 158.382 1.00 15.34 116 ALA D N 1
ATOM 10597 C CA . ALA D 1 122 ? 59.388 31.667 158.690 1.00 16.20 116 ALA D CA 1
ATOM 10598 C C . ALA D 1 122 ? 58.895 30.781 159.834 1.00 16.44 116 ALA D C 1
ATOM 10599 O O . ALA D 1 122 ? 59.047 29.543 159.790 1.00 17.15 116 ALA D O 1
ATOM 10606 N N . VAL D 1 123 ? 58.289 31.378 160.861 1.00 17.13 117 VAL D N 1
ATOM 10607 C CA . VAL D 1 123 ? 57.707 30.605 161.957 1.00 16.67 117 VAL D CA 1
ATOM 10608 C C . VAL D 1 123 ? 56.520 29.800 161.454 1.00 14.92 117 VAL D C 1
ATOM 10609 O O . VAL D 1 123 ? 56.412 28.583 161.733 1.00 15.49 117 VAL D O 1
ATOM 10622 N N . GLY D 1 124 ? 55.601 30.416 160.708 1.00 14.50 118 GLY D N 1
ATOM 10623 C CA . GLY D 1 124 ? 54.421 29.698 160.249 1.00 13.64 118 GLY D CA 1
ATOM 10624 C C . GLY D 1 124 ? 54.805 28.516 159.394 1.00 14.52 118 GLY D C 1
ATOM 10625 O O . GLY D 1 124 ? 54.190 27.450 159.487 1.00 15.17 118 GLY D O 1
ATOM 10629 N N . LEU D 1 125 ? 55.856 28.655 158.579 1.00 15.41 119 LEU D N 1
ATOM 10630 C CA . LEU D 1 125 ? 56.284 27.556 157.708 1.00 16.01 119 LEU D CA 1
ATOM 10631 C C . LEU D 1 125 ? 56.658 26.310 158.477 1.00 16.30 119 LEU D C 1
ATOM 10632 O O . LEU D 1 125 ? 56.554 25.197 157.936 1.00 17.14 119 LEU D O 1
ATOM 10648 N N . GLU D 1 126 ? 57.098 26.465 159.747 1.00 17.06 120 GLU D N 1
ATOM 10649 C CA . GLU D 1 126 ? 57.439 25.289 160.543 1.00 17.52 120 GLU D CA 1
ATOM 10650 C C . GLU D 1 126 ? 56.237 24.409 160.823 1.00 17.49 120 GLU D C 1
ATOM 10651 O O . GLU D 1 126 ? 56.431 23.279 161.267 1.00 19.54 120 GLU D O 1
ATOM 10663 N N . TYR D 1 127 ? 55.030 24.902 160.630 1.00 15.88 121 TYR D N 1
ATOM 10664 C CA . TYR D 1 127 ? 53.785 24.210 160.962 1.00 15.42 121 TYR D CA 1
ATOM 10665 C C . TYR D 1 127 ? 53.081 23.670 159.753 1.00 15.53 121 TYR D C 1
ATOM 10666 O O . TYR D 1 127 ? 51.946 23.172 159.861 1.00 16.39 121 TYR D O 1
ATOM 10684 N N . LEU D 1 128 ? 53.722 23.790 158.592 1.00 15.63 122 LEU D N 1
ATOM 10685 C CA . LEU D 1 128 ? 53.225 23.230 157.333 1.00 15.64 122 LEU D CA 1
ATOM 10686 C C . LEU D 1 128 ? 53.996 21.964 157.044 1.00 17.11 122 LEU D C 1
ATOM 10687 O O . LEU D 1 128 ? 55.187 21.902 157.303 1.00 18.68 122 LEU D O 1
ATOM 10703 N N . PRO D 1 129 ? 53.396 20.921 156.499 1.00 17.51 123 PRO D N 1
ATOM 10704 C CA . PRO D 1 129 ? 52.079 20.944 155.883 1.00 17.92 123 PRO D CA 1
ATOM 10705 C C . PRO D 1 129 ? 50.910 20.634 156.817 1.00 17.03 123 PRO D C 1
ATOM 10706 O O . PRO D 1 129 ? 49.756 20.610 156.382 1.00 17.66 123 PRO D O 1
ATOM 10717 N N . GLY D 1 130 ? 51.157 20.430 158.091 1.00 15.67 124 GLY D N 1
ATOM 10718 C CA . GLY D 1 130 ? 50.047 20.033 158.950 1.00 16.01 124 GLY D CA 1
ATOM 10719 C C . GLY D 1 130 ? 48.888 21.015 158.921 1.00 15.95 124 GLY D C 1
ATOM 10720 O O . GLY D 1 130 ? 47.725 20.640 158.875 1.00 16.11 124 GLY D O 1
ATOM 10724 N N . VAL D 1 131 ? 49.194 22.304 158.985 1.00 16.06 125 VAL D N 1
ATOM 10725 C CA . VAL D 1 131 ? 48.174 23.343 159.103 1.00 15.08 125 VAL D CA 1
ATOM 10726 C C . VAL D 1 131 ? 47.883 23.992 157.752 1.00 15.05 125 VAL D C 1
ATOM 10727 O O . VAL D 1 131 ? 48.804 24.495 157.101 1.00 15.16 125 VAL D O 1
ATOM 10740 N N . ALA D 1 132 ? 46.627 23.937 157.322 1.00 14.25 126 ALA D N 1
ATOM 10741 C CA . ALA D 1 132 ? 46.106 24.707 156.192 1.00 13.77 126 ALA D CA 1
ATOM 10742 C C . ALA D 1 132 ? 45.531 26.008 156.659 1.00 13.52 126 ALA D C 1
ATOM 10743 O O . ALA D 1 132 ? 45.024 26.107 157.782 1.00 14.53 126 ALA D O 1
ATOM 10750 N N . ARG D 1 133 ? 45.491 27.013 155.778 1.00 13.42 127 ARG D N 1
ATOM 10751 C CA . ARG D 1 133 ? 45.110 28.336 156.231 1.00 13.78 127 ARG D CA 1
ATOM 10752 C C . ARG D 1 133 ? 44.402 29.125 155.135 1.00 14.32 127 ARG D C 1
ATOM 10753 O O . ARG D 1 133 ? 44.612 28.905 153.959 1.00 14.57 127 ARG D O 1
ATOM 10774 N N . ARG D 1 134 ? 43.644 30.136 155.570 1.00 14.29 128 ARG D N 1
ATOM 10775 C CA . ARG D 1 134 ? 43.097 31.172 154.690 1.00 14.58 128 ARG D CA 1
ATOM 10776 C C . ARG D 1 134 ? 43.146 32.485 155.433 1.00 13.22 128 ARG D C 1
ATOM 10777 O O . ARG D 1 134 ? 42.819 32.526 156.632 1.00 15.23 128 ARG D O 1
ATOM 10798 N N . LEU D 1 135 ? 43.536 33.529 154.756 1.00 11.71 129 LEU D N 1
ATOM 10799 C CA . LEU D 1 135 ? 43.550 34.880 155.266 1.00 11.81 129 LEU D CA 1
ATOM 10800 C C . LEU D 1 135 ? 42.526 35.731 154.593 1.00 10.99 129 LEU D C 1
ATOM 10801 O O . LEU D 1 135 ? 42.472 35.793 153.362 1.00 12.80 129 LEU D O 1
ATOM 10817 N N . LEU D 1 136 ? 41.671 36.361 155.384 1.00 11.69 130 LEU D N 1
ATOM 10818 C CA . LEU D 1 136 ? 40.758 37.296 154.862 1.00 11.30 130 LEU D CA 1
ATOM 10819 C C . LEU D 1 136 ? 40.898 38.648 155.529 1.00 11.55 130 LEU D C 1
ATOM 10820 O O . LEU D 1 136 ? 41.236 38.744 156.722 1.00 12.45 130 LEU D O 1
ATOM 10836 N N . HIS D 1 137 ? 40.552 39.694 154.778 1.00 12.17 131 HIS D N 1
ATOM 10837 C CA . HIS D 1 137 ? 40.721 41.081 155.181 1.00 11.85 131 HIS D CA 1
ATOM 10838 C C . HIS D 1 137 ? 39.365 41.731 155.385 1.00 12.34 131 HIS D C 1
ATOM 10839 O O . HIS D 1 137 ? 38.451 41.487 154.606 1.00 13.14 131 HIS D O 1
ATOM 10853 N N . CYS D 1 138 ? 39.168 42.516 156.464 1.00 13.27 132 CYS D N 1
ATOM 10854 C CA . CYS D 1 138 ? 37.868 43.153 156.687 1.00 14.80 132 CYS D CA 1
ATOM 10855 C C . CYS D 1 138 ? 37.950 44.569 157.255 1.00 14.44 132 CYS D C 1
ATOM 10856 O O . CYS D 1 138 ? 36.895 45.213 157.346 1.00 15.33 132 CYS D O 1
ATOM 10864 N N . ARG D 1 139 ? 39.148 45.102 157.602 1.00 13.08 133 ARG D N 1
ATOM 10865 C CA . ARG D 1 139 ? 39.171 46.504 158.039 1.00 13.37 133 ARG D CA 1
ATOM 10866 C C . ARG D 1 139 ? 38.478 47.399 157.032 1.00 14.09 133 ARG D C 1
ATOM 10867 O O . ARG D 1 139 ? 37.802 48.355 157.395 1.00 15.61 133 ARG D O 1
ATOM 10888 N N . ASP D 1 140 ? 38.778 47.174 155.752 1.00 13.82 134 ASP D N 1
ATOM 10889 C CA . ASP D 1 140 ? 38.283 48.059 154.690 1.00 14.67 134 ASP D CA 1
ATOM 10890 C C . ASP D 1 140 ? 36.798 47.964 154.494 1.00 16.45 134 ASP D C 1
ATOM 10891 O O . ASP D 1 140 ? 36.252 48.819 153.804 1.00 19.14 134 ASP D O 1
ATOM 10900 N N . LEU D 1 141 ? 36.183 46.921 155.014 1.00 16.00 135 LEU D N 1
ATOM 10901 C CA . LEU D 1 141 ? 34.747 46.819 155.037 1.00 17.18 135 LEU D CA 1
ATOM 10902 C C . LEU D 1 141 ? 34.093 47.540 156.230 1.00 17.98 135 LEU D C 1
ATOM 10903 O O . LEU D 1 141 ? 32.879 47.520 156.398 1.00 19.65 135 LEU D O 1
ATOM 10919 N N . GLY D 1 142 ? 34.867 48.114 157.118 1.00 18.51 136 GLY D N 1
ATOM 10920 C CA . GLY D 1 142 ? 34.269 48.766 158.266 1.00 18.35 136 GLY D CA 1
ATOM 10921 C C . GLY D 1 142 ? 33.914 47.815 159.390 1.00 19.58 136 GLY D C 1
ATOM 10922 O O . GLY D 1 142 ? 33.184 48.188 160.291 1.00 20.88 136 GLY D O 1
ATOM 10926 N N . GLU D 1 143 ? 34.465 46.618 159.383 1.00 19.04 137 GLU D N 1
ATOM 10927 C CA . GLU D 1 143 ? 34.196 45.588 160.358 1.00 19.16 137 GLU D CA 1
ATOM 10928 C C . GLU D 1 143 ? 34.929 45.901 161.645 1.00 19.64 137 GLU D C 1
ATOM 10929 O O . GLU D 1 143 ? 35.841 46.693 161.687 1.00 20.20 137 GLU D O 1
ATOM 10941 N N . GLU D 1 144 ? 34.483 45.264 162.749 1.00 20.00 138 GLU D N 1
ATOM 10942 C CA . GLU D 1 144 ? 35.102 45.463 164.035 1.00 22.04 138 GLU D CA 1
ATOM 10943 C C . GLU D 1 144 ? 36.430 44.780 164.193 1.00 21.68 138 GLU D C 1
ATOM 10944 O O . GLU D 1 144 ? 37.071 44.959 165.237 1.00 24.96 138 GLU D O 1
ATOM 10956 N N . PHE D 1 145 ? 36.728 43.765 163.384 1.00 17.45 139 PHE D N 1
ATOM 10957 C CA . PHE D 1 145 ? 38.045 43.181 163.307 1.00 16.05 139 PHE D CA 1
ATOM 10958 C C . PHE D 1 145 ? 38.684 43.650 162.010 1.00 14.88 139 PHE D C 1
ATOM 10959 O O . PHE D 1 145 ? 38.007 44.153 161.108 1.00 15.66 139 PHE D O 1
ATOM 10976 N N . ASP D 1 146 ? 39.987 43.455 161.912 1.00 13.68 140 ASP D N 1
ATOM 10977 C CA . ASP D 1 146 ? 40.724 43.744 160.687 1.00 13.14 140 ASP D CA 1
ATOM 10978 C C . ASP D 1 146 ? 40.935 42.544 159.789 1.00 12.34 140 ASP D C 1
ATOM 10979 O O . ASP D 1 146 ? 41.065 42.721 158.565 1.00 12.43 140 ASP D O 1
ATOM 10988 N N . PHE D 1 147 ? 41.053 41.358 160.367 1.00 12.36 141 PHE D N 1
ATOM 10989 C CA . PHE D 1 147 ? 41.330 40.167 159.627 1.00 12.66 141 PHE D CA 1
ATOM 10990 C C . PHE D 1 147 ? 40.532 39.029 160.221 1.00 12.44 141 PHE D C 1
ATOM 10991 O O . PHE D 1 147 ? 40.195 39.017 161.426 1.00 12.99 141 PHE D O 1
ATOM 11008 N N . LEU D 1 148 ? 40.159 38.116 159.359 1.00 12.21 142 LEU D N 1
ATOM 11009 C CA . LEU D 1 148 ? 39.608 36.820 159.756 1.00 12.27 142 LEU D CA 1
ATOM 11010 C C . LEU D 1 148 ? 40.609 35.783 159.307 1.00 12.53 142 LEU D C 1
ATOM 11011 O O . LEU D 1 148 ? 40.886 35.676 158.093 1.00 14.13 142 LEU D O 1
ATOM 11027 N N . THR D 1 149 ? 41.218 35.062 160.233 1.00 12.38 143 THR D N 1
ATOM 11028 C CA . THR D 1 149 ? 42.242 34.065 159.918 1.00 13.36 143 THR D CA 1
ATOM 11029 C C . THR D 1 149 ? 41.603 32.706 160.168 1.00 13.50 143 THR D C 1
ATOM 11030 O O . THR D 1 149 ? 40.825 32.538 161.114 1.00 13.71 143 THR D O 1
ATOM 11041 N N . TRP D 1 150 ? 41.852 31.768 159.263 1.00 13.25 144 TRP D N 1
ATOM 11042 C CA . TRP D 1 150 ? 41.215 30.444 159.304 1.00 12.46 144 TRP D CA 1
ATOM 11043 C C . TRP D 1 150 ? 42.273 29.384 159.188 1.00 11.81 144 TRP D C 1
ATOM 11044 O O . TRP D 1 150 ? 43.192 29.518 158.369 1.00 12.04 144 TRP D O 1
ATOM 11065 N N . PHE D 1 151 ? 42.273 28.401 160.057 1.00 12.08 145 PHE D N 1
ATOM 11066 C CA . PHE D 1 151 ? 43.261 27.320 160.086 1.00 12.56 145 PHE D CA 1
ATOM 11067 C C . PHE D 1 151 ? 42.537 25.979 160.200 1.00 13.45 145 PHE D C 1
ATOM 11068 O O . PHE D 1 151 ? 41.507 25.907 160.877 1.00 14.80 145 PHE D O 1
ATOM 11085 N N . GLU D 1 152 ? 42.992 24.937 159.520 1.00 13.97 146 GLU D N 1
ATOM 11086 C CA . GLU D 1 152 ? 42.386 23.626 159.610 1.00 15.55 146 GLU D CA 1
ATOM 11087 C C . GLU D 1 152 ? 43.461 22.553 159.557 1.00 15.25 146 GLU D C 1
ATOM 11088 O O . GLU D 1 152 ? 44.495 22.700 158.916 1.00 14.92 146 GLU D O 1
ATOM 11100 N N . PHE D 1 153 ? 43.210 21.478 160.301 1.00 15.74 147 PHE D N 1
ATOM 11101 C CA . PHE D 1 153 ? 44.203 20.451 160.561 1.00 16.07 147 PHE D CA 1
ATOM 11102 C C . PHE D 1 153 ? 43.573 19.203 161.173 1.00 16.42 147 PHE D C 1
ATOM 11103 O O . PHE D 1 153 ? 42.469 19.230 161.729 1.00 16.31 147 PHE D O 1
ATOM 11120 N N . ALA D 1 154 ? 44.319 18.125 161.069 1.00 17.16 148 ALA D N 1
ATOM 11121 C CA . ALA D 1 154 ? 43.971 16.892 161.753 1.00 18.34 148 ALA D CA 1
ATOM 11122 C C . ALA D 1 154 ? 44.295 16.997 163.235 1.00 18.52 148 ALA D C 1
ATOM 11123 O O . ALA D 1 154 ? 45.166 17.761 163.617 1.00 18.66 148 ALA D O 1
ATOM 11130 N N . PRO D 1 155 ? 43.641 16.196 164.094 1.00 19.97 149 PRO D N 1
ATOM 11131 C CA . PRO D 1 155 ? 43.909 16.268 165.525 1.00 21.28 149 PRO D CA 1
ATOM 11132 C C . PRO D 1 155 ? 45.338 16.037 165.900 1.00 21.89 149 PRO D C 1
ATOM 11133 O O . PRO D 1 155 ? 45.797 16.619 166.898 1.00 22.59 149 PRO D O 1
ATOM 11144 N N . GLU D 1 156 ? 46.099 15.292 165.114 1.00 22.53 150 GLU D N 1
ATOM 11145 C CA . GLU D 1 156 ? 47.498 15.091 165.481 1.00 24.16 150 GLU D CA 1
ATOM 11146 C C . GLU D 1 156 ? 48.312 16.373 165.442 1.00 22.62 150 GLU D C 1
ATOM 11147 O O . GLU D 1 156 ? 49.412 16.373 165.996 1.00 24.46 150 GLU D O 1
ATOM 11159 N N . HIS D 1 157 ? 47.778 17.458 164.888 1.00 20.36 151 HIS D N 1
ATOM 11160 C CA . HIS D 1 157 ? 48.500 18.719 164.839 1.00 19.72 151 HIS D CA 1
ATOM 11161 C C . HIS D 1 157 ? 47.989 19.765 165.819 1.00 19.24 151 HIS D C 1
ATOM 11162 O O . HIS D 1 157 ? 48.487 20.892 165.817 1.00 18.84 151 HIS D O 1
ATOM 11176 N N . SER D 1 158 ? 47.020 19.406 166.657 1.00 19.01 152 SER D N 1
ATOM 11177 C CA . SER D 1 158 ? 46.471 20.369 167.590 1.00 19.80 152 SER D CA 1
ATOM 11178 C C . SER D 1 158 ? 47.510 20.913 168.540 1.00 19.34 152 SER D C 1
ATOM 11179 O O . SER D 1 158 ? 47.517 22.109 168.788 1.00 18.38 152 SER D O 1
ATOM 11187 N N A SER D 1 159 ? 48.350 20.045 169.123 0.57 19.54 153 SER D N 1
ATOM 11188 N N B SER D 1 159 ? 48.368 20.054 169.107 0.43 19.55 153 SER D N 1
ATOM 11189 C CA A SER D 1 159 ? 49.361 20.528 170.062 0.57 20.24 153 SER D CA 1
ATOM 11190 C CA B SER D 1 159 ? 49.352 20.541 170.074 0.43 20.18 153 SER D CA 1
ATOM 11191 C C A SER D 1 159 ? 50.304 21.499 169.377 0.57 19.56 153 SER D C 1
ATOM 11192 C C B SER D 1 159 ? 50.363 21.465 169.409 0.43 19.60 153 SER D C 1
ATOM 11193 O O A SER D 1 159 ? 50.618 22.558 169.930 0.57 18.99 153 SER D O 1
ATOM 11194 O O B SER D 1 159 ? 50.793 22.457 170.013 0.43 19.31 153 SER D O 1
ATOM 11209 N N . ALA D 1 160 ? 50.723 21.172 168.162 1.00 19.04 154 ALA D N 1
ATOM 11210 C CA . ALA D 1 160 ? 51.635 22.030 167.425 1.00 18.22 154 ALA D CA 1
ATOM 11211 C C . ALA D 1 160 ? 50.988 23.375 167.093 1.00 17.59 154 ALA D C 1
ATOM 11212 O O . ALA D 1 160 ? 51.591 24.428 167.308 1.00 16.82 154 ALA D O 1
ATOM 11220 N N . PHE D 1 161 ? 49.710 23.369 166.725 1.00 16.84 155 PHE D N 1
ATOM 11221 C CA . PHE D 1 161 ? 49.040 24.626 166.461 1.00 15.93 155 PHE D CA 1
ATOM 11222 C C . PHE D 1 161 ? 48.996 25.473 167.733 1.00 15.65 155 PHE D C 1
ATOM 11223 O O . PHE D 1 161 ? 49.163 26.686 167.693 1.00 14.94 155 PHE D O 1
ATOM 11240 N N . ASN D 1 162 ? 48.711 24.856 168.886 1.00 15.95 156 ASN D N 1
ATOM 11241 C CA . ASN D 1 162 ? 48.710 25.621 170.110 1.00 16.31 156 ASN D CA 1
ATOM 11242 C C . ASN D 1 162 ? 50.071 26.244 170.408 1.00 16.09 156 ASN D C 1
ATOM 11243 O O . ASN D 1 162 ? 50.136 27.382 170.894 1.00 17.06 156 ASN D O 1
ATOM 11254 N N A GLU D 1 163 ? 51.138 25.524 170.074 0.44 15.81 157 GLU D N 1
ATOM 11255 N N B GLU D 1 163 ? 51.170 25.545 170.132 0.56 15.99 157 GLU D N 1
ATOM 11256 C CA A GLU D 1 163 ? 52.505 25.997 170.199 0.44 15.91 157 GLU D CA 1
ATOM 11257 C CA B GLU D 1 163 ? 52.497 26.141 170.272 0.56 16.55 157 GLU D CA 1
ATOM 11258 C C A GLU D 1 163 ? 52.754 27.209 169.316 0.44 15.28 157 GLU D C 1
ATOM 11259 C C B GLU D 1 163 ? 52.673 27.324 169.329 0.56 15.34 157 GLU D C 1
ATOM 11260 O O A GLU D 1 163 ? 53.342 28.195 169.772 0.44 15.50 157 GLU D O 1
ATOM 11261 O O B GLU D 1 163 ? 53.101 28.409 169.749 0.56 15.60 157 GLU D O 1
ATOM 11284 N N . LEU D 1 164 ? 52.247 27.157 168.076 1.00 15.67 158 LEU D N 1
ATOM 11285 C CA . LEU D 1 164 ? 52.378 28.280 167.139 1.00 15.48 158 LEU D CA 1
ATOM 11286 C C . LEU D 1 164 ? 51.673 29.505 167.662 1.00 15.12 158 LEU D C 1
ATOM 11287 O O . LEU D 1 164 ? 52.218 30.612 167.583 1.00 14.95 158 LEU D O 1
ATOM 11304 N N . LEU D 1 165 ? 50.448 29.348 168.180 1.00 14.74 159 LEU D N 1
ATOM 11305 C CA . LEU D 1 165 ? 49.765 30.492 168.725 1.00 14.85 159 LEU D CA 1
ATOM 11306 C C . LEU D 1 165 ? 50.616 31.194 169.775 1.00 15.07 159 LEU D C 1
ATOM 11307 O O . LEU D 1 165 ? 50.700 32.419 169.801 1.00 15.96 159 LEU D O 1
ATOM 11323 N N . LEU D 1 166 ? 51.164 30.438 170.708 1.00 15.41 160 LEU D N 1
ATOM 11324 C CA . LEU D 1 166 ? 51.945 31.073 171.761 1.00 16.31 160 LEU D CA 1
ATOM 11325 C C . LEU D 1 166 ? 53.227 31.697 171.238 1.00 17.29 160 LEU D C 1
ATOM 11326 O O . LEU D 1 166 ? 53.625 32.769 171.709 1.00 17.70 160 LEU D O 1
ATOM 11342 N N . ARG D 1 167 ? 53.819 31.145 170.192 1.00 17.08 161 ARG D N 1
ATOM 11343 C CA . ARG D 1 167 ? 54.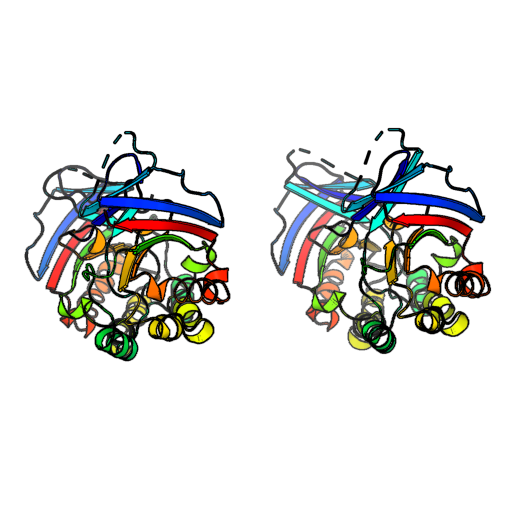972 31.806 169.579 1.00 17.97 161 ARG D CA 1
ATOM 11344 C C . ARG D 1 167 ? 54.569 33.114 168.910 1.00 17.75 161 ARG D C 1
ATOM 11345 O O . ARG D 1 167 ? 55.277 34.122 169.040 1.00 18.07 161 ARG D O 1
ATOM 11366 N N A MET D 1 168 ? 53.480 33.089 168.140 0.41 16.92 162 MET D N 1
ATOM 11367 N N B MET D 1 168 ? 53.461 33.132 168.192 0.59 16.34 162 MET D N 1
ATOM 11368 C CA A MET D 1 168 ? 53.020 34.316 167.501 0.41 17.02 162 MET D CA 1
ATOM 11369 C CA B MET D 1 168 ? 53.091 34.389 167.545 0.59 16.23 162 MET D CA 1
ATOM 11370 C C A MET D 1 168 ? 52.786 35.406 168.542 0.41 17.40 162 MET D C 1
ATOM 11371 C C B MET D 1 168 ? 52.735 35.460 168.545 0.59 17.28 162 MET D C 1
ATOM 11372 O O A MET D 1 168 ? 53.293 36.536 168.406 0.41 17.16 162 MET D O 1
ATOM 11373 O O B MET D 1 168 ? 53.035 36.658 168.339 0.59 17.40 162 MET D O 1
ATOM 11400 N N . ARG D 1 169 ? 52.056 35.076 169.641 1.00 18.61 163 ARG D N 1
ATOM 11401 C CA . ARG D 1 169 ? 51.721 36.077 170.653 1.00 20.40 163 ARG D CA 1
ATOM 11402 C C . ARG D 1 169 ? 52.929 36.641 171.402 1.00 21.60 163 ARG D C 1
ATOM 11403 O O . ARG D 1 169 ? 52.793 37.717 171.981 1.00 23.76 163 ARG D O 1
ATOM 11425 N N . ALA D 1 170 ? 54.091 35.992 171.335 1.00 22.23 164 ALA D N 1
ATOM 11426 C CA . ALA D 1 170 ? 55.332 36.498 171.885 1.00 23.98 164 ALA D CA 1
ATOM 11427 C C . ALA D 1 170 ? 56.047 37.476 170.964 1.00 24.19 164 ALA D C 1
ATOM 11428 O O . ALA D 1 170 ? 57.070 38.019 171.378 1.00 26.52 164 ALA D O 1
ATOM 11435 N N . SER D 1 171 ? 55.566 37.673 169.732 1.00 22.90 165 SER D N 1
ATOM 11436 C CA . SER D 1 171 ? 56.376 38.385 168.767 1.00 22.21 165 SER D CA 1
ATOM 11437 C C . SER D 1 171 ? 56.099 39.879 168.776 1.00 21.33 165 SER D C 1
ATOM 11438 O O . SER D 1 171 ? 55.117 40.348 169.322 1.00 21.39 165 SER D O 1
ATOM 11446 N N . LYS D 1 172 ? 57.033 40.638 168.189 1.00 20.93 166 LYS D N 1
ATOM 11447 C CA . LYS D 1 172 ? 56.862 42.091 168.133 1.00 21.00 166 LYS D CA 1
ATOM 11448 C C . LYS D 1 172 ? 55.542 42.456 167.458 1.00 19.25 166 LYS D C 1
ATOM 11449 O O . LYS D 1 172 ? 54.869 43.409 167.858 1.00 19.87 166 LYS D O 1
ATOM 11468 N N . GLU D 1 173 ? 55.212 41.767 166.359 1.00 18.03 167 GLU D N 1
ATOM 11469 C CA . GLU D 1 173 ? 53.963 42.009 165.648 1.00 16.91 167 GLU D CA 1
ATOM 11470 C C . GLU D 1 173 ? 52.774 42.045 166.578 1.00 15.93 167 GLU D C 1
ATOM 11471 O O . GLU D 1 173 ? 51.854 42.851 166.417 1.00 16.18 167 GLU D O 1
ATOM 11483 N N . TRP D 1 174 ? 52.721 41.091 167.515 1.00 16.25 168 TRP D N 1
ATOM 11484 C CA . TRP D 1 174 ? 51.572 40.999 168.366 1.00 16.66 168 TRP D CA 1
ATOM 11485 C C . TRP D 1 174 ? 51.495 42.092 169.397 1.00 17.77 168 TRP D C 1
ATOM 11486 O O . TRP D 1 174 ? 50.466 42.214 170.006 1.00 18.06 168 TRP D O 1
ATOM 11507 N N . GLU D 1 175 ? 52.528 42.900 169.594 1.00 18.45 169 GLU D N 1
ATOM 11508 C CA . GLU D 1 175 ? 52.380 44.092 170.412 1.00 19.48 169 GLU D CA 1
ATOM 11509 C C . GLU D 1 175 ? 51.391 45.073 169.835 1.00 18.33 169 GLU D C 1
ATOM 11510 O O . GLU D 1 175 ? 50.903 45.951 170.538 1.00 20.36 169 GLU D O 1
ATOM 11522 N N . TYR D 1 176 ? 51.044 44.931 168.570 1.00 17.09 170 TYR D N 1
ATOM 11523 C CA . TYR D 1 176 ? 50.080 45.797 167.902 1.00 17.85 170 TYR D CA 1
ATOM 11524 C C . TYR D 1 176 ? 48.690 45.175 167.818 1.00 18.31 170 TYR D C 1
ATOM 11525 O O . TYR D 1 176 ? 47.777 45.778 167.240 1.00 20.75 170 TYR D O 1
ATOM 11543 N N . VAL D 1 177 ? 48.517 43.938 168.287 1.00 17.80 171 VAL D N 1
ATOM 11544 C CA . VAL D 1 177 ? 47.213 43.308 168.266 1.00 17.71 171 VAL D CA 1
ATOM 11545 C C . VAL D 1 177 ? 46.414 43.803 169.439 1.00 18.59 171 VAL D C 1
ATOM 11546 O O . VAL D 1 177 ? 46.863 43.712 170.590 1.00 19.93 171 VAL D O 1
ATOM 11559 N N . GLU D 1 178 ? 45.235 44.322 169.159 1.00 17.77 172 GLU D N 1
ATOM 11560 C CA . GLU D 1 178 ? 44.381 44.859 170.226 1.00 20.20 172 GLU D CA 1
ATOM 11561 C C . GLU D 1 178 ? 43.088 44.083 170.477 1.00 20.67 172 GLU D C 1
ATOM 11562 O O . GLU D 1 178 ? 42.429 44.324 171.503 1.00 21.73 172 GLU D O 1
ATOM 11574 N N . ARG D 1 179 ? 42.684 43.170 169.585 1.00 20.16 173 ARG D N 1
ATOM 11575 C CA . ARG D 1 179 ? 41.510 42.329 169.831 1.00 20.80 173 ARG D CA 1
ATOM 11576 C C . ARG D 1 179 ? 41.810 41.013 169.142 1.00 20.12 173 ARG D C 1
ATOM 11577 O O . ARG D 1 179 ? 42.298 40.982 168.010 1.00 20.39 173 ARG D O 1
ATOM 11598 N N . GLU D 1 180 ? 41.501 39.919 169.817 1.00 19.47 174 GLU D N 1
ATOM 11599 C CA . GLU D 1 180 ? 41.739 38.607 169.275 1.00 19.42 174 GLU D CA 1
ATOM 11600 C C . GLU D 1 180 ? 40.820 37.613 169.974 1.00 18.20 174 GLU D C 1
ATOM 11601 O O . GLU D 1 180 ? 40.713 37.637 171.220 1.00 19.31 174 GLU D O 1
ATOM 11613 N N . VAL D 1 181 ? 40.218 36.722 169.192 1.00 16.72 175 VAL D N 1
ATOM 11614 C CA . VAL D 1 181 ? 39.289 35.689 169.663 1.00 16.70 175 VAL D CA 1
ATOM 11615 C C . VAL D 1 181 ? 39.595 34.415 168.918 1.00 16.29 175 VAL D C 1
ATOM 11616 O O . VAL D 1 181 ? 39.854 34.500 167.727 1.00 16.19 175 VAL D O 1
ATOM 11629 N N . GLU D 1 182 ? 39.634 33.279 169.614 1.00 16.71 176 GLU D N 1
ATOM 11630 C CA . GLU D 1 182 ? 39.749 31.956 168.994 1.00 17.29 176 GLU D CA 1
ATOM 11631 C C . GLU D 1 182 ? 38.418 31.208 168.991 1.00 16.49 176 GLU D C 1
ATOM 11632 O O . GLU D 1 182 ? 37.833 31.015 170.064 1.00 17.89 176 GLU D O 1
ATOM 11644 N N . VAL D 1 183 ? 37.906 30.853 167.834 1.00 15.80 177 VAL D N 1
ATOM 11645 C CA . VAL D 1 183 ? 36.680 30.043 167.711 1.00 15.98 177 VAL D CA 1
ATOM 11646 C C . VAL D 1 183 ? 37.135 28.662 167.213 1.00 15.27 177 VAL D C 1
ATOM 11647 O O . VAL D 1 183 ? 37.509 28.488 166.048 1.00 15.41 177 VAL D O 1
ATOM 11660 N N . TRP D 1 184 ? 37.135 27.688 168.087 1.00 15.88 178 TRP D N 1
ATOM 11661 C CA . TRP D 1 184 ? 37.598 26.361 167.721 1.00 15.97 178 TRP D CA 1
ATOM 11662 C C . TRP D 1 184 ? 36.405 25.567 167.242 1.00 15.69 178 TRP D C 1
ATOM 11663 O O . TRP D 1 184 ? 35.355 25.539 167.914 1.00 16.45 178 TRP D O 1
ATOM 11684 N N . LEU D 1 185 ? 36.623 24.846 166.155 1.00 16.28 179 LEU D N 1
ATOM 11685 C CA . LEU D 1 185 ? 35.548 24.223 165.399 1.00 16.71 179 LEU D CA 1
ATOM 11686 C C . LEU D 1 185 ? 35.863 22.752 165.128 1.00 17.40 179 LEU D C 1
ATOM 11687 O O . LEU D 1 185 ? 37.012 22.351 164.991 1.00 18.25 179 LEU D O 1
ATOM 11703 N N . LYS D 1 186 ? 34.834 21.957 164.943 1.00 17.83 180 LYS D N 1
ATOM 11704 C CA . LYS D 1 186 ? 34.924 20.580 164.470 1.00 19.58 180 LYS D CA 1
ATOM 11705 C C . LYS D 1 186 ? 34.016 20.408 163.245 1.00 19.76 180 LYS D C 1
ATOM 11706 O O . LYS D 1 186 ? 32.857 20.854 163.243 1.00 20.45 180 LYS D O 1
ATOM 11725 N N . ARG D 1 187 ? 34.524 19.761 162.211 1.00 20.48 181 ARG D N 1
ATOM 11726 C CA . ARG D 1 187 ? 33.738 19.643 160.994 1.00 21.49 181 ARG D CA 1
ATOM 11727 C C . ARG D 1 187 ? 32.606 18.638 161.190 1.00 23.42 181 ARG D C 1
ATOM 11728 O O . ARG D 1 187 ? 32.840 17.512 161.669 1.00 24.31 181 ARG D O 1
ATOM 11749 N N . LEU D 1 188 ? 31.406 19.044 160.786 1.00 24.18 182 LEU D N 1
ATOM 11750 C CA . LEU D 1 188 ? 30.234 18.166 160.915 1.00 26.07 182 LEU D CA 1
ATOM 11751 C C . LEU D 1 188 ? 30.100 17.238 159.736 1.00 28.91 182 LEU D C 1
ATOM 11752 O O . LEU D 1 188 ? 30.649 17.490 158.662 1.00 29.86 182 LEU D O 1
#

Foldseek 3Di:
DFKKKKEAEADAQKAWPDKDFPFDDGFDDGGGIHMDRDDHRDMDMFGADDDQADDPVLVVLCVVWADDPPDPQFFKKKKKFWAFDPVQVPDDSVVNNCQCPVFLNPSVLVSVLTPFKHKGKGACVVVVDPTGIIIMITGHPVCPVVVVVSVVSNCVGSRVVGIRGMMIGMIGGD/DFKKKKWAAADAQKAWPDKDFPFDDGFDDGGGIHMDRDDVTGDMDMFGADDDLADDPVLVVLCVVFADDPPDPQFFKKKKKFWAFAPVQVPDDSVVNNCQCPVFLNVSVLVSVLPPFKHKGKGAPVVVVDPTGIIIMITGHPVCVVVVVVSVVSNCVTSRVVGIRGMMMGMIGGD/DFKKKKWAAADAQKAWPDKDFDFDDGFDDGGGIHMDRDDVTGDMDMFGADDDQADDPVLVVLCVVWADDPPDPQFFKKKKKFWAFAPVQVPDDSVVNNCQCPVFLNVSVLVSVLTPFKHKGKGAPVVVVDPTGIIIMITGHPVCPVVVVVSVVSNCPGPRVVGIRGIMITMIGGD/DFKKKKWAAADAQWAWPDKDFPFDDEFDDGGGIHMDRDDVTRDMDMFGADDDQADDPVLVVLCVVFADDPPDPQFFKKKKKFWAFAPVQVPDDSVVNNCQCPVFLNVSVLVSVLPPFKHKGKGACVVVVDPTGIIIMITGHPVCVVVVVVSVVSNCPTSRVVGIRGMMIGMIGGD